Protein AF-0000000076988541 (afdb_homodimer)

Structure (mmCIF, N/CA/C/O backbone):
data_AF-0000000076988541-model_v1
#
loop_
_entity.id
_entity.type
_entity.pdbx_description
1 polymer 'Putative NADPH-dependent quinone reductase tdiC'
#
loop_
_atom_site.group_PDB
_atom_site.id
_atom_site.type_symbol
_atom_site.label_atom_id
_atom_site.label_alt_id
_atom_site.label_comp_id
_atom_site.label_asym_id
_atom_site.label_entity_id
_atom_site.label_seq_id
_atom_site.pdbx_PDB_ins_code
_atom_site.Cartn_x
_atom_site.Cartn_y
_atom_site.Cartn_z
_atom_site.occupancy
_atom_site.B_iso_or_equiv
_atom_site.auth_seq_id
_atom_site.auth_comp_id
_atom_site.auth_asym_id
_atom_site.auth_atom_id
_atom_site.pdbx_PDB_model_num
ATOM 1 N N . MET A 1 1 ? -12.414 -42.656 -13.32 1 96.25 1 MET A N 1
ATOM 2 C CA . MET A 1 1 ? -11.062 -42.219 -13.648 1 96.25 1 MET A CA 1
ATOM 3 C C . MET A 1 1 ? -10.195 -42.125 -12.398 1 96.25 1 MET A C 1
ATOM 5 O O . MET A 1 1 ? -10.648 -42.469 -11.305 1 96.25 1 MET A O 1
ATOM 9 N N . HIS A 1 2 ? -8.898 -41.812 -12.602 1 97.5 2 HIS A N 1
ATOM 10 C CA . HIS A 1 2 ? -8.031 -41.688 -11.438 1 97.5 2 HIS A CA 1
ATOM 11 C C . HIS A 1 2 ? -7.691 -40.219 -11.148 1 97.5 2 HIS A C 1
ATOM 13 O O . HIS A 1 2 ? -7.668 -39.406 -12.055 1 97.5 2 HIS A O 1
ATOM 19 N N . ALA A 1 3 ? -7.523 -39.938 -9.867 1 97.75 3 ALA A N 1
ATOM 20 C CA . ALA A 1 3 ? -7.074 -38.656 -9.398 1 97.75 3 ALA A CA 1
ATOM 21 C C . ALA A 1 3 ? -6.34 -38.75 -8.07 1 97.75 3 ALA A C 1
ATOM 23 O O . ALA A 1 3 ? -6.41 -39.781 -7.395 1 97.75 3 ALA A O 1
ATOM 24 N N . ALA A 1 4 ? -5.543 -37.812 -7.781 1 97.5 4 ALA A N 1
ATOM 25 C CA . ALA A 1 4 ? -4.969 -37.688 -6.445 1 97.5 4 ALA A CA 1
ATOM 26 C C . ALA A 1 4 ? -5.902 -36.938 -5.508 1 97.5 4 ALA A C 1
ATOM 28 O O . ALA A 1 4 ? -6.41 -35.875 -5.859 1 97.5 4 ALA A O 1
ATOM 29 N N . THR A 1 5 ? -6.145 -37.469 -4.309 1 96.62 5 THR A N 1
ATOM 30 C CA . THR A 1 5 ? -7.086 -36.844 -3.385 1 96.62 5 THR A CA 1
ATOM 31 C C . THR A 1 5 ? -6.484 -36.75 -1.985 1 96.62 5 THR A C 1
ATOM 33 O O . THR A 1 5 ? -5.789 -37.656 -1.535 1 96.62 5 THR A O 1
ATOM 36 N N . VAL A 1 6 ? -6.645 -35.562 -1.389 1 96 6 VAL A N 1
ATOM 37 C CA . VAL A 1 6 ? -6.367 -35.344 0.029 1 96 6 VAL A CA 1
ATOM 38 C C . VAL A 1 6 ? -7.656 -35.5 0.835 1 96 6 VAL A C 1
ATOM 40 O O . VAL A 1 6 ? -8.57 -34.688 0.714 1 96 6 VAL A O 1
ATOM 43 N N . ALA A 1 7 ? -7.703 -36.469 1.677 1 94.75 7 ALA A N 1
ATOM 44 C CA . ALA A 1 7 ? -8.914 -36.75 2.441 1 94.75 7 ALA A CA 1
ATOM 45 C C . ALA A 1 7 ? -8.891 -36.031 3.791 1 94.75 7 ALA A C 1
ATOM 47 O O . ALA A 1 7 ? -9.938 -35.75 4.375 1 94.75 7 ALA A O 1
ATOM 48 N N . THR A 1 8 ? -7.727 -35.844 4.289 1 93.38 8 THR A N 1
ATOM 49 C CA . THR A 1 8 ? -7.469 -35.125 5.527 1 93.38 8 THR A CA 1
ATOM 50 C C . THR A 1 8 ? -6.395 -34.062 5.312 1 93.38 8 THR A C 1
ATOM 52 O O . THR A 1 8 ? -5.34 -34.344 4.738 1 93.38 8 THR A O 1
ATOM 55 N N . TRP A 1 9 ? -6.789 -32.906 5.801 1 91.88 9 TRP A N 1
ATOM 56 C CA . TRP A 1 9 ? -5.82 -31.812 5.605 1 91.88 9 TRP A CA 1
ATOM 57 C C . TRP A 1 9 ? -4.453 -32.219 6.16 1 91.88 9 TRP A C 1
ATOM 59 O O . TRP A 1 9 ? -4.355 -32.75 7.266 1 91.88 9 TRP A O 1
ATOM 69 N N . GLY A 1 10 ? -3.475 -31.922 5.434 1 87.56 10 GLY A N 1
ATOM 70 C CA . GLY A 1 10 ? -2.107 -32.156 5.867 1 87.56 10 GLY A CA 1
ATOM 71 C C . GLY A 1 10 ? -1.594 -33.531 5.492 1 87.56 10 GLY A C 1
ATOM 72 O O . GLY A 1 10 ? -0.387 -33.781 5.527 1 87.56 10 GLY A O 1
ATOM 73 N N . SER A 1 11 ? -2.482 -34.469 5.098 1 91.12 11 SER A N 1
ATOM 74 C CA . SER A 1 11 ? -2.064 -35.781 4.637 1 91.12 11 SER A CA 1
ATOM 75 C C . SER A 1 11 ? -1.618 -35.75 3.178 1 91.12 11 SER A C 1
ATOM 77 O O . SER A 1 11 ? -2.096 -34.906 2.4 1 91.12 11 SER A O 1
ATOM 79 N N . PRO A 1 12 ? -0.68 -36.656 2.826 1 93.12 12 PRO A N 1
ATOM 80 C CA . PRO A 1 12 ? -0.311 -36.719 1.409 1 93.12 12 PRO A CA 1
ATOM 81 C C . PRO A 1 12 ? -1.479 -37.125 0.514 1 93.12 12 PRO A C 1
ATOM 83 O O . PRO A 1 12 ? -2.344 -37.875 0.934 1 93.12 12 PRO A O 1
ATOM 86 N N . PRO A 1 13 ? -1.49 -36.562 -0.685 1 96.5 13 PRO A N 1
ATOM 87 C CA . PRO A 1 13 ? -2.512 -37.031 -1.622 1 96.5 13 PRO A CA 1
ATOM 88 C C . PRO A 1 13 ? -2.354 -38.531 -1.969 1 96.5 13 PRO A C 1
ATOM 90 O O . PRO A 1 13 ? -1.229 -39.031 -2.045 1 96.5 13 PRO A O 1
ATOM 93 N N . LYS A 1 14 ? -3.482 -39.156 -2.18 1 97.06 14 LYS A N 1
ATOM 94 C CA . LYS A 1 14 ? -3.504 -40.562 -2.598 1 97.06 14 LYS A CA 1
ATOM 95 C C . LYS A 1 14 ? -4.121 -40.688 -3.986 1 97.06 14 LYS A C 1
ATOM 97 O O . LYS A 1 14 ? -5.121 -40.062 -4.297 1 97.06 14 LYS A O 1
ATOM 102 N N . TYR A 1 15 ? -3.428 -41.5 -4.777 1 97.31 15 TYR A N 1
ATOM 103 C CA . TYR A 1 15 ? -3.938 -41.812 -6.105 1 97.31 15 TYR A CA 1
ATOM 104 C C . TYR A 1 15 ? -5.086 -42.812 -6.031 1 97.31 15 TYR A C 1
ATOM 106 O O . TYR A 1 15 ? -4.875 -44 -5.715 1 97.31 15 TYR A O 1
ATOM 114 N N . VAL A 1 16 ? -6.328 -42.406 -6.359 1 97.75 16 VAL A N 1
ATOM 115 C CA . VAL A 1 16 ? -7.504 -43.25 -6.133 1 97.75 16 VAL A CA 1
ATOM 116 C C . VAL A 1 16 ? -8.414 -43.188 -7.359 1 97.75 16 VAL A C 1
ATOM 118 O O . VAL A 1 16 ? -8.234 -42.344 -8.242 1 97.75 16 VAL A O 1
ATOM 121 N N . THR A 1 17 ? -9.344 -44.156 -7.422 1 97.88 17 THR A N 1
ATOM 122 C CA . THR A 1 17 ? -10.398 -44.125 -8.43 1 97.88 17 THR A CA 1
ATOM 123 C C . THR A 1 17 ? -11.516 -43.188 -8.016 1 97.88 17 THR A C 1
ATOM 125 O O . THR A 1 17 ? -11.969 -43.219 -6.871 1 97.88 17 THR A O 1
ATOM 128 N N . VAL A 1 18 ? -11.828 -42.281 -8.875 1 96.69 18 VAL A N 1
ATOM 129 C CA . VAL A 1 18 ? -12.93 -41.375 -8.664 1 96.69 18 VAL A CA 1
ATOM 130 C C . VAL A 1 18 ? -13.938 -41.5 -9.805 1 96.69 18 VAL A C 1
ATOM 132 O O . VAL A 1 18 ? -13.641 -42.094 -10.836 1 96.69 18 VAL A O 1
ATOM 135 N N . PRO A 1 19 ? -15.156 -41 -9.547 1 95.94 19 PRO A N 1
ATOM 136 C CA . PRO A 1 19 ? -16.125 -41.031 -10.648 1 95.94 19 PRO A CA 1
ATOM 137 C C . PRO A 1 19 ? -15.617 -40.312 -11.898 1 95.94 19 PRO A C 1
ATOM 139 O O . PRO A 1 19 ? -14.875 -39.312 -11.789 1 95.94 19 PRO A O 1
ATOM 142 N N . ASP A 1 20 ? -16.047 -40.812 -13.062 1 96.75 20 ASP A N 1
ATOM 143 C CA . ASP A 1 20 ? -15.727 -40.125 -14.305 1 96.75 20 ASP A CA 1
ATOM 144 C C . ASP A 1 20 ? -16.312 -38.688 -14.32 1 96.75 20 ASP A C 1
ATOM 146 O O . ASP A 1 20 ? -17.328 -38.438 -13.664 1 96.75 20 ASP A O 1
ATOM 150 N N . LEU A 1 21 ? -15.656 -37.844 -15.117 1 96.5 21 LEU A N 1
ATOM 151 C CA . LEU A 1 21 ? -16.172 -36.5 -15.273 1 96.5 21 LEU A CA 1
ATOM 152 C C . LEU A 1 21 ? -17.453 -36.5 -16.094 1 96.5 21 LEU A C 1
ATOM 154 O O . LEU A 1 21 ? -17.609 -37.281 -17.016 1 96.5 21 LEU A O 1
ATOM 158 N N . PRO A 1 22 ? -18.328 -35.594 -15.734 1 96.25 22 PRO A N 1
ATOM 159 C CA . PRO A 1 22 ? -19.438 -35.406 -16.672 1 96.25 22 PRO A CA 1
ATOM 160 C C . PRO A 1 22 ? -18.984 -34.875 -18.031 1 96.25 22 PRO A C 1
ATOM 162 O O . PRO A 1 22 ? -17.844 -34.438 -18.172 1 96.25 22 PRO A O 1
ATOM 165 N N . GLU A 1 23 ? -19.844 -35.094 -18.984 1 96.88 23 GLU A N 1
ATOM 166 C CA . GLU A 1 23 ? -19.547 -34.469 -20.266 1 96.88 23 GLU A CA 1
ATOM 167 C C . GLU A 1 23 ? -19.266 -32.969 -20.109 1 96.88 23 GLU A C 1
ATOM 169 O O . GLU A 1 23 ? -19.938 -32.281 -19.328 1 96.88 23 GLU A O 1
ATOM 174 N N . PRO A 1 24 ? -18.266 -32.5 -20.781 1 97 24 PRO A N 1
ATOM 175 C CA . PRO A 1 24 ? -17.984 -31.078 -20.672 1 97 24 PRO A CA 1
ATOM 176 C C . PRO A 1 24 ? -19.156 -30.203 -21.1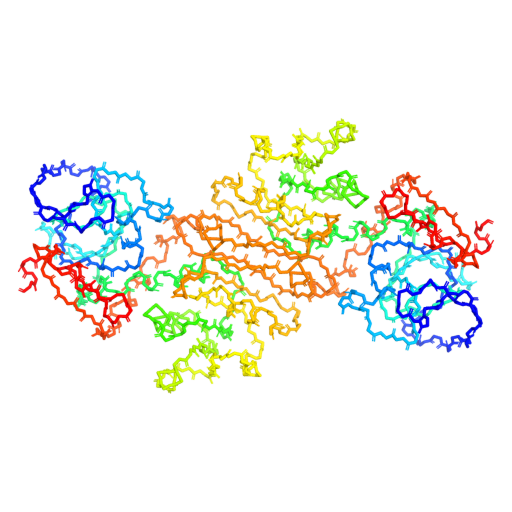56 1 97 24 PRO A C 1
ATOM 178 O O . PRO A 1 24 ? -19.828 -30.562 -22.125 1 97 24 PRO A O 1
ATOM 181 N N . ALA A 1 25 ? -19.375 -29.125 -20.438 1 96.94 25 ALA A N 1
ATOM 182 C CA . ALA A 1 25 ? -20.328 -28.125 -20.922 1 96.94 25 ALA A CA 1
ATOM 183 C C . ALA A 1 25 ? -19.875 -27.531 -22.25 1 96.94 25 ALA A C 1
ATOM 185 O O . ALA A 1 25 ? -18.703 -27.656 -22.625 1 96.94 25 ALA A O 1
ATOM 186 N N . PRO A 1 26 ? -20.812 -26.938 -22.953 1 96.69 26 PRO A N 1
ATOM 187 C CA . PRO A 1 26 ? -20.453 -26.328 -24.234 1 96.69 26 PRO A CA 1
ATOM 188 C C . PRO A 1 26 ? -19.297 -25.344 -24.125 1 96.69 26 PRO A C 1
ATOM 190 O O . PRO A 1 26 ? -18.531 -25.172 -25.062 1 96.69 26 PRO A O 1
ATOM 193 N N . SER A 1 27 ? -19.156 -24.688 -23 1 96.69 27 SER A N 1
ATOM 194 C CA . SER A 1 27 ? -18.109 -23.688 -22.797 1 96.69 27 SER A CA 1
ATOM 195 C C . SER A 1 27 ? -16.812 -24.328 -22.328 1 96.69 27 SER A C 1
ATOM 197 O O . SER A 1 27 ? -15.812 -23.625 -22.141 1 96.69 27 SER A O 1
ATOM 199 N N . GLN A 1 28 ? -16.812 -25.625 -22.219 1 97.19 28 GLN A N 1
ATOM 200 C CA . GLN A 1 28 ? -15.656 -26.312 -21.641 1 97.19 28 GLN A CA 1
ATOM 201 C C . GLN A 1 28 ? -14.977 -27.203 -22.672 1 97.19 28 GLN A C 1
ATOM 203 O O . GLN A 1 28 ? -15.578 -27.547 -23.703 1 97.19 28 GLN A O 1
ATOM 208 N N . VAL A 1 29 ? -13.758 -27.562 -22.453 1 97.5 29 VAL A N 1
ATOM 209 C CA . VAL A 1 29 ? -13 -28.562 -23.188 1 97.5 29 VAL A CA 1
ATOM 210 C C . VAL A 1 29 ? -12.5 -29.641 -22.234 1 97.5 29 VAL A C 1
ATOM 212 O O . VAL A 1 29 ? -12.047 -29.328 -21.125 1 97.5 29 VAL A O 1
ATOM 215 N N . ARG A 1 30 ? -12.641 -30.828 -22.594 1 98 30 ARG A N 1
ATOM 216 C CA . ARG A 1 30 ? -12.047 -31.938 -21.859 1 98 30 ARG A CA 1
ATOM 217 C C . ARG A 1 30 ? -10.594 -32.156 -22.266 1 98 30 ARG A C 1
ATOM 219 O O . ARG A 1 30 ? -10.297 -32.281 -23.453 1 98 30 ARG A O 1
ATOM 226 N N . LEU A 1 31 ? -9.75 -32.188 -21.312 1 98.38 31 LEU A N 1
ATOM 227 C CA . LEU A 1 31 ? -8.328 -32.406 -21.562 1 98.38 31 LEU A CA 1
ATOM 228 C C . LEU A 1 31 ? -7.824 -33.625 -20.797 1 98.38 31 LEU A C 1
ATOM 230 O O . LEU A 1 31 ? -8.195 -33.844 -19.641 1 98.38 31 LEU A O 1
ATOM 234 N N . ARG A 1 32 ? -7.055 -34.438 -21.484 1 98.12 32 ARG A N 1
ATOM 235 C CA . ARG A 1 32 ? -6.215 -35.375 -20.781 1 98.12 32 ARG A CA 1
ATOM 236 C C . ARG A 1 32 ? -5 -34.688 -20.156 1 98.12 32 ARG A C 1
ATOM 238 O O . ARG A 1 32 ? -4.16 -34.156 -20.875 1 98.12 32 ARG A O 1
ATOM 245 N N . VAL A 1 33 ? -4.863 -34.75 -18.844 1 98.5 33 VAL A N 1
ATOM 246 C CA . VAL A 1 33 ? -3.775 -34.031 -18.172 1 98.5 33 VAL A CA 1
ATOM 247 C C . VAL A 1 33 ? -2.451 -34.75 -18.453 1 98.5 33 VAL A C 1
ATOM 249 O O . VAL A 1 33 ? -2.328 -35.969 -18.219 1 98.5 33 VAL A O 1
ATOM 252 N N . ILE A 1 34 ? -1.525 -33.938 -18.938 1 97.62 34 ILE A N 1
ATOM 253 C CA . ILE A 1 34 ? -0.237 -34.5 -19.328 1 97.62 34 ILE A CA 1
ATOM 254 C C . ILE A 1 34 ? 0.819 -34.156 -18.281 1 97.62 34 ILE A C 1
ATOM 256 O O . ILE A 1 34 ? 1.692 -34.969 -17.984 1 97.62 34 ILE A O 1
ATOM 260 N N . ALA A 1 35 ? 0.795 -33 -17.781 1 98.25 35 ALA A N 1
ATOM 261 C CA . ALA A 1 35 ? 1.771 -32.5 -16.812 1 98.25 35 ALA A CA 1
ATOM 262 C C . ALA A 1 35 ? 1.142 -31.453 -15.883 1 98.25 35 ALA A C 1
ATOM 264 O O . ALA A 1 35 ? 0.351 -30.625 -16.312 1 98.25 35 ALA A O 1
ATOM 265 N N . THR A 1 36 ? 1.387 -31.562 -14.586 1 97.62 36 THR A N 1
ATOM 266 C CA . THR A 1 36 ? 0.92 -30.609 -13.594 1 97.62 36 THR A CA 1
ATOM 267 C C . THR A 1 36 ? 2.01 -30.312 -12.562 1 97.62 36 THR A C 1
ATOM 269 O O . THR A 1 36 ? 2.736 -31.234 -12.148 1 97.62 36 THR A O 1
ATOM 272 N N . GLY A 1 37 ? 2.195 -29.109 -12.25 1 95.06 37 GLY A N 1
ATOM 273 C CA . GLY A 1 37 ? 3.264 -28.703 -11.352 1 95.06 37 GLY A CA 1
ATOM 274 C C . GLY A 1 37 ? 2.846 -28.703 -9.891 1 95.06 37 GLY A C 1
ATOM 275 O O . GLY A 1 37 ? 1.667 -28.531 -9.578 1 95.06 37 GLY A O 1
ATOM 276 N N . VAL A 1 38 ? 3.873 -28.953 -9.016 1 94.06 38 VAL A N 1
ATOM 277 C CA . VAL A 1 38 ? 3.697 -28.828 -7.574 1 94.06 38 VAL A CA 1
ATOM 278 C C . VAL A 1 38 ? 4.43 -27.594 -7.066 1 94.06 38 VAL A C 1
ATOM 280 O O . VAL A 1 38 ? 5.641 -27.625 -6.832 1 94.06 38 VAL A O 1
ATOM 283 N N . HIS A 1 39 ? 3.75 -26.531 -6.922 1 90.75 39 HIS A N 1
ATOM 284 C CA . HIS A 1 39 ? 4.312 -25.312 -6.359 1 90.75 39 HIS A CA 1
ATOM 285 C C . HIS A 1 39 ? 3.688 -25 -5.004 1 90.75 39 HIS A C 1
ATOM 287 O O . HIS A 1 39 ? 2.85 -25.75 -4.508 1 90.75 39 HIS A O 1
ATOM 293 N N . GLN A 1 40 ? 4.172 -23.938 -4.414 1 86.56 40 GLN A N 1
ATOM 294 C CA . GLN A 1 40 ? 3.828 -23.656 -3.025 1 86.56 40 GLN A CA 1
ATOM 295 C C . GLN A 1 40 ? 2.32 -23.484 -2.857 1 86.56 40 GLN A C 1
ATOM 297 O O . GLN A 1 40 ? 1.755 -23.859 -1.833 1 86.56 40 GLN A O 1
ATOM 302 N N . LEU A 1 41 ? 1.711 -22.875 -3.789 1 89.56 41 LEU A N 1
ATOM 303 C CA . LEU A 1 41 ? 0.261 -22.719 -3.725 1 89.56 41 LEU A CA 1
ATOM 304 C C . LEU A 1 41 ? -0.422 -24.078 -3.621 1 89.56 41 LEU A C 1
ATOM 306 O O . LEU A 1 41 ? -1.332 -24.266 -2.809 1 89.56 41 LEU A O 1
ATOM 310 N N . VAL A 1 42 ? 0.026 -25.062 -4.375 1 92.69 42 VAL A N 1
ATOM 311 C CA . VAL A 1 42 ? -0.532 -26.406 -4.387 1 92.69 42 VAL A CA 1
ATOM 312 C C . VAL A 1 42 ? -0.328 -27.062 -3.02 1 92.69 42 VAL A C 1
ATOM 314 O O . VAL A 1 42 ? -1.268 -27.609 -2.445 1 92.69 42 VAL A O 1
ATOM 317 N N . ARG A 1 43 ? 0.853 -26.906 -2.543 1 89.88 43 ARG A N 1
ATOM 318 C CA . ARG A 1 43 ? 1.185 -27.516 -1.254 1 89.88 43 ARG A CA 1
ATOM 319 C C . ARG A 1 43 ? 0.387 -26.859 -0.127 1 89.88 43 ARG A C 1
ATOM 321 O O . ARG A 1 43 ? -0.14 -27.562 0.746 1 89.88 43 ARG A O 1
ATOM 328 N N . SER A 1 44 ? 0.346 -25.578 -0.157 1 89.12 44 SER A N 1
ATOM 329 C CA . SER A 1 44 ? -0.347 -24.828 0.896 1 89.12 44 SER A CA 1
ATOM 330 C C . SER A 1 44 ? -1.842 -25.141 0.89 1 89.12 44 SER A C 1
ATOM 332 O O . SER A 1 44 ? -2.455 -25.281 1.949 1 89.12 44 SER A O 1
ATOM 334 N N . ARG A 1 45 ? -2.477 -25.234 -0.234 1 91.31 45 ARG A N 1
ATOM 335 C CA . ARG A 1 45 ? -3.887 -25.609 -0.328 1 91.31 45 ARG A CA 1
ATOM 336 C C . ARG A 1 45 ? -4.121 -27.016 0.18 1 91.31 45 ARG A C 1
ATOM 338 O O . ARG A 1 45 ? -5.082 -27.281 0.908 1 91.31 45 ARG A O 1
ATOM 345 N N . ALA A 1 46 ? -3.244 -27.859 -0.144 1 91.81 46 ALA A N 1
ATOM 346 C CA . ALA A 1 46 ? -3.385 -29.25 0.249 1 91.81 46 ALA A CA 1
ATOM 347 C C . ALA A 1 46 ? -3.236 -29.422 1.759 1 91.81 46 ALA A C 1
ATOM 349 O O . ALA A 1 46 ? -3.754 -30.375 2.34 1 91.81 46 ALA A O 1
ATOM 350 N N . SER A 1 47 ? -2.5 -28.516 2.361 1 90.44 47 SER A N 1
ATOM 351 C CA . SER A 1 47 ? -2.307 -28.562 3.807 1 90.44 47 SER A CA 1
ATOM 352 C C . SER A 1 47 ? -3.508 -27.969 4.539 1 90.44 47 SER A C 1
ATOM 354 O O . SER A 1 47 ? -3.652 -28.156 5.75 1 90.44 47 SER A O 1
ATOM 356 N N . GLY A 1 48 ? -4.328 -27.219 3.84 1 89.62 48 GLY A N 1
ATOM 357 C CA . GLY A 1 48 ? -5.457 -26.531 4.445 1 89.62 48 GLY A CA 1
ATOM 358 C C . GLY A 1 48 ? -5.102 -25.172 5.004 1 89.62 48 GLY A C 1
ATOM 359 O O . GLY A 1 48 ? -5.945 -24.5 5.605 1 89.62 48 GLY A O 1
ATOM 360 N N . GLU A 1 49 ? -3.916 -24.688 4.762 1 83.69 49 GLU A N 1
ATOM 361 C CA . GLU A 1 49 ? -3.428 -23.469 5.387 1 83.69 49 GLU A CA 1
ATOM 362 C C . GLU A 1 49 ? -3.648 -22.266 4.477 1 83.69 49 GLU A C 1
ATOM 364 O O . GLU A 1 49 ? -3.617 -21.109 4.938 1 83.69 49 GLU A O 1
ATOM 369 N N . HIS A 1 50 ? -3.754 -22.562 3.242 1 84.44 50 HIS A N 1
ATOM 370 C CA . HIS A 1 50 ? -3.924 -21.453 2.32 1 84.44 50 HIS A CA 1
ATOM 371 C C . HIS A 1 50 ? -5.352 -20.922 2.357 1 84.44 50 HIS A C 1
ATOM 373 O O . HIS A 1 50 ? -6.309 -21.688 2.408 1 84.44 50 HIS A O 1
ATOM 379 N N . TYR A 1 51 ? -5.504 -19.656 2.246 1 78.12 51 TYR A N 1
ATOM 380 C CA . TYR A 1 51 ? -6.801 -19 2.369 1 78.12 51 TYR A CA 1
ATOM 381 C C . TYR A 1 51 ? -7.734 -19.422 1.243 1 78.12 51 TYR A C 1
ATOM 383 O O . TYR A 1 51 ? -8.961 -19.312 1.368 1 78.12 51 TYR A O 1
ATOM 391 N N . SER A 1 52 ? -7.277 -20 0.197 1 76.56 52 SER A N 1
ATOM 392 C CA . SER A 1 52 ? -8.102 -20.391 -0.943 1 76.56 52 SER A CA 1
ATOM 393 C C . SER A 1 52 ? -8.352 -21.891 -0.957 1 76.56 52 SER A C 1
ATOM 395 O O . SER A 1 52 ? -8.977 -22.406 -1.885 1 76.56 52 SER A O 1
ATOM 397 N N . GLY A 1 53 ? -7.766 -22.625 0.065 1 72.44 53 GLY A N 1
ATOM 398 C CA . GLY A 1 53 ? -8.039 -24.047 0.208 1 72.44 53 GLY A CA 1
ATOM 399 C C . GLY A 1 53 ? -9.172 -24.344 1.172 1 72.44 53 GLY A C 1
ATOM 400 O O . GLY A 1 53 ? -8.992 -24.25 2.389 1 72.44 53 GLY A O 1
ATOM 401 N N . THR A 1 54 ? -10.453 -24.75 0.651 1 73.44 54 THR A N 1
ATOM 402 C CA . THR A 1 54 ? -11.539 -24.672 1.629 1 73.44 54 THR A CA 1
ATOM 403 C C . THR A 1 54 ? -12.352 -25.953 1.642 1 73.44 54 THR A C 1
ATOM 405 O O . THR A 1 54 ? -13.266 -26.125 2.461 1 73.44 54 THR A O 1
ATOM 408 N N . THR A 1 55 ? -11.984 -26.984 0.809 1 85.5 55 THR A N 1
ATOM 409 C CA . THR A 1 55 ? -12.906 -28.109 0.76 1 85.5 55 THR A CA 1
ATOM 410 C C . THR A 1 55 ? -12.148 -29.438 0.802 1 85.5 55 THR A C 1
ATOM 412 O O . THR A 1 55 ? -11.047 -29.547 0.251 1 85.5 55 THR A O 1
ATOM 415 N N . LEU A 1 56 ? -12.742 -30.406 1.564 1 91.19 56 LEU A N 1
ATOM 416 C CA . LEU A 1 56 ? -12.312 -31.797 1.529 1 91.19 56 LEU A CA 1
ATOM 417 C C . LEU A 1 56 ? -13.398 -32.688 0.927 1 91.19 56 LEU A C 1
ATOM 419 O O . LEU A 1 56 ? -14.594 -32.438 1.109 1 91.19 56 LEU A O 1
ATOM 423 N N . PRO A 1 57 ? -13.148 -33.75 0.276 1 92.75 57 PRO A N 1
ATOM 424 C CA . PRO A 1 57 ? -11.789 -34.062 -0.174 1 92.75 57 PRO A CA 1
ATOM 425 C C . PRO A 1 57 ? -11.234 -33.031 -1.159 1 92.75 57 PRO A C 1
ATOM 427 O O . PRO A 1 57 ? -12 -32.406 -1.896 1 92.75 57 PRO A O 1
ATOM 430 N N . HIS A 1 58 ? -9.93 -32.875 -1.142 1 95 58 HIS A N 1
ATOM 431 C CA . HIS A 1 58 ? -9.242 -31.891 -1.969 1 95 58 HIS A CA 1
ATOM 432 C C . HIS A 1 58 ? -8.414 -32.562 -3.061 1 95 58 HIS A C 1
ATOM 434 O O . HIS A 1 58 ? -7.629 -33.469 -2.777 1 95 58 HIS A O 1
ATOM 440 N N . THR A 1 59 ? -8.719 -32.25 -4.316 1 95.94 59 THR A N 1
ATOM 441 C CA . THR A 1 59 ? -7.836 -32.625 -5.414 1 95.94 59 THR A CA 1
ATOM 442 C C . THR A 1 59 ? -6.77 -31.578 -5.641 1 95.94 59 THR A C 1
ATOM 444 O O . THR A 1 59 ? -7.07 -30.484 -6.125 1 95.94 59 THR A O 1
ATOM 447 N N . PRO A 1 60 ? -5.484 -31.859 -5.391 1 96.12 60 PRO A N 1
ATOM 448 C CA . PRO A 1 60 ? -4.438 -30.844 -5.516 1 96.12 60 PRO A CA 1
ATOM 449 C C . PRO A 1 60 ? -4.211 -30.406 -6.965 1 96.12 60 PRO A C 1
ATOM 451 O O . PRO A 1 60 ? -4.73 -31.031 -7.891 1 96.12 60 PRO A O 1
ATOM 454 N N . GLY A 1 61 ? -3.449 -29.359 -7.062 1 96.12 61 GLY A N 1
ATOM 455 C CA . GLY A 1 61 ? -3.113 -28.781 -8.352 1 96.12 61 GLY A CA 1
ATOM 456 C C . GLY A 1 61 ? -4.031 -27.641 -8.758 1 96.12 61 GLY A C 1
ATOM 457 O O . GLY A 1 61 ? -5.227 -27.656 -8.445 1 96.12 61 GLY A O 1
ATOM 458 N N . VAL A 1 62 ? -3.438 -26.703 -9.508 1 95.5 62 VAL A N 1
ATOM 459 C CA . VAL A 1 62 ? -4.254 -25.547 -9.898 1 95.5 62 VAL A CA 1
ATOM 460 C C . VAL A 1 62 ? -4.059 -25.25 -11.383 1 95.5 62 VAL A C 1
ATOM 462 O O . VAL A 1 62 ? -4.703 -24.359 -11.938 1 95.5 62 VAL A O 1
ATOM 465 N N . ASP A 1 63 ? -3.146 -25.953 -12.039 1 97.25 63 ASP A N 1
ATOM 466 C CA . ASP A 1 63 ? -2.859 -25.734 -13.453 1 97.25 63 ASP A CA 1
ATOM 467 C C . ASP A 1 63 ? -2.107 -26.922 -14.047 1 97.25 63 ASP A C 1
ATOM 469 O O . ASP A 1 63 ? -1.903 -27.938 -13.375 1 97.25 63 ASP A O 1
ATOM 473 N N . GLY A 1 64 ? -1.832 -26.828 -15.352 1 98.06 64 GLY A N 1
ATOM 474 C CA . GLY A 1 64 ? -1.059 -27.844 -16.031 1 98.06 64 GLY A CA 1
ATOM 475 C C . GLY A 1 64 ? -1.178 -27.766 -17.547 1 98.06 64 GLY A C 1
ATOM 476 O O . GLY A 1 64 ? -1.558 -26.734 -18.094 1 98.06 64 GLY A O 1
ATOM 477 N N . VAL A 1 65 ? -0.659 -28.812 -18.141 1 98.38 65 VAL A N 1
ATOM 478 C CA . VAL A 1 65 ? -0.78 -29 -19.578 1 98.38 65 VAL A CA 1
ATOM 479 C C . VAL A 1 65 ? -1.653 -30.219 -19.875 1 98.38 65 VAL A C 1
ATOM 481 O O . VAL A 1 65 ? -1.484 -31.266 -19.25 1 98.38 65 VAL A O 1
ATOM 484 N N . GLY A 1 66 ? -2.592 -30 -20.703 1 98.25 66 GLY A N 1
ATOM 485 C CA . GLY A 1 66 ? -3.465 -31.078 -21.141 1 98.25 66 GLY A CA 1
ATOM 486 C C . GLY A 1 66 ? -3.533 -31.203 -22.641 1 98.25 66 GLY A C 1
ATOM 487 O O . GLY A 1 66 ? -3.195 -30.281 -23.375 1 98.25 66 GLY A O 1
ATOM 488 N N . GLU A 1 67 ? -3.936 -32.344 -23.047 1 97.75 67 GLU A N 1
ATOM 489 C CA . GLU A 1 67 ? -4.105 -32.625 -24.469 1 97.75 67 GLU A CA 1
ATOM 490 C C . GLU A 1 67 ? -5.562 -32.938 -24.812 1 97.75 67 GLU A C 1
ATOM 492 O O . GLU A 1 67 ? -6.234 -33.688 -24.094 1 97.75 67 GLU A O 1
ATOM 497 N N . ASP A 1 68 ? -6.035 -32.219 -25.797 1 97.25 68 ASP A N 1
ATOM 498 C CA . ASP A 1 68 ? -7.328 -32.594 -26.344 1 97.25 68 ASP A CA 1
ATOM 499 C C . ASP A 1 68 ? -7.242 -33.938 -27.078 1 97.25 68 ASP A C 1
ATOM 501 O O . ASP A 1 68 ? -6.602 -34.062 -28.125 1 97.25 68 ASP A O 1
ATOM 505 N N . PRO A 1 69 ? -7.891 -34.906 -26.547 1 95.38 69 PRO A N 1
ATOM 506 C CA . PRO A 1 69 ? -7.734 -36.25 -27.141 1 95.38 69 PRO A CA 1
ATOM 507 C C . PRO A 1 69 ? -8.234 -36.312 -28.578 1 95.38 69 PRO A C 1
ATOM 509 O O . PRO A 1 69 ? -7.793 -37.156 -29.359 1 95.38 69 PRO A O 1
ATOM 512 N N . SER A 1 70 ? -9.188 -35.438 -28.969 1 95.06 70 SER A N 1
ATOM 513 C CA . SER A 1 70 ? -9.789 -35.469 -30.297 1 95.06 70 SER A CA 1
ATOM 514 C C . SER A 1 70 ? -8.852 -34.844 -31.328 1 95.06 70 SER A C 1
ATOM 516 O O . SER A 1 70 ? -8.82 -35.281 -32.469 1 95.06 70 SER A O 1
ATOM 518 N N . THR A 1 71 ? -8.047 -33.906 -30.953 1 95.88 71 THR A N 1
ATOM 519 C CA . THR A 1 71 ? -7.258 -33.156 -31.938 1 95.88 71 THR A CA 1
ATOM 520 C C . THR A 1 71 ? -5.766 -33.406 -31.719 1 95.88 71 THR A C 1
ATOM 522 O O . THR A 1 71 ? -4.953 -33.125 -32.594 1 95.88 71 THR A O 1
ATOM 525 N N . GLY A 1 72 ? -5.395 -33.781 -30.531 1 95.56 72 GLY A N 1
ATOM 526 C CA . GLY A 1 72 ? -3.986 -33.938 -30.203 1 95.56 72 GLY A CA 1
ATOM 527 C C . GLY A 1 72 ? -3.336 -32.625 -29.797 1 95.56 72 GLY A C 1
ATOM 528 O O . GLY A 1 72 ? -2.15 -32.594 -29.453 1 95.56 72 GLY A O 1
ATOM 529 N N . THR A 1 73 ? -4.102 -31.562 -29.781 1 96.88 73 THR A N 1
ATOM 530 C CA . THR A 1 73 ? -3.58 -30.234 -29.438 1 96.88 73 THR A CA 1
ATOM 531 C C . THR A 1 73 ? -3.334 -30.109 -27.938 1 96.88 73 THR A C 1
ATOM 533 O O . THR A 1 73 ? -4.156 -30.562 -27.141 1 96.88 73 THR A O 1
ATOM 536 N N . ARG A 1 74 ? -2.201 -29.531 -27.594 1 97.69 74 ARG A N 1
ATOM 537 C CA . ARG A 1 74 ? -1.863 -29.344 -26.188 1 97.69 74 ARG A CA 1
ATOM 538 C C . ARG A 1 74 ? -2.164 -27.906 -25.734 1 97.69 74 ARG A C 1
ATOM 540 O O . ARG A 1 74 ? -1.911 -26.953 -26.484 1 97.69 74 ARG A O 1
ATOM 547 N N . TYR A 1 75 ? -2.744 -27.812 -24.547 1 98.25 75 TYR A N 1
ATOM 548 C CA . TYR A 1 75 ? -3.111 -26.531 -23.938 1 98.25 75 TYR A CA 1
ATOM 549 C C . TYR A 1 75 ? -2.518 -26.406 -22.547 1 98.25 75 TYR A C 1
ATOM 551 O O . TYR A 1 75 ? -2.463 -27.391 -21.797 1 98.25 75 TYR A O 1
ATOM 559 N N . TYR A 1 76 ? -2.01 -25.297 -22.266 1 98.31 76 TYR A N 1
ATOM 560 C CA . TYR A 1 76 ? -1.929 -24.922 -20.859 1 98.31 76 TYR A CA 1
ATOM 561 C C . TYR A 1 76 ? -3.305 -24.578 -20.312 1 98.31 76 TYR A C 1
ATOM 563 O O . TYR A 1 76 ? -4.105 -23.922 -20.984 1 98.31 76 TYR A O 1
ATOM 571 N N . PHE A 1 77 ? -3.6 -25.016 -19.078 1 97.94 77 PHE A N 1
ATOM 572 C CA . PHE A 1 77 ? -4.871 -24.688 -18.453 1 97.94 77 PHE A CA 1
ATOM 573 C C . PHE A 1 77 ? -4.664 -24.25 -17 1 97.94 77 PHE A C 1
ATOM 575 O O . PHE A 1 77 ? -3.668 -24.625 -16.375 1 97.94 77 PHE A O 1
ATOM 582 N N . VAL A 1 78 ? -5.516 -23.438 -16.531 1 95.94 78 VAL A N 1
ATOM 583 C CA . VAL A 1 78 ? -5.617 -23.094 -15.109 1 95.94 78 VAL A CA 1
ATOM 584 C C . VAL A 1 78 ? -6.941 -23.609 -14.547 1 95.94 78 VAL A C 1
ATOM 586 O O . VAL A 1 78 ? -7.98 -23.516 -15.211 1 95.94 78 VAL A O 1
ATOM 589 N N . ASN A 1 79 ? -6.891 -24.172 -13.375 1 93.38 79 ASN A N 1
ATOM 590 C CA . ASN A 1 79 ? -8.07 -24.75 -12.727 1 93.38 79 ASN A CA 1
ATOM 591 C C . ASN A 1 79 ? -8.008 -24.578 -11.211 1 93.38 79 ASN A C 1
ATOM 593 O O . ASN A 1 79 ? -7.699 -25.531 -10.492 1 93.38 79 ASN A O 1
ATOM 597 N N . PHE A 1 80 ? -8.477 -23.484 -10.727 1 87.5 80 PHE A N 1
ATOM 598 C CA . PHE A 1 80 ? -8.391 -23.188 -9.305 1 87.5 80 PHE A CA 1
ATOM 599 C C . PHE A 1 80 ? -9.516 -23.891 -8.539 1 87.5 80 PHE A C 1
ATOM 601 O O . PHE A 1 80 ? -9.445 -24.016 -7.316 1 87.5 80 PHE A O 1
ATOM 608 N N . HIS A 1 81 ? -10.5 -24.453 -9.211 1 86.75 81 HIS A N 1
ATOM 609 C CA . HIS A 1 81 ? -11.719 -24.891 -8.539 1 86.75 81 HIS A CA 1
ATOM 610 C C . HIS A 1 81 ? -11.703 -26.391 -8.289 1 86.75 81 HIS A C 1
ATOM 612 O O . HIS A 1 81 ? -12 -26.844 -7.184 1 86.75 81 HIS A O 1
ATOM 618 N N . THR A 1 82 ? -11.2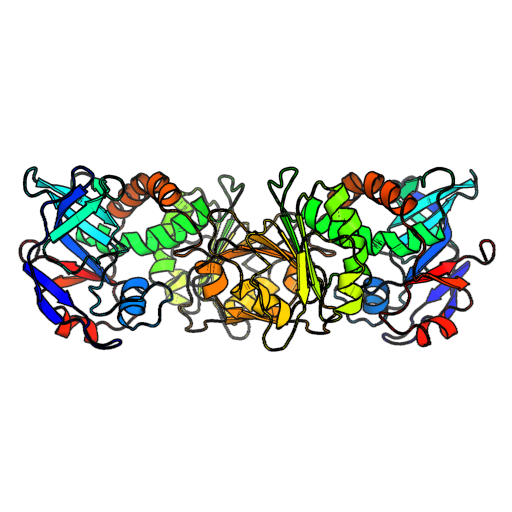81 -27.203 -9.305 1 91.19 82 THR A N 1
ATOM 619 C CA . THR A 1 82 ? -11.461 -28.641 -9.18 1 91.19 82 THR A CA 1
ATOM 620 C C . THR A 1 82 ? -10.117 -29.359 -9.125 1 91.19 82 THR A C 1
ATOM 622 O O . THR A 1 82 ? -10.062 -30.578 -8.969 1 91.19 82 THR A O 1
ATOM 625 N N . GLY A 1 83 ? -9.047 -28.625 -9.227 1 95.31 83 GLY A N 1
ATOM 626 C CA . GLY A 1 83 ? -7.727 -29.25 -9.172 1 95.31 83 GLY A CA 1
ATOM 627 C C . GLY A 1 83 ? -7.266 -29.781 -10.516 1 95.31 83 GLY A C 1
ATOM 628 O O . GLY A 1 83 ? -8.023 -29.781 -11.484 1 95.31 83 GLY A O 1
ATOM 629 N N . SER A 1 84 ? -5.977 -30.25 -10.547 1 97.56 84 SER A N 1
ATOM 630 C CA . SER A 1 84 ? -5.418 -30.719 -11.812 1 97.56 84 SER A CA 1
ATOM 631 C C . SER A 1 84 ? -4.754 -32.094 -11.656 1 97.56 84 SER A C 1
ATOM 633 O O . SER A 1 84 ? -4.301 -32.688 -12.633 1 97.56 84 SER A O 1
ATOM 635 N N . PHE A 1 85 ? -4.641 -32.594 -10.438 1 97.94 85 PHE A N 1
ATOM 636 C CA . PHE A 1 85 ? -4.035 -33.906 -10.219 1 97.94 85 PHE A CA 1
ATOM 637 C C . PHE A 1 85 ? -5.027 -35.031 -10.531 1 97.94 85 PHE A C 1
ATOM 639 O O . PHE A 1 85 ? -5.391 -35.812 -9.648 1 97.94 85 PHE A O 1
ATOM 646 N N . SER A 1 86 ? -5.402 -35.125 -11.773 1 97.69 86 SER A N 1
ATOM 647 C CA . SER A 1 86 ? -6.367 -36.094 -12.289 1 97.69 86 SER A CA 1
ATOM 648 C C . SER A 1 86 ? -6.055 -36.469 -13.727 1 97.69 86 SER A C 1
ATOM 650 O O . SER A 1 86 ? -5.266 -35.781 -14.398 1 97.69 86 SER A O 1
ATOM 652 N N . GLU A 1 87 ? -6.598 -37.531 -14.156 1 97.88 87 GLU A N 1
ATOM 653 C CA . GLU A 1 87 ? -6.367 -38 -15.523 1 97.88 87 GLU A CA 1
ATOM 654 C C . GLU A 1 87 ? -6.965 -37.031 -16.547 1 97.88 87 GLU A C 1
ATOM 656 O O . GLU A 1 87 ? -6.375 -36.781 -17.594 1 97.88 87 GLU A O 1
ATOM 661 N N . PHE A 1 88 ? -8.164 -36.531 -16.141 1 97.94 88 PHE A N 1
ATOM 662 C CA . PHE A 1 88 ? -8.875 -35.625 -17.047 1 97.94 88 PHE A CA 1
ATOM 663 C C . PHE A 1 88 ? -9.383 -34.406 -16.281 1 97.94 88 PHE A C 1
ATOM 665 O O . PHE A 1 88 ? -9.602 -34.469 -15.07 1 97.94 88 PHE A O 1
ATOM 672 N N . VAL A 1 89 ? -9.562 -33.312 -17 1 98.06 89 VAL A N 1
ATOM 673 C CA . VAL A 1 89 ? -10.188 -32.094 -16.469 1 98.06 89 VAL A CA 1
ATOM 674 C C . VAL A 1 89 ? -11.133 -31.516 -17.516 1 98.06 89 VAL A C 1
ATOM 676 O O . VAL A 1 89 ? -10.906 -31.656 -18.719 1 98.06 89 VAL A O 1
ATOM 679 N N . ASN A 1 90 ? -12.203 -30.969 -17.062 1 98.06 90 ASN A N 1
ATOM 680 C CA . ASN A 1 90 ? -13.047 -30.078 -17.844 1 98.06 90 ASN A CA 1
ATOM 681 C C . ASN A 1 90 ? -12.742 -28.609 -17.547 1 98.06 90 ASN A C 1
ATOM 683 O O . ASN A 1 90 ? -12.914 -28.156 -16.422 1 98.06 90 ASN A O 1
ATOM 687 N N . ILE A 1 91 ? -12.234 -27.875 -18.562 1 97.56 91 ILE A N 1
ATOM 688 C CA . ILE A 1 91 ? -11.758 -26.516 -18.344 1 97.56 91 ILE A CA 1
ATOM 689 C C . ILE A 1 91 ? -12.547 -25.547 -19.234 1 97.56 91 ILE A C 1
ATOM 691 O O . ILE A 1 91 ? -12.797 -25.828 -20.406 1 97.56 91 ILE A O 1
ATOM 695 N N . GLU A 1 92 ? -12.953 -24.422 -18.641 1 95.75 92 GLU A N 1
ATOM 696 C CA . GLU A 1 92 ? -13.547 -23.359 -19.469 1 95.75 92 GLU A CA 1
ATOM 697 C C . GLU A 1 92 ? -12.602 -22.938 -20.578 1 95.75 92 GLU A C 1
ATOM 699 O O . GLU A 1 92 ? -11.398 -22.75 -20.359 1 95.75 92 GLU A O 1
ATOM 704 N N . ARG A 1 93 ? -13.102 -22.719 -21.75 1 94.75 93 ARG A N 1
ATOM 705 C CA . ARG A 1 93 ? -12.289 -22.422 -22.922 1 94.75 93 ARG A CA 1
ATOM 706 C C . ARG A 1 93 ? -11.492 -21.125 -22.719 1 94.75 93 ARG A C 1
ATOM 708 O O . ARG A 1 93 ? -10.406 -20.969 -23.281 1 94.75 93 ARG A O 1
ATOM 715 N N . HIS A 1 94 ? -11.961 -20.266 -21.828 1 91.75 94 HIS A N 1
ATOM 716 C CA . HIS A 1 94 ? -11.258 -19.016 -21.609 1 91.75 94 HIS A CA 1
ATOM 717 C C . HIS A 1 94 ? -10.078 -19.203 -20.656 1 91.75 94 HIS A C 1
ATOM 719 O O . HIS A 1 94 ? -9.25 -18.312 -20.5 1 91.75 94 HIS A O 1
ATOM 725 N N . ALA A 1 95 ? -9.984 -20.375 -20.078 1 94.19 95 ALA A N 1
ATOM 726 C CA . ALA A 1 95 ? -8.938 -20.656 -19.109 1 94.19 95 ALA A CA 1
ATOM 727 C C . ALA A 1 95 ? -7.879 -21.578 -19.688 1 94.19 95 ALA A C 1
ATOM 729 O O . ALA A 1 95 ? -7.133 -22.234 -18.953 1 94.19 95 ALA A O 1
ATOM 730 N N . VAL A 1 96 ? -7.852 -21.703 -21.031 1 96.5 96 VAL A N 1
ATOM 731 C CA . VAL A 1 96 ? -6.824 -22.5 -21.688 1 96.5 96 VAL A CA 1
ATOM 732 C C . VAL A 1 96 ? -6.109 -21.656 -22.75 1 96.5 96 VAL A C 1
ATOM 734 O O . VAL A 1 96 ? -6.672 -20.688 -23.266 1 96.5 96 VAL A O 1
ATOM 737 N N . LYS A 1 97 ? -4.914 -21.969 -23 1 98 97 LYS A N 1
ATOM 738 C CA . LYS A 1 97 ? -4.105 -21.406 -24.078 1 98 97 LYS A CA 1
ATOM 739 C C . LYS A 1 97 ? -3.275 -22.484 -24.766 1 98 97 LYS A C 1
ATOM 741 O O . LYS A 1 97 ? -2.641 -23.312 -24.094 1 98 97 LYS A O 1
ATOM 746 N N . GLN A 1 98 ? -3.383 -22.484 -26.062 1 98 98 GLN A N 1
ATOM 747 C CA . GLN A 1 98 ? -2.613 -23.469 -26.812 1 98 98 GLN A CA 1
ATOM 748 C C . GLN A 1 98 ? -1.116 -23.297 -26.578 1 98 98 GLN A C 1
ATOM 750 O O . GLN A 1 98 ? -0.604 -22.172 -26.609 1 98 98 GLN A O 1
ATOM 755 N N . LEU A 1 99 ? -0.443 -24.375 -26.266 1 97.56 99 LEU A N 1
ATOM 756 C CA . LEU A 1 99 ? 1.011 -24.344 -26.156 1 97.56 99 LEU A CA 1
ATOM 757 C C . LEU A 1 99 ? 1.655 -24.141 -27.531 1 97.56 99 LEU A C 1
ATOM 759 O O . LEU A 1 99 ? 1.185 -24.672 -28.531 1 97.56 99 LEU A O 1
ATOM 763 N N . PRO A 1 100 ? 2.75 -23.375 -27.562 1 96.81 100 PRO A N 1
ATOM 764 C CA . PRO A 1 100 ? 3.492 -23.281 -28.828 1 96.81 100 PRO A CA 1
ATOM 765 C C . PRO A 1 100 ? 3.947 -24.656 -29.344 1 96.81 100 PRO A C 1
ATOM 767 O O . PRO A 1 100 ? 4.203 -25.562 -28.547 1 96.81 100 PRO A O 1
ATOM 770 N N . ASP A 1 101 ? 4.07 -24.719 -30.625 1 93.19 101 ASP A N 1
ATOM 771 C CA . ASP A 1 101 ? 4.535 -25.969 -31.234 1 93.19 101 ASP A CA 1
ATOM 772 C C . ASP A 1 101 ? 5.902 -26.359 -30.688 1 93.19 101 ASP A C 1
ATOM 774 O O . ASP A 1 101 ? 6.809 -25.531 -30.594 1 93.19 101 ASP A O 1
ATOM 778 N N . GLY A 1 102 ? 5.953 -27.562 -30.234 1 92.5 102 GLY A N 1
ATOM 779 C CA . GLY A 1 102 ? 7.23 -28.094 -29.797 1 92.5 102 GLY A CA 1
ATOM 780 C C . GLY A 1 102 ? 7.551 -27.766 -28.359 1 92.5 102 GLY A C 1
ATOM 781 O O . GLY A 1 102 ? 8.555 -28.219 -27.812 1 92.5 102 GLY A O 1
ATOM 782 N N . ALA A 1 103 ? 6.684 -26.984 -27.688 1 96 103 ALA A N 1
ATOM 783 C CA . ALA A 1 103 ? 6.93 -26.641 -26.297 1 96 103 ALA A CA 1
ATOM 784 C C . ALA A 1 103 ? 6.883 -27.875 -25.406 1 96 103 ALA A C 1
ATOM 786 O O . ALA A 1 103 ? 6.055 -28.766 -25.609 1 96 103 ALA A O 1
ATOM 787 N N . ASP A 1 104 ? 7.797 -27.953 -24.438 1 96.69 104 ASP A N 1
ATOM 788 C CA . ASP A 1 104 ? 7.848 -29.047 -23.484 1 96.69 104 ASP A CA 1
ATOM 789 C C . ASP A 1 104 ? 6.766 -28.891 -22.406 1 96.69 104 ASP A C 1
ATOM 791 O O . ASP A 1 104 ? 6.773 -27.922 -21.641 1 96.69 104 ASP A O 1
ATOM 795 N N . PRO A 1 105 ? 5.82 -29.797 -22.375 1 97.12 105 PRO A N 1
ATOM 796 C CA . PRO A 1 105 ? 4.746 -29.688 -21.375 1 97.12 105 PRO A CA 1
ATOM 797 C C . PRO A 1 105 ? 5.266 -29.641 -19.953 1 97.12 105 PRO A C 1
ATOM 799 O O . PRO A 1 105 ? 4.684 -28.969 -19.094 1 97.12 105 PRO A O 1
ATOM 802 N N . VAL A 1 106 ? 6.359 -30.328 -19.672 1 97.06 106 VAL A N 1
ATOM 803 C CA . VAL A 1 106 ? 6.93 -30.391 -18.328 1 97.06 106 VAL A CA 1
ATOM 804 C C . VAL A 1 106 ? 7.465 -29.016 -17.938 1 97.06 106 VAL A C 1
ATOM 806 O O . VAL A 1 106 ? 7.211 -28.531 -16.828 1 97.06 106 VAL A O 1
ATOM 809 N N . THR A 1 107 ? 8.094 -28.375 -18.859 1 96.62 107 THR A N 1
ATOM 810 C CA . THR A 1 107 ? 8.625 -27.047 -18.609 1 96.62 107 THR A CA 1
ATOM 811 C C . THR A 1 107 ? 7.492 -26.047 -18.359 1 96.62 107 THR A C 1
ATOM 813 O O . THR A 1 107 ? 7.535 -25.281 -17.391 1 96.62 107 THR A O 1
ATOM 816 N N . ALA A 1 108 ? 6.504 -26.109 -19.156 1 97 108 ALA A N 1
ATOM 817 C CA . ALA A 1 108 ? 5.359 -25.219 -18.984 1 97 108 ALA A CA 1
ATOM 818 C C . ALA A 1 108 ? 4.699 -25.422 -17.625 1 97 108 ALA A C 1
ATOM 820 O O . ALA A 1 108 ? 4.457 -24.453 -16.891 1 97 108 ALA A O 1
ATOM 821 N N . ALA A 1 109 ? 4.488 -26.656 -17.266 1 96.62 109 ALA A N 1
ATOM 822 C CA . ALA A 1 109 ? 3.838 -26.984 -15.992 1 96.62 109 ALA A CA 1
ATOM 823 C C . ALA A 1 109 ? 4.695 -26.531 -14.805 1 96.62 109 ALA A C 1
ATOM 825 O O . ALA A 1 109 ? 4.168 -26.078 -13.789 1 96.62 109 ALA A O 1
ATOM 826 N N . ALA A 1 110 ? 6.004 -26.641 -14.969 1 95.62 110 ALA A N 1
ATOM 827 C CA . ALA A 1 110 ? 6.938 -26.344 -13.891 1 95.62 110 ALA A CA 1
ATOM 828 C C . ALA A 1 110 ? 7.031 -24.844 -13.633 1 95.62 110 ALA A C 1
ATOM 830 O O . ALA A 1 110 ? 7.207 -24.406 -12.492 1 95.62 110 ALA A O 1
ATOM 831 N N . PHE A 1 111 ? 6.859 -24.031 -14.703 1 96.56 111 PHE A N 1
ATOM 832 C CA . PHE A 1 111 ? 7.336 -22.672 -14.562 1 96.56 111 PHE A CA 1
ATOM 833 C C . PHE A 1 111 ? 6.184 -21.672 -14.68 1 96.56 111 PHE A C 1
ATOM 835 O O . PHE A 1 111 ? 6.348 -20.484 -14.398 1 96.56 111 PHE A O 1
ATOM 842 N N . MET A 1 112 ? 4.988 -22.125 -15.008 1 96.88 112 MET A N 1
ATOM 843 C CA . MET A 1 112 ? 3.891 -21.188 -15.219 1 96.88 112 MET A CA 1
ATOM 844 C C . MET A 1 112 ? 3.527 -20.469 -13.93 1 96.88 112 MET A C 1
ATOM 846 O O . MET A 1 112 ? 3.291 -19.266 -13.93 1 96.88 112 MET A O 1
ATOM 850 N N . ASN A 1 113 ? 3.529 -21.172 -12.828 1 95.5 113 ASN A N 1
ATOM 851 C CA . ASN A 1 113 ? 3.156 -20.5 -11.586 1 95.5 113 ASN A CA 1
ATOM 852 C C . ASN A 1 113 ? 4.156 -19.406 -11.211 1 95.5 113 ASN A C 1
ATOM 854 O O . ASN A 1 113 ? 3.766 -18.281 -10.93 1 95.5 113 ASN A O 1
ATOM 858 N N . PRO A 1 114 ? 5.473 -19.719 -11.18 1 95.5 114 PRO A N 1
ATOM 859 C CA . PRO A 1 114 ? 6.418 -18.641 -10.891 1 95.5 114 PRO A CA 1
ATOM 860 C C . PRO A 1 114 ? 6.336 -17.5 -11.906 1 95.5 114 PRO A C 1
ATOM 862 O O . PRO A 1 114 ? 6.543 -16.344 -11.547 1 95.5 114 PRO A O 1
ATOM 865 N N . ILE A 1 115 ? 6.074 -17.781 -13.195 1 97.62 115 ILE A N 1
ATOM 866 C CA . ILE A 1 115 ? 5.891 -16.75 -14.195 1 97.62 115 ILE A CA 1
ATOM 867 C C . ILE A 1 115 ? 4.68 -15.883 -13.836 1 97.62 115 ILE A C 1
ATOM 869 O O . ILE A 1 115 ? 4.777 -14.656 -13.773 1 97.62 115 ILE A O 1
ATOM 873 N N . MET A 1 116 ? 3.604 -16.516 -13.547 1 96.69 116 MET A N 1
ATOM 874 C CA . MET A 1 116 ? 2.359 -15.836 -13.219 1 96.69 116 MET A CA 1
ATOM 875 C C . MET A 1 116 ? 2.543 -14.922 -12.008 1 96.69 116 MET A C 1
ATOM 877 O O . MET A 1 116 ? 2.02 -13.805 -11.984 1 96.69 116 MET A O 1
ATOM 881 N N . SER A 1 117 ? 3.273 -15.383 -11.008 1 96.12 117 SER A N 1
ATOM 882 C CA . SER A 1 117 ? 3.412 -14.641 -9.758 1 96.12 117 SER A CA 1
ATOM 883 C C . SER A 1 117 ? 4.031 -13.266 -9.984 1 96.12 117 SER A C 1
ATOM 885 O O . SER A 1 117 ? 3.479 -12.25 -9.562 1 96.12 117 SER A O 1
ATOM 887 N N . SER A 1 118 ? 5.129 -13.203 -10.719 1 98.25 118 SER A N 1
ATOM 888 C CA . SER A 1 118 ? 5.777 -11.93 -10.984 1 98.25 118 SER A CA 1
ATOM 889 C C . SER A 1 118 ? 5.07 -11.172 -12.109 1 98.25 118 SER A C 1
ATOM 891 O O . SER A 1 118 ? 4.961 -9.945 -12.07 1 98.25 118 SER A O 1
ATOM 893 N N . TRP A 1 119 ? 4.555 -11.945 -13.102 1 98.56 119 TRP A N 1
ATOM 894 C CA . TRP A 1 119 ? 3.912 -11.32 -14.258 1 98.56 119 TRP A CA 1
ATOM 895 C C . TRP A 1 119 ? 2.662 -10.562 -13.836 1 98.56 119 TRP A C 1
ATOM 897 O O . TRP A 1 119 ? 2.486 -9.398 -14.203 1 98.56 119 TRP A O 1
ATOM 907 N N . MET A 1 120 ? 1.828 -11.172 -13.031 1 98.19 120 MET A N 1
ATOM 908 C CA . MET A 1 120 ? 0.584 -10.523 -12.625 1 98.19 120 MET A CA 1
ATOM 909 C C . MET A 1 120 ? 0.853 -9.422 -11.609 1 98.19 120 MET A C 1
ATOM 911 O O . MET A 1 120 ? 0.118 -8.43 -11.547 1 98.19 120 MET A O 1
ATOM 915 N N . ALA A 1 121 ? 1.934 -9.562 -10.773 1 98.75 121 ALA A N 1
ATOM 916 C CA . ALA A 1 121 ? 2.352 -8.461 -9.906 1 98.75 121 ALA A CA 1
ATOM 917 C C . ALA A 1 121 ? 2.602 -7.191 -10.719 1 98.75 121 ALA A C 1
ATOM 919 O O . ALA A 1 121 ? 2.15 -6.109 -10.336 1 98.75 121 ALA A O 1
ATOM 920 N N . LEU A 1 122 ? 3.258 -7.336 -11.875 1 98.69 122 LEU A N 1
ATOM 921 C CA . LEU A 1 122 ? 3.607 -6.191 -12.711 1 98.69 122 LEU A CA 1
ATOM 922 C C . LEU A 1 122 ? 2.406 -5.73 -13.531 1 98.69 122 LEU A C 1
ATOM 924 O O . LEU A 1 122 ? 2.137 -4.531 -13.625 1 98.69 122 LEU A O 1
ATOM 928 N N . ALA A 1 123 ? 1.649 -6.668 -14.055 1 97.88 123 ALA A N 1
ATOM 929 C CA . ALA A 1 123 ? 0.611 -6.348 -15.031 1 97.88 123 ALA A CA 1
ATOM 930 C C . ALA A 1 123 ? -0.648 -5.832 -14.336 1 97.88 123 ALA A C 1
ATOM 932 O O . ALA A 1 123 ? -1.37 -5 -14.891 1 97.88 123 ALA A O 1
ATOM 933 N N . ALA A 1 124 ? -0.865 -6.332 -13.117 1 97.56 124 ALA A N 1
ATOM 934 C CA . ALA A 1 124 ? -2.162 -6.035 -12.516 1 97.56 124 ALA A CA 1
ATOM 935 C C . ALA A 1 124 ? -2 -5.25 -11.219 1 97.56 124 ALA A C 1
ATOM 937 O O . ALA A 1 124 ? -2.967 -4.68 -10.703 1 97.56 124 ALA A O 1
ATOM 938 N N . ARG A 1 125 ? -0.783 -5.195 -10.688 1 98.25 125 ARG A N 1
ATOM 939 C CA . ARG A 1 125 ? -0.658 -4.621 -9.352 1 98.25 125 ARG A CA 1
ATOM 940 C C . ARG A 1 125 ? 0.374 -3.5 -9.328 1 98.25 125 ARG A C 1
ATOM 942 O O . ARG A 1 125 ? 0.81 -3.07 -8.258 1 98.25 125 ARG A O 1
ATOM 949 N N . THR A 1 126 ? 0.861 -3.084 -10.469 1 97.81 126 THR A N 1
ATOM 950 C CA . THR A 1 126 ? 1.651 -1.866 -10.617 1 97.81 126 THR A CA 1
ATOM 951 C C . THR A 1 126 ? 1.009 -0.926 -11.633 1 97.81 126 THR A C 1
ATOM 953 O O . THR A 1 126 ? 0.099 -1.321 -12.367 1 97.81 126 THR A O 1
ATOM 956 N N . GLU A 1 127 ? 1.434 0.28 -11.555 1 94.81 127 GLU A N 1
ATOM 957 C CA . GLU A 1 127 ? 0.875 1.281 -12.461 1 94.81 127 GLU A CA 1
ATOM 958 C C . GLU A 1 127 ? 1.974 2.145 -13.07 1 94.81 127 GLU A C 1
ATOM 960 O O . GLU A 1 127 ? 3.041 2.314 -12.484 1 94.81 127 GLU A O 1
ATOM 965 N N . SER A 1 128 ? 1.81 2.557 -14.328 1 93.44 128 SER A N 1
ATOM 966 C CA . SER A 1 128 ? 2.592 3.588 -15 1 93.44 128 SER A CA 1
ATOM 967 C C . SER A 1 128 ? 4.066 3.197 -15.086 1 93.44 128 SER A C 1
ATOM 969 O O . SER A 1 128 ? 4.945 4.027 -14.844 1 93.44 128 SER A O 1
ATOM 971 N N . LEU A 1 129 ? 4.281 1.905 -15.266 1 94.81 129 LEU A N 1
ATOM 972 C CA . LEU A 1 129 ? 5.664 1.495 -15.492 1 94.81 129 LEU A CA 1
ATOM 973 C C . LEU A 1 129 ? 6.102 1.819 -16.922 1 94.81 129 LEU A C 1
ATOM 975 O O . LEU A 1 129 ? 5.363 1.565 -17.875 1 94.81 129 LEU A O 1
ATOM 979 N N . THR A 1 130 ? 7.184 2.471 -17.109 1 95.25 130 THR A N 1
ATOM 980 C CA . THR A 1 130 ? 7.758 2.754 -18.422 1 95.25 130 THR A CA 1
ATOM 981 C C . THR A 1 130 ? 8.961 1.859 -18.688 1 95.25 130 THR A C 1
ATOM 983 O O . THR A 1 130 ? 9.656 1.447 -17.75 1 95.25 130 THR A O 1
ATOM 986 N N . PRO A 1 131 ? 9.133 1.498 -20.031 1 97.12 131 PRO A N 1
ATOM 987 C CA . PRO A 1 131 ? 10.352 0.732 -20.328 1 97.12 131 PRO A CA 1
ATOM 988 C C . PRO A 1 131 ? 11.602 1.34 -19.688 1 97.12 131 PRO A C 1
ATOM 990 O O . PRO A 1 131 ? 11.75 2.564 -19.656 1 97.12 131 PRO A O 1
ATOM 993 N N . GLY A 1 132 ? 12.391 0.45 -19.172 1 98.38 132 GLY A N 1
ATOM 994 C CA . GLY A 1 132 ? 13.602 0.92 -18.516 1 98.38 132 GLY A CA 1
ATOM 995 C C . GLY A 1 132 ? 13.445 1.083 -17.016 1 98.38 132 GLY A C 1
ATOM 996 O O . GLY A 1 132 ? 14.367 1.539 -16.344 1 98.38 132 GLY A O 1
ATOM 997 N N . PHE A 1 133 ? 12.289 0.645 -16.469 1 98.12 133 PHE A N 1
ATOM 998 C CA . PHE A 1 133 ? 12.07 0.803 -15.039 1 98.12 133 PHE A CA 1
ATOM 999 C C . PHE A 1 133 ? 13.039 -0.061 -14.242 1 98.12 133 PHE A C 1
ATOM 1001 O O . PHE A 1 133 ? 13.586 -1.035 -14.766 1 98.12 133 PHE A O 1
ATOM 1008 N N . SER A 1 134 ? 13.328 0.321 -12.992 1 98.25 134 SER A N 1
ATOM 1009 C CA . SER A 1 134 ? 14.195 -0.416 -12.07 1 98.25 134 SER A CA 1
ATOM 1010 C C . SER A 1 134 ? 13.375 -1.264 -11.109 1 98.25 134 SER A C 1
ATOM 1012 O O . SER A 1 134 ? 12.312 -0.841 -10.648 1 98.25 134 SER A O 1
ATOM 1014 N N . VAL A 1 135 ? 13.898 -2.486 -10.914 1 98.81 135 VAL A N 1
ATOM 1015 C CA . VAL A 1 135 ? 13.156 -3.406 -10.055 1 98.81 135 VAL A CA 1
ATOM 1016 C C . VAL A 1 135 ? 14.117 -4.105 -9.094 1 98.81 135 VAL A C 1
ATOM 1018 O O . VAL A 1 135 ? 15.227 -4.484 -9.484 1 98.81 135 VAL A O 1
ATOM 1021 N N . ALA A 1 136 ? 13.773 -4.137 -7.809 1 98.94 136 ALA A N 1
ATOM 1022 C CA . ALA A 1 136 ? 14.438 -4.969 -6.805 1 98.94 136 ALA A CA 1
ATOM 1023 C C . ALA A 1 136 ? 13.648 -6.25 -6.547 1 98.94 136 ALA A C 1
ATOM 1025 O O . ALA A 1 136 ? 12.43 -6.211 -6.371 1 98.94 136 ALA A O 1
ATOM 1026 N N . ILE A 1 137 ? 14.328 -7.348 -6.605 1 98.94 137 ILE A N 1
ATOM 1027 C CA . ILE A 1 137 ? 13.719 -8.641 -6.316 1 98.94 137 ILE A CA 1
ATOM 1028 C C . ILE A 1 137 ? 14.25 -9.18 -4.992 1 98.94 137 ILE A C 1
ATOM 1030 O O . ILE A 1 137 ? 15.398 -9.625 -4.914 1 98.94 137 ILE A O 1
ATOM 1034 N N . LEU A 1 138 ? 13.469 -9.086 -3.941 1 98.88 138 LEU A N 1
ATOM 1035 C CA . LEU A 1 138 ? 13.781 -9.664 -2.641 1 98.88 138 LEU A CA 1
ATOM 1036 C C . LEU A 1 138 ? 13.469 -11.156 -2.617 1 98.88 138 LEU A C 1
ATOM 1038 O O . LEU A 1 138 ? 12.305 -11.547 -2.717 1 98.88 138 LEU A O 1
ATOM 1042 N N . GLY A 1 139 ? 14.438 -11.984 -2.48 1 97.69 139 GLY A N 1
ATOM 1043 C CA . GLY A 1 139 ? 14.312 -13.422 -2.658 1 97.69 139 GLY A CA 1
ATOM 1044 C C . GLY A 1 139 ? 14.664 -13.883 -4.059 1 97.69 139 GLY A C 1
ATOM 1045 O O . GLY A 1 139 ? 14.023 -14.797 -4.594 1 97.69 139 GLY A O 1
ATOM 1046 N N . ALA A 1 140 ? 15.672 -13.266 -4.66 1 97.81 140 ALA A N 1
ATOM 1047 C CA . ALA A 1 140 ? 16 -13.477 -6.066 1 97.81 140 ALA A CA 1
ATOM 1048 C C . ALA A 1 140 ? 16.469 -14.914 -6.312 1 97.81 140 ALA A C 1
ATOM 1050 O O . ALA A 1 140 ? 16.281 -15.453 -7.402 1 97.81 140 ALA A O 1
ATOM 1051 N N . THR A 1 141 ? 17.047 -15.57 -5.281 1 95.44 141 THR A N 1
ATOM 1052 C CA . THR A 1 141 ? 17.625 -16.891 -5.488 1 95.44 141 THR A CA 1
ATOM 1053 C C . THR A 1 141 ? 16.594 -17.984 -5.234 1 95.44 141 THR A C 1
ATOM 1055 O O . THR A 1 141 ? 16.906 -19.172 -5.375 1 95.44 141 THR A O 1
ATOM 1058 N N . SER A 1 142 ? 15.398 -17.594 -4.855 1 91.94 142 SER A N 1
ATOM 1059 C CA . SER A 1 142 ? 14.336 -18.594 -4.699 1 91.94 142 SER A CA 1
ATOM 1060 C C . SER A 1 142 ? 13.883 -19.125 -6.051 1 91.94 142 SER A C 1
ATOM 1062 O O . SER A 1 142 ? 14.25 -18.594 -7.098 1 91.94 142 SER A O 1
ATOM 1064 N N . ALA A 1 143 ? 13.094 -20.188 -6.016 1 88.38 143 ALA A N 1
ATOM 1065 C CA . ALA A 1 143 ? 12.586 -20.797 -7.246 1 88.38 143 ALA A CA 1
ATOM 1066 C C . ALA A 1 143 ? 11.797 -19.797 -8.078 1 88.38 143 ALA A C 1
ATOM 1068 O O . ALA A 1 143 ? 12.008 -19.688 -9.289 1 88.38 143 ALA A O 1
ATOM 1069 N N . SER A 1 144 ? 10.977 -19.047 -7.438 1 93.25 144 SER A N 1
ATOM 1070 C CA . SER A 1 144 ? 10.18 -18.031 -8.141 1 93.25 144 SER A CA 1
ATOM 1071 C C . SER A 1 144 ? 11 -16.781 -8.43 1 93.25 144 SER A C 1
ATOM 1073 O O . SER A 1 144 ? 10.812 -16.141 -9.469 1 93.25 144 SER A O 1
ATOM 1075 N N . GLY A 1 145 ? 11.906 -16.453 -7.52 1 95.31 145 GLY A N 1
ATOM 1076 C CA . GLY A 1 145 ? 12.742 -15.281 -7.707 1 95.31 145 GLY A CA 1
ATOM 1077 C C . GLY A 1 145 ? 13.617 -15.367 -8.945 1 95.31 145 GLY A C 1
ATOM 1078 O O . GLY A 1 145 ? 13.789 -14.367 -9.648 1 95.31 145 GLY A O 1
ATOM 1079 N N . ARG A 1 146 ? 14.133 -16.547 -9.219 1 94.81 146 ARG A N 1
ATOM 1080 C CA . ARG A 1 146 ? 14.961 -16.734 -10.406 1 94.81 146 ARG A CA 1
ATOM 1081 C C . ARG A 1 146 ? 14.148 -16.516 -11.68 1 94.81 146 ARG A C 1
ATOM 1083 O O . ARG A 1 146 ? 14.625 -15.875 -12.617 1 94.81 146 ARG A O 1
ATOM 1090 N N . VAL A 1 147 ? 12.922 -16.984 -11.68 1 96 147 VAL A N 1
ATOM 1091 C CA . VAL A 1 147 ? 12.047 -16.844 -12.844 1 96 147 VAL A CA 1
ATOM 1092 C C . VAL A 1 147 ? 11.633 -15.375 -13 1 96 147 VAL A C 1
ATOM 1094 O O . VAL A 1 147 ? 11.484 -14.891 -14.125 1 96 147 VAL A O 1
ATOM 1097 N N . ALA A 1 148 ? 11.531 -14.633 -11.898 1 98.12 148 ALA A N 1
ATOM 1098 C CA . ALA A 1 148 ? 11.141 -13.227 -11.922 1 98.12 148 ALA A CA 1
ATOM 1099 C C . ALA A 1 148 ? 12.117 -12.398 -12.75 1 98.12 148 ALA A C 1
ATOM 1101 O O . ALA A 1 148 ? 11.727 -11.422 -13.391 1 98.12 148 ALA A O 1
ATOM 1102 N N . VAL A 1 149 ? 13.383 -12.812 -12.758 1 98.12 149 VAL A N 1
ATOM 1103 C CA . VAL A 1 149 ? 14.383 -12.086 -13.531 1 98.12 149 VAL A CA 1
ATOM 1104 C C . VAL A 1 149 ? 14.016 -12.117 -15.016 1 98.12 149 VAL A C 1
ATOM 1106 O O . VAL A 1 149 ? 14.031 -11.078 -15.688 1 98.12 149 VAL A O 1
ATOM 1109 N N . ASP A 1 150 ? 13.625 -13.305 -15.508 1 97.12 150 ASP A N 1
ATOM 1110 C CA . ASP A 1 150 ? 13.195 -13.438 -16.891 1 97.12 150 ASP A CA 1
ATOM 1111 C C . ASP A 1 150 ? 11.938 -12.617 -17.156 1 97.12 150 ASP A C 1
ATOM 1113 O O . ASP A 1 150 ? 11.828 -11.945 -18.188 1 97.12 150 ASP A O 1
ATOM 1117 N N . VAL A 1 151 ? 11.031 -12.586 -16.234 1 98.56 151 VAL A N 1
ATOM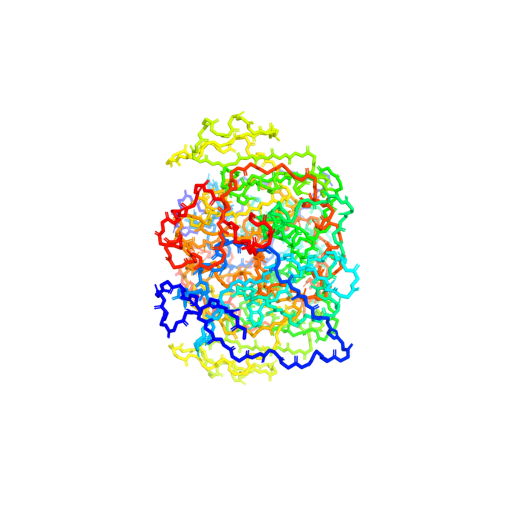 1118 C CA . VAL A 1 151 ? 9.742 -11.93 -16.406 1 98.56 151 VAL A CA 1
ATOM 1119 C C . VAL A 1 151 ? 9.945 -10.414 -16.453 1 98.56 151 VAL A C 1
ATOM 1121 O O . VAL A 1 151 ? 9.422 -9.742 -17.359 1 98.56 151 VAL A O 1
ATOM 1124 N N . VAL A 1 152 ? 10.75 -9.844 -15.484 1 98.69 1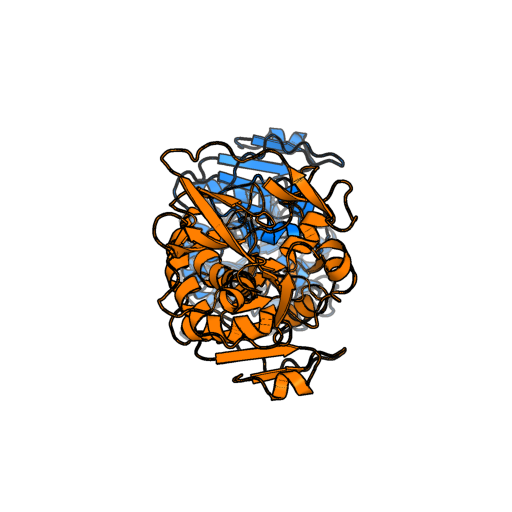52 VAL A N 1
ATOM 1125 C CA . VAL A 1 152 ? 10.883 -8.391 -15.414 1 98.69 152 VAL A CA 1
ATOM 1126 C C . VAL A 1 152 ? 11.641 -7.887 -16.641 1 98.69 152 VAL A C 1
ATOM 1128 O O . VAL A 1 152 ? 11.359 -6.793 -17.141 1 98.69 152 VAL A O 1
ATOM 1131 N N . ARG A 1 153 ? 12.57 -8.711 -17.172 1 97.88 153 ARG A N 1
ATOM 1132 C CA . ARG A 1 153 ? 13.258 -8.344 -18.406 1 97.88 153 ARG A CA 1
ATOM 1133 C C . ARG A 1 153 ? 12.289 -8.328 -19.594 1 97.88 153 ARG A C 1
ATOM 1135 O O . ARG A 1 153 ? 12.289 -7.383 -20.391 1 97.88 153 ARG A O 1
ATOM 1142 N N . GLN A 1 154 ? 11.469 -9.32 -19.656 1 96.38 154 GLN A N 1
ATOM 1143 C CA . GLN A 1 154 ? 10.469 -9.375 -20.703 1 96.38 154 GLN A CA 1
ATOM 1144 C C . GLN A 1 154 ? 9.508 -8.195 -20.609 1 96.38 154 GLN A C 1
ATOM 1146 O O . GLN A 1 154 ? 9.023 -7.695 -21.625 1 96.38 154 GLN A O 1
ATOM 1151 N N . LYS A 1 155 ? 9.25 -7.727 -19.438 1 97.56 155 LYS A N 1
ATOM 1152 C CA . LYS A 1 155 ? 8.305 -6.637 -19.203 1 97.56 155 LYS A CA 1
ATOM 1153 C C . LYS A 1 155 ? 8.984 -5.281 -19.375 1 97.56 155 LYS A C 1
ATOM 1155 O O . LYS A 1 155 ? 8.344 -4.234 -19.266 1 97.56 155 LYS A O 1
ATOM 1160 N N . GLY A 1 156 ? 10.312 -5.273 -19.594 1 97.81 156 GLY A N 1
ATOM 1161 C CA . GLY A 1 156 ? 10.969 -4.047 -20.016 1 97.81 156 GLY A CA 1
ATOM 1162 C C . GLY A 1 156 ? 11.836 -3.432 -18.938 1 97.81 156 GLY A C 1
ATOM 1163 O O . GLY A 1 156 ? 12.219 -2.264 -19.031 1 97.81 156 GLY A O 1
ATOM 1164 N N . ALA A 1 157 ? 12.195 -4.18 -17.906 1 98.44 157 ALA A N 1
ATOM 1165 C CA . ALA A 1 157 ? 13.062 -3.641 -16.859 1 98.44 157 ALA A CA 1
ATOM 1166 C C . ALA A 1 157 ? 14.438 -3.293 -17.422 1 98.44 157 ALA A C 1
ATOM 1168 O O . ALA A 1 157 ? 15.023 -4.066 -18.172 1 98.44 157 ALA A O 1
ATOM 1169 N N . GLY A 1 158 ? 14.922 -2.162 -17.031 1 98.5 158 GLY A N 1
ATOM 1170 C CA . GLY A 1 158 ? 16.25 -1.734 -17.422 1 98.5 158 GLY A CA 1
ATOM 1171 C C . GLY A 1 158 ? 17.312 -2.027 -16.391 1 98.5 158 GLY A C 1
ATOM 1172 O O . GLY A 1 158 ? 18.5 -2.168 -16.719 1 98.5 158 GLY A O 1
ATOM 1173 N N . ARG A 1 159 ? 16.938 -2.131 -15.141 1 98.69 159 ARG A N 1
ATOM 1174 C CA . ARG A 1 159 ? 17.812 -2.434 -14.016 1 98.69 159 ARG A CA 1
ATOM 1175 C C . ARG A 1 159 ? 17.156 -3.408 -13.047 1 98.69 159 ARG A C 1
ATOM 1177 O O . ARG A 1 159 ? 16.031 -3.184 -12.602 1 98.69 159 ARG A O 1
ATOM 1184 N N . VAL A 1 160 ? 17.891 -4.473 -12.812 1 98.88 160 VAL A N 1
ATOM 1185 C CA . VAL A 1 160 ? 17.391 -5.484 -11.883 1 98.88 160 VAL A CA 1
ATOM 1186 C C . VAL A 1 160 ? 18.375 -5.648 -10.727 1 98.88 160 VAL A C 1
ATOM 1188 O O . VAL A 1 160 ? 19.531 -6.016 -10.938 1 98.88 160 VAL A O 1
ATOM 1191 N N . VAL A 1 161 ? 17.938 -5.391 -9.469 1 98.88 161 VAL A N 1
ATOM 1192 C CA . VAL A 1 161 ? 18.688 -5.613 -8.242 1 98.88 161 VAL A CA 1
ATOM 1193 C C . VAL A 1 161 ? 18.219 -6.898 -7.57 1 98.88 161 VAL A C 1
ATOM 1195 O O . VAL A 1 161 ? 17.062 -7 -7.148 1 98.88 161 VAL A O 1
ATOM 1198 N N . GLY A 1 162 ? 19.109 -7.883 -7.484 1 98.88 162 GLY A N 1
ATOM 1199 C CA . GLY A 1 162 ? 18.797 -9.109 -6.762 1 98.88 162 GLY A CA 1
ATOM 1200 C C . GLY A 1 162 ? 19.203 -9.062 -5.305 1 98.88 162 GLY A C 1
ATOM 1201 O O . GLY A 1 162 ? 20.297 -8.594 -4.977 1 98.88 162 GLY A O 1
ATOM 1202 N N . ILE A 1 163 ? 18.344 -9.461 -4.465 1 98.88 163 ILE A N 1
ATOM 1203 C CA . ILE A 1 163 ? 18.578 -9.453 -3.027 1 98.88 163 ILE A CA 1
ATOM 1204 C C . ILE A 1 163 ? 18.344 -10.852 -2.455 1 98.88 163 ILE A C 1
ATOM 1206 O O . ILE A 1 163 ? 17.281 -11.438 -2.652 1 98.88 163 ILE A O 1
ATOM 1210 N N . ALA A 1 164 ? 19.266 -11.398 -1.821 1 98.12 164 ALA A N 1
ATOM 1211 C CA . ALA A 1 164 ? 19.156 -12.727 -1.213 1 98.12 164 ALA A CA 1
ATOM 1212 C C . ALA A 1 164 ? 20.266 -12.961 -0.195 1 98.12 164 ALA A C 1
ATOM 1214 O O . ALA A 1 164 ? 21.188 -12.156 -0.074 1 98.12 164 ALA A O 1
ATOM 1215 N N . ARG A 1 165 ? 20.172 -14.07 0.569 1 96.81 165 ARG A N 1
ATOM 1216 C CA . ARG A 1 165 ? 21.172 -14.43 1.57 1 96.81 165 ARG A CA 1
ATOM 1217 C C . ARG A 1 165 ? 22.328 -15.18 0.936 1 96.81 165 ARG A C 1
ATOM 1219 O O . ARG A 1 165 ? 23.484 -15.016 1.349 1 96.81 165 ARG A O 1
ATOM 1226 N N . ASN A 1 166 ? 22.047 -16.031 -0.119 1 96 166 ASN A N 1
ATOM 1227 C CA . ASN A 1 166 ? 23.062 -16.875 -0.749 1 96 166 ASN A CA 1
ATOM 1228 C C . ASN A 1 166 ? 23.891 -16.078 -1.753 1 96 166 ASN A C 1
ATOM 1230 O O . ASN A 1 166 ? 23.531 -15.984 -2.928 1 96 166 ASN A O 1
ATOM 1234 N N . ALA A 1 167 ? 25.016 -15.672 -1.279 1 97.19 167 ALA A N 1
ATOM 1235 C CA . ALA A 1 167 ? 25.875 -14.797 -2.076 1 97.19 167 ALA A CA 1
ATOM 1236 C C . ALA A 1 167 ? 26.375 -15.516 -3.33 1 97.19 167 ALA A C 1
ATOM 1238 O O . ALA A 1 167 ? 26.422 -14.922 -4.41 1 97.19 167 ALA A O 1
ATOM 1239 N N . ALA A 1 168 ? 26.703 -16.75 -3.176 1 97.56 168 ALA A N 1
ATOM 1240 C CA . ALA A 1 168 ? 27.234 -17.516 -4.297 1 97.56 168 ALA A CA 1
ATOM 1241 C C . ALA A 1 168 ? 26.203 -17.672 -5.402 1 97.56 168 ALA A C 1
ATOM 1243 O O . ALA A 1 168 ? 26.5 -17.453 -6.582 1 97.56 168 ALA A O 1
ATOM 1244 N N . ALA A 1 169 ? 25.031 -17.984 -5.043 1 95.19 169 ALA A N 1
ATOM 1245 C CA . ALA A 1 169 ? 23.953 -18.141 -6.016 1 95.19 169 ALA A CA 1
ATOM 1246 C C . ALA A 1 169 ? 23.625 -16.812 -6.688 1 95.19 169 ALA A C 1
ATOM 1248 O O . ALA A 1 169 ? 23.406 -16.75 -7.902 1 95.19 169 ALA A O 1
ATOM 1249 N N . LEU A 1 170 ? 23.625 -15.789 -5.895 1 97.38 170 LEU A N 1
ATOM 1250 C CA . LEU A 1 170 ? 23.312 -14.461 -6.402 1 97.38 170 LEU A CA 1
ATOM 1251 C C . LEU A 1 170 ? 24.344 -14.023 -7.441 1 97.38 170 LEU A C 1
ATOM 1253 O O . LEU A 1 170 ? 24 -13.414 -8.453 1 97.38 170 LEU A O 1
ATOM 1257 N N . ALA A 1 171 ? 25.578 -14.375 -7.223 1 97.62 171 ALA A N 1
ATOM 1258 C CA . ALA A 1 171 ? 26.688 -13.969 -8.086 1 97.62 171 ALA A CA 1
ATOM 1259 C C . ALA A 1 171 ? 26.547 -14.57 -9.484 1 97.62 171 ALA A C 1
ATOM 1261 O O . ALA A 1 171 ? 27 -13.984 -10.469 1 97.62 171 ALA A O 1
ATOM 1262 N N . GLU A 1 172 ? 25.875 -15.656 -9.625 1 96.56 172 GLU A N 1
ATOM 1263 C CA . GLU A 1 172 ? 25.781 -16.391 -10.883 1 96.56 172 GLU A CA 1
ATOM 1264 C C . GLU A 1 172 ? 24.562 -15.93 -11.688 1 96.56 172 GLU A C 1
ATOM 1266 O O . GLU A 1 172 ? 24.391 -16.328 -12.844 1 96.56 172 GLU A O 1
ATOM 1271 N N . MET A 1 173 ? 23.781 -15.07 -11.141 1 97.38 173 MET A N 1
ATOM 1272 C CA . MET A 1 173 ? 22.531 -14.664 -11.789 1 97.38 173 MET A CA 1
ATOM 1273 C C . MET A 1 173 ? 22.766 -13.461 -12.695 1 97.38 173 MET A C 1
ATOM 1275 O O . MET A 1 173 ? 23.656 -12.648 -12.445 1 97.38 173 MET A O 1
ATOM 1279 N N . PRO A 1 174 ? 22 -13.336 -13.789 1 97.5 174 PRO A N 1
ATOM 1280 C CA . PRO A 1 174 ? 22.109 -12.188 -14.695 1 97.5 174 PRO A CA 1
ATOM 1281 C C . PRO A 1 174 ? 21.422 -10.938 -14.156 1 97.5 174 PRO A C 1
ATOM 1283 O O . PRO A 1 174 ? 20.375 -10.539 -14.672 1 97.5 174 PRO A O 1
ATOM 1286 N N . LEU A 1 175 ? 22.047 -10.32 -13.188 1 98.62 175 LEU A N 1
ATOM 1287 C CA . LEU A 1 175 ? 21.516 -9.148 -12.5 1 98.62 175 LEU A CA 1
ATOM 1288 C C . LEU A 1 175 ? 22.406 -7.93 -12.742 1 98.62 175 LEU A C 1
ATOM 1290 O O . LEU A 1 175 ? 23.578 -8.07 -13.094 1 98.62 175 LEU A O 1
ATOM 1294 N N . ASP A 1 176 ? 21.859 -6.742 -12.586 1 98.75 176 ASP A N 1
ATOM 1295 C CA . ASP A 1 176 ? 22.641 -5.512 -12.711 1 98.75 176 ASP A CA 1
ATOM 1296 C C . ASP A 1 176 ? 23.297 -5.152 -11.391 1 98.75 176 ASP A C 1
ATOM 1298 O O . ASP A 1 176 ? 24.422 -4.625 -11.375 1 98.75 176 ASP A O 1
ATOM 1302 N N . ASP A 1 177 ? 22.656 -5.348 -10.227 1 98.75 177 ASP A N 1
ATOM 1303 C CA . ASP A 1 177 ? 23.172 -5.121 -8.875 1 98.75 177 ASP A CA 1
ATOM 1304 C C . ASP A 1 177 ? 22.734 -6.238 -7.93 1 98.75 177 ASP A C 1
ATOM 1306 O O . ASP A 1 177 ? 21.781 -6.957 -8.203 1 98.75 177 ASP A O 1
ATOM 1310 N N . ARG A 1 178 ? 23.547 -6.379 -6.871 1 98.75 178 ARG A N 1
ATOM 1311 C CA . ARG A 1 178 ? 23.328 -7.461 -5.918 1 98.75 178 ARG A CA 1
ATOM 1312 C C . ARG A 1 178 ? 23.438 -6.957 -4.484 1 98.75 178 ARG A C 1
ATOM 1314 O O . ARG A 1 178 ? 24.312 -6.145 -4.172 1 98.75 178 ARG A O 1
ATOM 1321 N N . ILE A 1 179 ? 22.562 -7.387 -3.686 1 98.88 179 ILE A N 1
ATOM 1322 C CA . ILE A 1 179 ? 22.609 -7.121 -2.252 1 98.88 179 ILE A CA 1
ATOM 1323 C C . ILE A 1 179 ? 22.5 -8.438 -1.479 1 98.88 179 ILE A C 1
ATOM 1325 O O . ILE A 1 179 ? 21.531 -9.18 -1.632 1 98.88 179 ILE A O 1
ATOM 1329 N N . VAL A 1 180 ? 23.516 -8.719 -0.648 1 98.69 180 VAL A N 1
ATOM 1330 C CA . VAL A 1 180 ? 23.5 -9.914 0.185 1 98.69 180 VAL A CA 1
ATOM 1331 C C . VAL A 1 180 ? 22.875 -9.602 1.539 1 98.69 180 VAL A C 1
ATOM 1333 O O . VAL A 1 180 ? 23.375 -8.75 2.283 1 98.69 180 VAL A O 1
ATOM 1336 N N . LEU A 1 181 ? 21.75 -10.266 1.812 1 97.69 181 LEU A N 1
ATOM 1337 C CA . LEU A 1 181 ? 21.062 -10.07 3.086 1 97.69 181 LEU A CA 1
ATOM 1338 C C . LEU A 1 181 ? 21.891 -10.609 4.242 1 97.69 181 LEU A C 1
ATOM 1340 O O . LEU A 1 181 ? 22.5 -11.672 4.129 1 97.69 181 LEU A O 1
ATOM 1344 N N . SER A 1 182 ? 21.906 -9.859 5.238 1 95.62 182 SER A N 1
ATOM 1345 C CA . SER A 1 182 ? 22.562 -10.211 6.492 1 95.62 182 SER A CA 1
ATOM 1346 C C . SER A 1 182 ? 21.906 -9.523 7.68 1 95.62 182 SER A C 1
ATOM 1348 O O . SER A 1 182 ? 20.891 -8.852 7.527 1 95.62 182 SER A O 1
ATOM 1350 N N . ASP A 1 183 ? 22.422 -9.75 8.859 1 91.06 183 ASP A N 1
ATOM 1351 C CA . ASP A 1 183 ? 21.922 -9.047 10.039 1 91.06 183 ASP A CA 1
ATOM 1352 C C . ASP A 1 183 ? 22.094 -7.539 9.898 1 91.06 183 ASP A C 1
ATOM 1354 O O . ASP A 1 183 ? 21.266 -6.762 10.383 1 91.06 183 ASP A O 1
ATOM 1358 N N . LYS A 1 184 ? 23.219 -7.125 9.242 1 92.38 184 LYS A N 1
ATOM 1359 C CA . LYS A 1 184 ? 23.5 -5.73 8.914 1 92.38 184 LYS A CA 1
ATOM 1360 C C . LYS A 1 184 ? 23.672 -5.543 7.41 1 92.38 184 LYS A C 1
ATOM 1362 O O . LYS A 1 184 ? 24.781 -5.27 6.938 1 92.38 184 LYS A O 1
ATOM 1367 N N . THR A 1 185 ? 22.562 -5.664 6.746 1 97.81 185 THR A N 1
ATOM 1368 C CA . THR A 1 185 ? 22.578 -5.602 5.289 1 97.81 185 THR A CA 1
ATOM 1369 C C . THR A 1 185 ? 23.047 -4.227 4.812 1 97.81 185 THR A C 1
ATOM 1371 O O . THR A 1 185 ? 22.609 -3.201 5.344 1 97.81 185 THR A O 1
ATOM 1374 N N . ASP A 1 186 ? 24.016 -4.191 3.971 1 98 186 ASP A N 1
ATOM 1375 C CA . ASP A 1 186 ? 24.406 -2.973 3.277 1 98 186 ASP A CA 1
ATOM 1376 C C . ASP A 1 186 ? 23.484 -2.678 2.102 1 98 186 ASP A C 1
ATOM 1378 O O . ASP A 1 186 ? 23.547 -3.354 1.071 1 98 186 ASP A O 1
ATOM 1382 N N . TRP A 1 187 ? 22.656 -1.657 2.189 1 98.12 187 TRP A N 1
ATOM 1383 C CA . TRP A 1 187 ? 21.641 -1.356 1.199 1 98.12 187 TRP A CA 1
ATOM 1384 C C . TRP A 1 187 ? 22.141 -0.346 0.176 1 98.12 187 TRP A C 1
ATOM 1386 O O . TRP A 1 187 ? 21.375 0.171 -0.633 1 98.12 187 TRP A O 1
ATOM 1396 N N . SER A 1 188 ? 23.391 -0.026 0.145 1 96.88 188 SER A N 1
ATOM 1397 C CA . SER A 1 188 ? 23.938 1.044 -0.679 1 96.88 188 SER A CA 1
ATOM 1398 C C . SER A 1 188 ? 23.703 0.779 -2.162 1 96.88 188 SER A C 1
ATOM 1400 O O . SER A 1 188 ? 23.562 1.716 -2.951 1 96.88 188 SER A O 1
ATOM 1402 N N . ALA A 1 189 ? 23.609 -0.505 -2.559 1 97.38 189 ALA A N 1
ATOM 1403 C CA . ALA A 1 189 ? 23.453 -0.858 -3.969 1 97.38 189 ALA A CA 1
ATOM 1404 C C . ALA A 1 189 ? 21.984 -0.798 -4.395 1 97.38 189 ALA A C 1
ATOM 1406 O O . ALA A 1 189 ? 21.672 -0.953 -5.574 1 97.38 189 ALA A O 1
ATOM 1407 N N . LEU A 1 190 ? 21.078 -0.607 -3.461 1 97.94 190 LEU A N 1
ATOM 1408 C CA . LEU A 1 190 ? 19.656 -0.591 -3.795 1 97.94 190 LEU A CA 1
ATOM 1409 C C . LEU A 1 190 ? 19.328 0.573 -4.723 1 97.94 190 LEU A C 1
ATOM 1411 O O . LEU A 1 190 ? 18.641 0.394 -5.73 1 97.94 190 LEU A O 1
ATOM 1415 N N . GLY A 1 191 ? 19.906 1.85 -4.352 1 95.31 191 GLY A N 1
ATOM 1416 C CA . GLY A 1 191 ? 19.578 3.029 -5.133 1 95.31 191 GLY A CA 1
ATOM 1417 C C . GLY A 1 191 ? 18.078 3.283 -5.219 1 95.31 191 GLY A C 1
ATOM 1418 O O . GLY A 1 191 ? 17.328 2.885 -4.328 1 95.31 191 GLY A O 1
ATOM 1419 N N . GLU A 1 192 ? 17.719 4.023 -6.238 1 94.5 192 GLU A N 1
ATOM 1420 C CA . GLU A 1 192 ? 16.297 4.262 -6.488 1 94.5 192 GLU A CA 1
ATOM 1421 C C . GLU A 1 192 ? 15.68 3.115 -7.281 1 94.5 192 GLU A C 1
ATOM 1423 O O . GLU A 1 192 ? 16.266 2.637 -8.258 1 94.5 192 GLU A O 1
ATOM 1428 N N . VAL A 1 193 ? 14.609 2.635 -6.828 1 97.19 193 VAL A N 1
ATOM 1429 C CA . VAL A 1 193 ? 13.914 1.584 -7.559 1 97.19 193 VAL A CA 1
ATOM 1430 C C . VAL A 1 193 ? 12.453 1.991 -7.777 1 97.19 193 VAL A C 1
ATOM 1432 O O . VAL A 1 193 ? 11.852 2.654 -6.93 1 97.19 193 VAL A O 1
ATOM 1435 N N . ASP A 1 194 ? 11.891 1.541 -8.914 1 98.06 194 ASP A N 1
ATOM 1436 C CA . ASP A 1 194 ? 10.492 1.804 -9.242 1 98.06 194 ASP A CA 1
ATOM 1437 C C . ASP A 1 194 ? 9.578 0.747 -8.625 1 98.06 194 ASP A C 1
ATOM 1439 O O . ASP A 1 194 ? 8.461 1.056 -8.195 1 98.06 194 ASP A O 1
ATOM 1443 N N . VAL A 1 195 ? 10.086 -0.479 -8.586 1 98.75 195 VAL A N 1
ATOM 1444 C CA . VAL A 1 195 ? 9.273 -1.611 -8.148 1 98.75 195 VAL A CA 1
ATOM 1445 C C . VAL A 1 195 ? 10.086 -2.51 -7.223 1 98.75 195 VAL A C 1
ATOM 1447 O O . VAL A 1 195 ? 11.289 -2.701 -7.438 1 98.75 195 VAL A O 1
ATOM 1450 N N . VAL A 1 196 ? 9.484 -3.016 -6.176 1 98.88 196 VAL A N 1
ATOM 1451 C CA . VAL A 1 196 ? 10.016 -4.098 -5.359 1 98.88 196 VAL A CA 1
ATOM 1452 C C . VAL A 1 196 ? 9.102 -5.32 -5.461 1 98.88 196 VAL A C 1
ATOM 1454 O O . VAL A 1 196 ? 7.902 -5.227 -5.195 1 98.88 196 VAL A O 1
ATOM 1457 N N . LEU A 1 197 ? 9.602 -6.406 -5.953 1 98.94 197 LEU A N 1
ATOM 1458 C CA . LEU A 1 197 ? 8.93 -7.699 -5.879 1 98.94 197 LEU A CA 1
ATOM 1459 C C . LEU A 1 197 ? 9.438 -8.5 -4.684 1 98.94 197 LEU A C 1
ATOM 1461 O O . LEU A 1 197 ? 10.625 -8.828 -4.605 1 98.94 197 LEU A O 1
ATOM 1465 N N . ASP A 1 198 ? 8.57 -8.844 -3.801 1 98.81 198 ASP A N 1
ATOM 1466 C CA . ASP A 1 198 ? 8.977 -9.438 -2.531 1 98.81 198 ASP A CA 1
ATOM 1467 C C . ASP A 1 198 ? 8.508 -10.891 -2.424 1 98.81 198 ASP A C 1
ATOM 1469 O O . ASP A 1 198 ? 7.312 -11.148 -2.295 1 98.81 198 ASP A O 1
ATOM 1473 N N . TYR A 1 199 ? 9.438 -11.766 -2.393 1 97.19 199 TYR A N 1
ATOM 1474 C CA . TYR A 1 199 ? 9.156 -13.188 -2.234 1 97.19 199 TYR A CA 1
ATOM 1475 C C . TYR A 1 199 ? 9.477 -13.656 -0.818 1 97.19 199 TYR A C 1
ATOM 1477 O O . TYR A 1 199 ? 9.32 -14.836 -0.498 1 97.19 199 TYR A O 1
ATOM 1485 N N . VAL A 1 200 ? 9.867 -12.797 0.091 1 96.81 200 VAL A N 1
ATOM 1486 C CA . VAL A 1 200 ? 10.422 -13.172 1.388 1 96.81 200 VAL A CA 1
ATOM 1487 C C . VAL A 1 200 ? 9.5 -12.688 2.502 1 96.81 200 VAL A C 1
ATOM 1489 O O . VAL A 1 200 ? 9.016 -13.477 3.312 1 96.81 200 VAL A O 1
ATOM 1492 N N . TYR A 1 201 ? 9.234 -11.398 2.543 1 97 201 TYR A N 1
ATOM 1493 C CA . TYR A 1 201 ? 8.438 -10.695 3.545 1 97 201 TYR A CA 1
ATOM 1494 C C . TYR A 1 201 ? 9.164 -10.648 4.883 1 97 201 TYR A C 1
ATOM 1496 O O . TYR A 1 201 ? 10.398 -10.656 4.926 1 97 201 TYR A O 1
ATOM 1504 N N . GLY A 1 202 ? 8.492 -10.336 6.027 1 96 202 GLY A N 1
ATOM 1505 C CA . GLY A 1 202 ? 9.086 -10.344 7.355 1 96 202 GLY A CA 1
ATOM 1506 C C . GLY A 1 202 ? 10.133 -9.266 7.547 1 96 202 GLY A C 1
ATOM 1507 O O . GLY A 1 202 ? 10.047 -8.188 6.961 1 96 202 GLY A O 1
ATOM 1508 N N . PRO A 1 203 ? 11.148 -9.609 8.367 1 95.19 203 PRO A N 1
ATOM 1509 C CA . PRO A 1 203 ? 12.156 -8.609 8.742 1 95.19 203 PRO A CA 1
ATOM 1510 C C . PRO A 1 203 ? 12.945 -8.094 7.543 1 95.19 203 PRO A C 1
ATOM 1512 O O . PRO A 1 203 ? 13.32 -6.914 7.508 1 95.19 203 PRO A O 1
ATOM 1515 N N . ALA A 1 204 ? 13.227 -8.945 6.57 1 96.69 204 ALA A N 1
ATOM 1516 C CA . ALA A 1 204 ? 13.977 -8.531 5.387 1 96.69 204 ALA A CA 1
ATOM 1517 C C . ALA A 1 204 ? 13.203 -7.473 4.598 1 96.69 204 ALA A C 1
ATOM 1519 O O . ALA A 1 204 ? 13.781 -6.48 4.148 1 96.69 204 ALA A O 1
ATOM 1520 N N . ALA A 1 205 ? 11.945 -7.688 4.426 1 97.62 205 ALA A N 1
ATOM 1521 C CA . ALA A 1 205 ? 11.102 -6.719 3.732 1 97.62 205 ALA A CA 1
ATOM 1522 C C . ALA A 1 205 ? 11.055 -5.391 4.48 1 97.62 205 ALA A C 1
ATOM 1524 O O . ALA A 1 205 ? 11.156 -4.324 3.867 1 97.62 205 ALA A O 1
ATOM 1525 N N . LEU A 1 206 ? 10.891 -5.492 5.805 1 96.81 206 LEU A N 1
ATOM 1526 C CA . LEU A 1 206 ? 10.867 -4.285 6.625 1 96.81 206 LEU A CA 1
ATOM 1527 C C . LEU A 1 206 ? 12.18 -3.514 6.488 1 96.81 206 LEU A C 1
ATOM 1529 O O . LEU A 1 206 ? 12.172 -2.291 6.336 1 96.81 206 LEU A O 1
ATOM 1533 N N . SER A 1 207 ? 13.281 -4.25 6.586 1 97.44 207 SER A N 1
ATOM 1534 C CA . SER A 1 207 ? 14.602 -3.637 6.438 1 97.44 207 SER A CA 1
ATOM 1535 C C . SER A 1 207 ? 14.742 -2.953 5.078 1 97.44 207 SER A C 1
ATOM 1537 O O . SER A 1 207 ? 15.289 -1.852 4.988 1 97.44 207 SER A O 1
ATOM 1539 N N . LEU A 1 208 ? 14.266 -3.551 4.012 1 98.19 208 LEU A N 1
ATOM 1540 C CA . LEU A 1 208 ? 14.289 -2.977 2.672 1 98.19 208 LEU A CA 1
ATOM 1541 C C . LEU A 1 208 ? 13.461 -1.693 2.619 1 98.19 208 LEU A C 1
ATOM 1543 O O . LEU A 1 208 ? 13.922 -0.68 2.086 1 98.19 208 LEU A O 1
ATOM 1547 N N . LEU A 1 209 ? 12.273 -1.726 3.178 1 97.75 209 LEU A N 1
ATOM 1548 C CA . LEU A 1 209 ? 11.398 -0.559 3.176 1 97.75 209 LEU A CA 1
ATOM 1549 C C . LEU A 1 209 ? 12.055 0.615 3.896 1 97.75 209 LEU A C 1
ATOM 1551 O O . LEU A 1 209 ? 11.953 1.759 3.447 1 97.75 209 LEU A O 1
ATOM 1555 N N . ARG A 1 210 ? 12.695 0.298 5.004 1 96.38 210 ARG A N 1
ATOM 1556 C CA . ARG A 1 210 ? 13.406 1.329 5.754 1 96.38 210 ARG A CA 1
ATOM 1557 C C . ARG A 1 210 ? 14.555 1.91 4.938 1 96.38 210 ARG A C 1
ATOM 1559 O O . ARG A 1 210 ? 14.867 3.098 5.055 1 96.38 210 ARG A O 1
ATOM 1566 N N . ALA A 1 211 ? 15.141 1.108 4.066 1 97.06 211 ALA A N 1
ATOM 1567 C CA . ALA A 1 211 ? 16.344 1.479 3.326 1 97.06 211 ALA A CA 1
ATOM 1568 C C . ALA A 1 211 ? 15.984 2.309 2.094 1 97.06 211 ALA A C 1
ATOM 1570 O O . ALA A 1 211 ? 16.859 2.914 1.474 1 97.06 211 ALA A O 1
ATOM 1571 N N . LEU A 1 212 ? 14.688 2.322 1.659 1 96.44 212 LEU A N 1
ATOM 1572 C CA . LEU A 1 212 ? 14.297 3.098 0.487 1 96.44 212 LEU A CA 1
ATOM 1573 C C . LEU A 1 212 ? 14.656 4.57 0.665 1 96.44 212 LEU A C 1
ATOM 1575 O O . LEU A 1 212 ? 14.438 5.141 1.734 1 96.44 212 LEU A O 1
ATOM 1579 N N . SER A 1 213 ? 15.195 5.141 -0.32 1 90.25 213 SER A N 1
ATOM 1580 C CA . SER A 1 213 ? 15.523 6.559 -0.288 1 90.25 213 SER A CA 1
ATOM 1581 C C . SER A 1 213 ? 14.289 7.422 -0.529 1 90.25 213 SER A C 1
ATOM 1583 O O . SER A 1 213 ? 13.336 6.984 -1.179 1 90.25 213 SER A O 1
ATOM 1585 N N . PRO A 1 214 ? 14.336 8.602 0.064 1 88.56 214 PRO A N 1
ATOM 1586 C CA . PRO A 1 214 ? 13.281 9.531 -0.337 1 88.56 214 PRO A CA 1
ATOM 1587 C C . PRO A 1 214 ? 13.211 9.734 -1.85 1 88.56 214 PRO A C 1
ATOM 1589 O O . PRO A 1 214 ? 14.25 9.766 -2.52 1 88.56 214 PRO A O 1
ATOM 1592 N N . SER A 1 215 ? 12.039 9.695 -2.354 1 89.69 215 SER A N 1
ATOM 1593 C CA . SER A 1 215 ? 11.852 9.828 -3.793 1 89.69 215 SER A CA 1
ATOM 1594 C C . SER A 1 215 ? 10.562 10.578 -4.113 1 89.69 215 SER A C 1
ATOM 1596 O O . SER A 1 215 ? 9.57 10.461 -3.387 1 89.69 215 SER A O 1
ATOM 1598 N N . ASP A 1 216 ? 10.625 11.375 -5.188 1 90.31 216 ASP A N 1
ATOM 1599 C CA . ASP A 1 216 ? 9.414 12.008 -5.688 1 90.31 216 ASP A CA 1
ATOM 1600 C C . ASP A 1 216 ? 8.555 11.016 -6.469 1 90.31 216 ASP A C 1
ATOM 1602 O O . ASP A 1 216 ? 7.363 11.258 -6.688 1 90.31 216 ASP A O 1
ATOM 1606 N N . LYS A 1 217 ? 9.281 9.945 -6.855 1 91.88 217 LYS A N 1
ATOM 1607 C CA . LYS A 1 217 ? 8.555 8.883 -7.555 1 91.88 217 LYS A CA 1
ATOM 1608 C C . LYS A 1 217 ? 8.047 7.824 -6.582 1 91.88 217 LYS A C 1
ATOM 1610 O O . LYS A 1 217 ? 8.727 7.508 -5.598 1 91.88 217 LYS A O 1
ATOM 1615 N N . ASP A 1 218 ? 6.941 7.312 -6.918 1 95.69 218 ASP A N 1
ATOM 1616 C CA . ASP A 1 218 ? 6.348 6.273 -6.086 1 95.69 218 ASP A CA 1
ATOM 1617 C C . ASP A 1 218 ? 7.105 4.953 -6.23 1 95.69 218 ASP A C 1
ATOM 1619 O O . ASP A 1 218 ? 7.348 4.492 -7.348 1 95.69 218 ASP A O 1
ATOM 1623 N N . VAL A 1 219 ? 7.586 4.414 -5.16 1 98.06 219 VAL A N 1
ATOM 1624 C CA . VAL A 1 219 ? 8.109 3.051 -5.168 1 98.06 219 VAL A CA 1
ATOM 1625 C C . VAL A 1 219 ? 6.969 2.059 -4.949 1 98.06 219 VAL A C 1
ATOM 1627 O O . VAL A 1 219 ? 6.285 2.105 -3.926 1 98.06 219 VAL A O 1
ATOM 1630 N N . GLN A 1 220 ? 6.754 1.209 -5.926 1 98.56 220 GLN A N 1
ATOM 1631 C CA . GLN A 1 220 ? 5.652 0.253 -5.875 1 98.56 220 GLN A CA 1
ATOM 1632 C C . GLN A 1 220 ? 6.121 -1.103 -5.355 1 98.56 220 GLN A C 1
ATOM 1634 O O . GLN A 1 220 ? 6.789 -1.851 -6.07 1 98.56 220 GLN A O 1
ATOM 1639 N N . TYR A 1 221 ? 5.824 -1.355 -4.094 1 98.75 221 TYR A N 1
ATOM 1640 C CA . TYR A 1 221 ? 6.137 -2.615 -3.43 1 98.75 221 TYR A CA 1
ATOM 1641 C C . TYR A 1 221 ? 5.012 -3.627 -3.625 1 98.75 221 TYR A C 1
ATOM 1643 O O . TYR A 1 221 ? 3.857 -3.354 -3.293 1 98.75 221 TYR A O 1
ATOM 1651 N N . VAL A 1 222 ? 5.348 -4.836 -4.164 1 98.88 222 VAL A N 1
ATOM 1652 C CA . VAL A 1 222 ? 4.348 -5.883 -4.367 1 98.88 222 VAL A CA 1
ATOM 1653 C C . VAL A 1 222 ? 4.758 -7.145 -3.611 1 98.88 222 VAL A C 1
ATOM 1655 O O . VAL A 1 222 ? 5.773 -7.766 -3.932 1 98.88 222 VAL A O 1
ATOM 1658 N N . GLN A 1 223 ? 3.996 -7.504 -2.625 1 98.5 223 GLN A N 1
ATOM 1659 C CA . GLN A 1 223 ? 4.18 -8.727 -1.854 1 98.5 223 GLN A CA 1
ATOM 1660 C C . GLN A 1 223 ? 3.684 -9.945 -2.633 1 98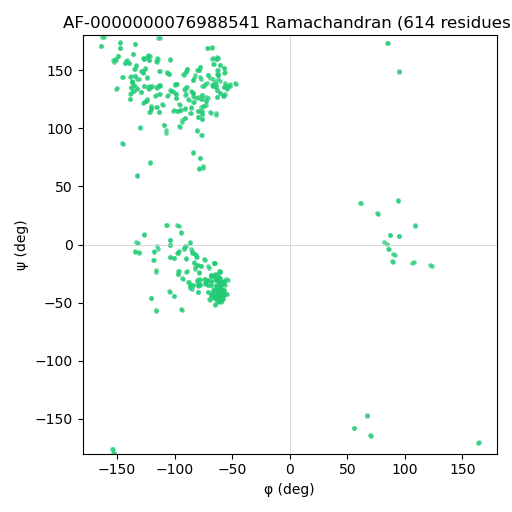.5 223 GLN A C 1
ATOM 1662 O O . GLN A 1 223 ? 2.535 -9.977 -3.082 1 98.5 223 GLN A O 1
ATOM 1667 N N . ILE A 1 224 ? 4.52 -10.922 -2.799 1 97.19 224 ILE A N 1
ATOM 1668 C CA . ILE A 1 224 ? 4.184 -12.07 -3.635 1 97.19 224 ILE A CA 1
ATOM 1669 C C . ILE A 1 224 ? 4.246 -13.352 -2.805 1 97.19 224 ILE A C 1
ATOM 1671 O O . ILE A 1 224 ? 3.381 -14.219 -2.924 1 97.19 224 ILE A O 1
ATOM 1675 N N . GLY A 1 225 ? 5.289 -13.477 -2.045 1 93.81 225 GLY A N 1
ATOM 1676 C CA . GLY A 1 225 ? 5.445 -14.695 -1.267 1 93.81 225 GLY A CA 1
ATOM 1677 C C . GLY A 1 225 ? 6.137 -14.469 0.064 1 93.81 225 GLY A C 1
ATOM 1678 O O . GLY A 1 225 ? 6.605 -13.367 0.345 1 93.81 225 GLY A O 1
ATOM 1679 N N . SER A 1 226 ? 6.211 -15.508 0.891 1 92 226 SER A N 1
ATOM 1680 C CA . SER A 1 226 ? 6.836 -15.492 2.209 1 92 226 SER A CA 1
ATOM 1681 C C . SER A 1 226 ? 7.758 -16.688 2.402 1 92 226 SER A C 1
ATOM 1683 O O . SER A 1 226 ? 7.637 -17.422 3.393 1 92 226 SER A O 1
ATOM 1685 N N . VAL A 1 227 ? 8.711 -16.797 1.579 1 86.25 227 VAL A N 1
ATOM 1686 C CA . VAL A 1 227 ? 9.578 -17.969 1.573 1 86.25 227 VAL A CA 1
ATOM 1687 C C . VAL A 1 227 ? 10.383 -18.016 2.873 1 86.25 227 VAL A C 1
ATOM 1689 O O . VAL A 1 227 ? 10.938 -19.062 3.221 1 86.25 227 VAL A O 1
ATOM 1692 N N . SER A 1 228 ? 10.422 -16.891 3.602 1 82.94 228 SER A N 1
ATOM 1693 C CA . SER A 1 228 ? 11.102 -16.844 4.891 1 82.94 228 SER A CA 1
ATOM 1694 C C . SER A 1 228 ? 10.336 -17.656 5.945 1 82.94 228 SER A C 1
ATOM 1696 O O . SER A 1 228 ? 10.898 -18 6.984 1 82.94 228 SER A O 1
ATOM 1698 N N . GLY A 1 229 ? 9.109 -17.844 5.637 1 86.81 229 GLY A N 1
ATOM 1699 C CA . GLY A 1 229 ? 8.227 -18.422 6.641 1 86.81 229 GLY A CA 1
ATOM 1700 C C . GLY A 1 229 ? 7.527 -17.391 7.492 1 86.81 229 GLY A C 1
ATOM 1701 O O . GLY A 1 229 ? 6.609 -17.703 8.242 1 86.81 229 GLY A O 1
ATOM 1702 N N . ASP A 1 230 ? 7.934 -16.156 7.355 1 84.88 230 ASP A N 1
ATOM 1703 C CA . ASP A 1 230 ? 7.297 -15.055 8.086 1 84.88 230 ASP A CA 1
ATOM 1704 C C . ASP A 1 230 ? 6.035 -14.578 7.367 1 84.88 230 ASP A C 1
ATOM 1706 O O . ASP A 1 230 ? 6.105 -14.094 6.234 1 84.88 230 ASP A O 1
ATOM 1710 N N . ALA A 1 231 ? 4.969 -14.641 8.094 1 88.81 231 ALA A N 1
ATOM 1711 C CA . ALA A 1 231 ? 3.68 -14.336 7.473 1 88.81 231 ALA A CA 1
ATOM 1712 C C . ALA A 1 231 ? 3.27 -12.891 7.742 1 88.81 231 ALA A C 1
ATOM 1714 O O . ALA A 1 231 ? 2.27 -12.414 7.199 1 88.81 231 ALA A O 1
ATOM 1715 N N . GLU A 1 232 ? 4.059 -12.266 8.586 1 92.06 232 GLU A N 1
ATOM 1716 C CA . GLU A 1 232 ? 3.713 -10.898 8.961 1 92.06 232 GLU A CA 1
ATOM 1717 C C . GLU A 1 232 ? 4.957 -10.094 9.312 1 92.06 232 GLU A C 1
ATOM 1719 O O . GLU A 1 232 ? 6.039 -10.656 9.5 1 92.06 232 GLU A O 1
ATOM 1724 N N . PHE A 1 233 ? 4.871 -8.859 9.258 1 90.06 233 PHE A N 1
ATOM 1725 C CA . PHE A 1 233 ? 5.859 -7.996 9.891 1 90.06 233 PHE A CA 1
ATOM 1726 C C . PHE A 1 233 ? 5.195 -6.758 10.477 1 90.06 233 PHE A C 1
ATOM 1728 O O . PHE A 1 233 ? 4.082 -6.398 10.094 1 90.06 233 PHE A O 1
ATOM 1735 N N . ASN A 1 234 ? 5.84 -6.156 11.477 1 94.38 234 ASN A N 1
ATOM 1736 C CA . ASN A 1 234 ? 5.367 -4.922 12.102 1 94.38 234 ASN A CA 1
ATOM 1737 C C . ASN A 1 234 ? 5.641 -3.709 11.211 1 94.38 234 ASN A C 1
ATOM 1739 O O . ASN A 1 234 ? 6.789 -3.283 11.07 1 94.38 234 ASN A O 1
ATOM 1743 N N . LEU A 1 235 ? 4.621 -3.143 10.617 1 96.06 235 LEU A N 1
ATOM 1744 C CA . LEU A 1 235 ? 4.762 -2.018 9.703 1 96.06 235 LEU A CA 1
ATOM 1745 C C . LEU A 1 235 ? 4.648 -0.691 10.445 1 96.06 235 LEU A C 1
ATOM 1747 O O . LEU A 1 235 ? 3.564 -0.326 10.906 1 96.06 235 LEU A O 1
ATOM 1751 N N . PRO A 1 236 ? 5.742 0.032 10.594 1 95.5 236 PRO A N 1
ATOM 1752 C CA . PRO A 1 236 ? 5.629 1.373 11.172 1 95.5 236 PRO A CA 1
ATOM 1753 C C . PRO A 1 236 ? 4.863 2.342 10.273 1 95.5 236 PRO A C 1
ATOM 1755 O O . PRO A 1 236 ? 5.109 2.396 9.07 1 95.5 236 PRO A O 1
ATOM 1758 N N . SER A 1 237 ? 3.982 3.125 10.867 1 94.69 237 SER A N 1
ATOM 1759 C CA . SER A 1 237 ? 3.219 4.105 10.102 1 94.69 237 SER A CA 1
ATOM 1760 C C . SER A 1 237 ? 4.129 5.16 9.484 1 94.69 237 SER A C 1
ATOM 1762 O O . SER A 1 237 ? 3.826 5.707 8.422 1 94.69 237 SER A O 1
ATOM 1764 N N . SER A 1 238 ? 5.277 5.422 10.117 1 93.25 238 SER A N 1
ATOM 1765 C CA . SER A 1 238 ? 6.215 6.441 9.656 1 93.25 238 SER A CA 1
ATOM 1766 C C . SER A 1 238 ? 6.785 6.09 8.289 1 93.25 238 SER A C 1
ATOM 1768 O O . SER A 1 238 ? 7.094 6.98 7.492 1 93.25 238 SER A O 1
ATOM 1770 N N . ILE A 1 239 ? 6.91 4.77 7.941 1 95.19 239 ILE A N 1
ATOM 1771 C CA . ILE A 1 239 ? 7.414 4.359 6.633 1 95.19 239 ILE A CA 1
ATOM 1772 C C . ILE A 1 239 ? 6.441 4.805 5.543 1 95.19 239 ILE A C 1
ATOM 1774 O O . ILE A 1 239 ? 6.859 5.348 4.516 1 95.19 239 ILE A O 1
ATOM 1778 N N . LEU A 1 240 ? 5.16 4.672 5.801 1 96.25 240 LEU A N 1
ATOM 1779 C CA . LEU A 1 240 ? 4.133 5.023 4.828 1 96.25 240 LEU A CA 1
ATOM 1780 C C . LEU A 1 240 ? 4.043 6.535 4.652 1 96.25 240 LEU A C 1
ATOM 1782 O O . LEU A 1 240 ? 3.816 7.023 3.543 1 96.25 240 LEU A O 1
ATOM 1786 N N . ARG A 1 241 ? 4.25 7.258 5.715 1 94.38 241 ARG A N 1
ATOM 1787 C CA . ARG A 1 241 ? 4.02 8.703 5.68 1 94.38 241 ARG A CA 1
ATOM 1788 C C . ARG A 1 241 ? 5.262 9.445 5.203 1 94.38 241 ARG A C 1
ATOM 1790 O O . ARG A 1 241 ? 5.156 10.492 4.559 1 94.38 241 ARG A O 1
ATOM 1797 N N . SER A 1 242 ? 6.488 8.922 5.508 1 93.69 242 SER A N 1
ATOM 1798 C CA . SER A 1 242 ? 7.73 9.648 5.254 1 93.69 242 SER A CA 1
ATOM 1799 C C . SER A 1 242 ? 8.273 9.344 3.863 1 93.69 242 SER A C 1
ATOM 1801 O O . SER A 1 242 ? 9.211 10.008 3.4 1 93.69 242 SER A O 1
ATOM 1803 N N . LYS A 1 243 ? 7.715 8.344 3.225 1 94.94 243 LYS A N 1
ATOM 1804 C CA . LYS A 1 243 ? 8.172 7.938 1.898 1 94.94 243 LYS A CA 1
ATOM 1805 C C . LYS A 1 243 ? 7.004 7.84 0.921 1 94.94 243 LYS A C 1
ATOM 1807 O O . LYS A 1 243 ? 5.867 7.586 1.327 1 94.94 243 LYS A O 1
ATOM 1812 N N . ARG A 1 244 ? 7.309 8.117 -0.331 1 96.81 244 ARG A N 1
ATOM 1813 C CA . ARG A 1 244 ? 6.309 7.867 -1.366 1 96.81 244 ARG A CA 1
ATOM 1814 C C . ARG A 1 244 ? 6.34 6.41 -1.817 1 96.81 244 ARG A C 1
ATOM 1816 O O . ARG A 1 244 ? 6.922 6.086 -2.855 1 96.81 244 ARG A O 1
ATOM 1823 N N . VAL A 1 245 ? 5.711 5.508 -1.009 1 97.81 245 VAL A N 1
ATOM 1824 C CA . VAL A 1 245 ? 5.688 4.07 -1.264 1 97.81 245 VAL A CA 1
ATOM 1825 C C . VAL A 1 245 ? 4.246 3.576 -1.323 1 97.81 245 VAL A C 1
ATOM 1827 O O . VAL A 1 245 ? 3.371 4.113 -0.642 1 97.81 245 VAL A O 1
ATOM 1830 N N . THR A 1 246 ? 3.986 2.662 -2.154 1 98.31 246 THR A N 1
ATOM 1831 C CA . THR A 1 246 ? 2.711 1.971 -2.303 1 98.31 246 THR A CA 1
ATOM 1832 C C . THR A 1 246 ? 2.879 0.471 -2.074 1 98.31 246 THR A C 1
ATOM 1834 O O . THR A 1 246 ? 3.645 -0.188 -2.781 1 98.31 246 THR A O 1
ATOM 1837 N N . LEU A 1 247 ? 2.215 -0.039 -1.036 1 98.69 247 LEU A N 1
ATOM 1838 C CA . LEU A 1 247 ? 2.283 -1.466 -0.739 1 98.69 247 LEU A CA 1
ATOM 1839 C C . LEU A 1 247 ? 1.056 -2.193 -1.28 1 98.69 247 LEU A C 1
ATOM 1841 O O . LEU A 1 247 ? -0.078 -1.802 -0.995 1 98.69 247 LEU A O 1
ATOM 1845 N N . ARG A 1 248 ? 1.283 -3.209 -2.059 1 98.44 248 ARG A N 1
ATOM 1846 C CA . ARG A 1 248 ? 0.265 -4.105 -2.6 1 98.44 248 ARG A CA 1
ATOM 1847 C C . ARG A 1 248 ? 0.686 -5.562 -2.455 1 98.44 248 ARG A C 1
ATOM 1849 O O . ARG A 1 248 ? 1.753 -5.855 -1.912 1 98.44 248 ARG A O 1
ATOM 1856 N N . GLY A 1 249 ? -0.198 -6.426 -2.762 1 97.94 249 GLY A N 1
ATOM 1857 C CA . GLY A 1 249 ? 0.097 -7.84 -2.922 1 97.94 249 GLY A CA 1
ATOM 1858 C C . GLY A 1 249 ? -0.392 -8.406 -4.242 1 97.94 249 GLY A C 1
ATOM 1859 O O . GLY A 1 249 ? -1.217 -7.789 -4.922 1 97.94 249 GLY A O 1
ATOM 1860 N N . ALA A 1 250 ? 0.162 -9.469 -4.566 1 97.25 250 ALA A N 1
ATOM 1861 C CA . ALA A 1 250 ? -0.256 -10.18 -5.773 1 97.25 250 ALA A CA 1
ATOM 1862 C C . ALA A 1 250 ? -0.523 -11.656 -5.484 1 97.25 250 ALA A C 1
ATOM 1864 O O . ALA A 1 250 ? 0.413 -12.445 -5.336 1 97.25 250 ALA A O 1
ATOM 1865 N N . GLY A 1 251 ? -1.655 -12.023 -5.348 1 93.5 251 GLY A N 1
ATOM 1866 C CA . GLY A 1 251 ? -2.158 -13.375 -5.172 1 93.5 251 GLY A CA 1
ATOM 1867 C C . GLY A 1 251 ? -3.588 -13.547 -5.652 1 93.5 251 GLY A C 1
ATOM 1868 O O . GLY A 1 251 ? -4.164 -12.633 -6.238 1 93.5 251 GLY A O 1
ATOM 1869 N N . LEU A 1 252 ? -4.031 -14.75 -5.398 1 87.31 252 LEU A N 1
ATOM 1870 C CA . LEU A 1 252 ? -5.414 -15.016 -5.773 1 87.31 252 LEU A CA 1
ATOM 1871 C C . LEU A 1 252 ? -6.371 -14.141 -4.973 1 87.31 252 LEU A C 1
ATOM 1873 O O . LEU A 1 252 ? -6.387 -14.195 -3.74 1 87.31 252 LEU A O 1
ATOM 1877 N N . GLY A 1 253 ? -7.016 -13.281 -5.523 1 88.38 253 GLY A N 1
ATOM 1878 C CA . GLY A 1 253 ? -7.93 -12.344 -4.887 1 88.38 253 GLY A CA 1
ATOM 1879 C C . GLY A 1 253 ? -7.566 -10.891 -5.129 1 88.38 253 GLY A C 1
ATOM 1880 O O . GLY A 1 253 ? -8.391 -10 -4.93 1 88.38 253 GLY A O 1
ATOM 1881 N N . SER A 1 254 ? -6.277 -10.688 -5.555 1 94.38 254 SER A N 1
ATOM 1882 C CA . SER A 1 254 ? -5.809 -9.312 -5.734 1 94.38 254 SER A CA 1
ATOM 1883 C C . SER A 1 254 ? -5.922 -8.883 -7.191 1 94.38 254 SER A C 1
ATOM 1885 O O . SER A 1 254 ? -5.633 -7.727 -7.52 1 94.38 254 SER A O 1
ATOM 1887 N N . TRP A 1 255 ? -6.273 -9.758 -8.086 1 93.94 255 TRP A N 1
ATOM 1888 C CA . TRP A 1 255 ? -6.535 -9.492 -9.5 1 93.94 255 TRP A CA 1
ATOM 1889 C C . TRP A 1 255 ? -7.605 -10.43 -10.039 1 93.94 255 TRP A C 1
ATOM 1891 O O . TRP A 1 255 ? -7.973 -11.406 -9.391 1 93.94 255 TRP A O 1
ATOM 1901 N N . THR A 1 256 ? -8.133 -10.219 -11.219 1 93.19 256 THR A N 1
ATOM 1902 C CA . THR A 1 256 ? -9.273 -10.961 -11.75 1 93.19 256 THR A CA 1
ATOM 1903 C C . THR A 1 256 ? -8.82 -11.977 -12.797 1 93.19 256 THR A C 1
ATOM 1905 O O . THR A 1 256 ? -7.758 -11.828 -13.391 1 93.19 256 THR A O 1
ATOM 1908 N N . MET A 1 257 ? -9.688 -12.961 -13 1 90.5 257 MET A N 1
ATOM 1909 C CA . MET A 1 257 ? -9.422 -13.945 -14.039 1 90.5 257 MET A CA 1
ATOM 1910 C C . MET A 1 257 ? -9.438 -13.305 -15.422 1 90.5 257 MET A C 1
ATOM 1912 O O . MET A 1 257 ? -8.75 -13.766 -16.328 1 90.5 257 MET A O 1
ATOM 1916 N N . GLN A 1 258 ? -10.211 -12.227 -15.523 1 93.31 258 GLN A N 1
ATOM 1917 C CA . GLN A 1 258 ? -10.203 -11.477 -16.781 1 93.31 258 GLN A CA 1
ATOM 1918 C C . GLN A 1 258 ? -8.844 -10.852 -17.047 1 93.31 258 GLN A C 1
ATOM 1920 O O . GLN A 1 258 ? -8.32 -10.93 -18.156 1 93.31 258 GLN A O 1
ATOM 1925 N N . GLU A 1 259 ? -8.273 -10.273 -16.031 1 95.19 259 GLU A N 1
ATOM 1926 C CA . GLU A 1 259 ? -6.926 -9.719 -16.141 1 95.19 259 GLU A CA 1
ATOM 1927 C C . GLU A 1 259 ? -5.902 -10.805 -16.453 1 95.19 259 GLU A C 1
ATOM 1929 O O . GLU A 1 259 ? -5.031 -10.625 -17.312 1 95.19 259 GLU A O 1
ATOM 1934 N N . TYR A 1 260 ? -6.016 -11.867 -15.781 1 94.88 260 TYR A N 1
ATOM 1935 C CA . TYR A 1 260 ? -5.145 -13.016 -16.016 1 94.88 260 TYR A CA 1
ATOM 1936 C C . TYR A 1 260 ? -5.246 -13.492 -17.453 1 94.88 260 TYR A C 1
ATOM 1938 O O . TYR A 1 260 ? -4.23 -13.734 -18.109 1 94.88 260 TYR A O 1
ATOM 1946 N N . GLY A 1 261 ? -6.457 -13.602 -17.969 1 93.81 261 GLY A N 1
ATOM 1947 C CA . GLY A 1 261 ? -6.707 -14.078 -19.312 1 93.81 261 GLY A CA 1
ATOM 1948 C C . GLY A 1 261 ? -6.055 -13.211 -20.375 1 93.81 261 GLY A C 1
ATOM 1949 O O . GLY A 1 261 ? -5.578 -13.727 -21.391 1 93.81 261 GLY A O 1
ATOM 1950 N N . ARG A 1 262 ? -5.98 -11.938 -20.109 1 95.31 262 ARG A N 1
ATOM 1951 C CA . ARG A 1 262 ? -5.379 -11.008 -21.062 1 95.31 262 ARG A CA 1
ATOM 1952 C C . ARG A 1 262 ? -3.881 -11.25 -21.188 1 95.31 262 ARG A C 1
ATOM 1954 O O . ARG A 1 262 ? -3.295 -10.977 -22.234 1 95.31 262 ARG A O 1
ATOM 1961 N N . GLU A 1 263 ? -3.301 -11.805 -20.078 1 96.94 263 GLU A N 1
ATOM 1962 C CA . GLU A 1 263 ? -1.849 -11.953 -20.031 1 96.94 263 GLU A CA 1
ATOM 1963 C C . GLU A 1 263 ? -1.427 -13.383 -20.359 1 96.94 263 GLU A C 1
ATOM 1965 O O . GLU A 1 263 ? -0.247 -13.648 -20.594 1 96.94 263 GLU A O 1
ATOM 1970 N N . LEU A 1 264 ? -2.352 -14.32 -20.406 1 96.88 264 LEU A N 1
ATOM 1971 C CA . LEU A 1 264 ? -2.076 -15.758 -20.438 1 96.88 264 LEU A CA 1
ATOM 1972 C C . LEU A 1 264 ? -1.247 -16.125 -21.656 1 96.88 264 LEU A C 1
ATOM 1974 O O . LEU A 1 264 ? -0.302 -16.906 -21.562 1 96.88 264 LEU A O 1
ATOM 1978 N N . GLY A 1 265 ? -1.556 -15.562 -22.828 1 96.5 265 GLY A N 1
ATOM 1979 C CA . GLY A 1 265 ? -0.824 -15.875 -24.047 1 96.5 265 GLY A CA 1
ATOM 1980 C C . GLY A 1 265 ? 0.661 -15.578 -23.938 1 96.5 265 GLY A C 1
ATOM 1981 O O . GLY A 1 265 ? 1.491 -16.422 -24.281 1 96.5 265 GLY A O 1
ATOM 1982 N N . ASP A 1 266 ? 0.996 -14.422 -23.438 1 97.44 266 ASP A N 1
ATOM 1983 C CA . ASP A 1 266 ? 2.393 -14.023 -23.297 1 97.44 266 ASP A CA 1
ATOM 1984 C C . ASP A 1 266 ? 3.107 -14.859 -22.234 1 97.44 266 ASP A C 1
ATOM 1986 O O . ASP A 1 266 ? 4.285 -15.188 -22.391 1 97.44 266 ASP A O 1
ATOM 1990 N N . MET A 1 267 ? 2.4 -15.211 -21.203 1 97.94 267 MET A N 1
ATOM 1991 C CA . MET A 1 267 ? 2.992 -16.047 -20.172 1 97.94 267 MET A CA 1
ATOM 1992 C C . MET A 1 267 ? 3.307 -17.438 -20.719 1 97.94 267 MET A C 1
ATOM 1994 O O . MET A 1 267 ? 4.379 -17.984 -20.453 1 97.94 267 MET A O 1
ATOM 1998 N N . VAL A 1 268 ? 2.406 -17.953 -21.5 1 97.88 268 VAL A N 1
ATOM 1999 C CA . VAL A 1 268 ? 2.602 -19.266 -22.094 1 97.88 268 VAL A CA 1
ATOM 2000 C C . VAL A 1 268 ? 3.787 -19.234 -23.062 1 97.88 268 VAL A C 1
ATOM 2002 O O . VAL A 1 268 ? 4.613 -20.141 -23.062 1 97.88 268 VAL A O 1
ATOM 2005 N N . ARG A 1 269 ? 3.902 -18.203 -23.812 1 97.12 269 ARG A N 1
ATOM 2006 C CA . ARG A 1 269 ? 5.023 -18.047 -24.734 1 97.12 269 ARG A CA 1
ATOM 2007 C C . ARG A 1 269 ? 6.348 -18 -23.984 1 97.12 269 ARG A C 1
ATOM 2009 O O . ARG A 1 269 ? 7.328 -18.625 -24.391 1 97.12 269 ARG A O 1
ATOM 2016 N N . LEU A 1 270 ? 6.348 -17.328 -22.844 1 97.25 270 LEU A N 1
ATOM 2017 C CA . LEU A 1 270 ? 7.566 -17.266 -22.062 1 97.25 270 LEU A CA 1
ATOM 2018 C C . LEU A 1 270 ? 7.91 -18.625 -21.469 1 97.25 270 LEU A C 1
ATOM 2020 O O . LEU A 1 270 ? 9.078 -19.016 -21.438 1 97.25 270 LEU A O 1
ATOM 2024 N N . SER A 1 271 ? 6.914 -19.266 -20.969 1 96.5 271 SER A N 1
ATOM 2025 C CA . SER A 1 271 ? 7.152 -20.562 -20.344 1 96.5 271 SER A CA 1
ATOM 2026 C C . SER A 1 271 ? 7.805 -21.531 -21.312 1 96.5 271 SER A C 1
ATOM 2028 O O . SER A 1 271 ? 8.617 -22.375 -20.922 1 96.5 271 SER A O 1
ATOM 2030 N N . ALA A 1 272 ? 7.512 -21.406 -22.594 1 94.06 272 ALA A N 1
ATOM 2031 C CA . ALA A 1 272 ? 8.031 -22.281 -23.641 1 94.06 272 ALA A CA 1
ATOM 2032 C C . ALA A 1 272 ? 9.5 -21.984 -23.922 1 94.06 272 ALA A C 1
ATOM 2034 O O . ALA A 1 272 ? 10.188 -22.781 -24.562 1 94.06 272 ALA A O 1
ATOM 2035 N N . LYS A 1 273 ? 9.969 -20.891 -23.438 1 93.06 273 LYS A N 1
ATOM 2036 C CA . LYS A 1 273 ? 11.32 -20.453 -23.75 1 93.06 273 LYS A CA 1
ATOM 2037 C C . LYS A 1 273 ? 12.273 -20.703 -22.578 1 93.06 273 LYS A C 1
ATOM 2039 O O . LYS A 1 273 ? 13.492 -20.578 -22.734 1 93.06 273 LYS A O 1
ATOM 2044 N N . LEU A 1 274 ? 11.688 -21.047 -21.422 1 93.81 274 LEU A N 1
ATOM 2045 C CA . LEU A 1 274 ? 12.539 -21.234 -20.266 1 93.81 274 LEU A CA 1
ATOM 2046 C C . LEU A 1 274 ? 13.234 -22.578 -20.312 1 93.81 274 LEU A C 1
ATOM 2048 O O . LEU A 1 274 ? 12.742 -23.516 -20.953 1 93.81 274 LEU A O 1
ATOM 2052 N N . GLU A 1 275 ? 14.391 -22.625 -19.672 1 90.12 275 GLU A N 1
ATOM 2053 C CA . GLU A 1 275 ? 15.133 -23.891 -19.578 1 90.12 275 GLU A CA 1
ATOM 2054 C C . GLU A 1 275 ? 14.617 -24.734 -18.422 1 90.12 275 GLU A C 1
ATOM 2056 O O . GLU A 1 275 ? 14.289 -24.219 -17.344 1 90.12 275 GLU A O 1
ATOM 2061 N N . LYS A 1 276 ? 14.586 -25.969 -18.703 1 90.38 276 LYS A N 1
ATOM 2062 C CA . LYS A 1 276 ? 14.133 -26.938 -17.703 1 90.38 276 LYS A CA 1
ATOM 2063 C C . LYS A 1 276 ? 15.195 -27.172 -16.641 1 90.38 276 LYS A C 1
ATOM 2065 O O . LYS A 1 276 ? 15.789 -28.25 -16.562 1 90.38 276 LYS A O 1
ATOM 2070 N N . LYS A 1 277 ? 15.523 -26.234 -15.859 1 86.06 277 LYS A N 1
ATOM 2071 C CA . LYS A 1 277 ? 16.5 -26.359 -14.789 1 86.06 277 LYS A CA 1
ATOM 2072 C C . LYS A 1 277 ? 15.812 -26.547 -13.438 1 86.06 277 LYS A C 1
ATOM 2074 O O . LYS A 1 277 ? 14.828 -25.859 -13.141 1 86.06 277 LYS A O 1
ATOM 2079 N N . GLY A 1 278 ? 16.312 -27.562 -12.711 1 88.12 278 GLY A N 1
ATOM 2080 C CA . GLY A 1 278 ? 15.82 -27.75 -11.352 1 88.12 278 GLY A CA 1
ATOM 2081 C C . GLY A 1 278 ? 14.438 -28.375 -11.305 1 88.12 278 GLY A C 1
ATOM 2082 O O . GLY A 1 278 ? 13.648 -28.094 -10.398 1 88.12 278 GLY A O 1
ATOM 2083 N N . VAL A 1 279 ? 14.07 -29.156 -12.336 1 92.94 279 VAL A N 1
ATOM 2084 C CA . VAL A 1 279 ? 12.75 -29.781 -12.398 1 92.94 279 VAL A CA 1
ATOM 2085 C C . VAL A 1 279 ? 12.875 -31.266 -12.117 1 92.94 279 VAL A C 1
ATOM 2087 O O . VAL A 1 279 ? 13.773 -31.938 -12.633 1 92.94 279 VAL A O 1
ATOM 2090 N N . GLN A 1 280 ? 12.125 -31.75 -11.227 1 92.19 280 GLN A N 1
ATOM 2091 C CA . GLN A 1 280 ? 11.953 -33.156 -10.961 1 92.19 280 GLN A CA 1
ATOM 2092 C C . GLN A 1 280 ? 10.633 -33.688 -11.531 1 92.19 280 GLN A C 1
ATOM 2094 O O . GLN A 1 280 ? 9.586 -33.062 -11.336 1 92.19 280 GLN A O 1
ATOM 2099 N N . VAL A 1 281 ? 10.68 -34.812 -12.234 1 94.75 281 VAL A N 1
ATOM 2100 C CA . VAL A 1 281 ? 9.492 -35.375 -12.867 1 94.75 281 VAL A CA 1
ATOM 2101 C C . VAL A 1 281 ? 9.117 -36.688 -12.203 1 94.75 281 VAL A C 1
ATOM 2103 O O . VAL A 1 281 ? 9.992 -37.5 -11.883 1 94.75 281 VAL A O 1
ATOM 2106 N N . ALA A 1 282 ? 7.891 -36.906 -11.953 1 95.62 282 ALA A N 1
ATOM 2107 C CA . ALA A 1 282 ? 7.344 -38.156 -11.453 1 95.62 282 ALA A CA 1
ATOM 2108 C C . ALA A 1 282 ? 5.984 -38.469 -12.078 1 95.62 282 ALA A C 1
ATOM 2110 O O . ALA A 1 282 ? 5.332 -37.562 -12.617 1 95.62 282 ALA A O 1
ATOM 2111 N N . VAL A 1 283 ? 5.594 -39.719 -12.07 1 97.25 283 VAL A N 1
ATOM 2112 C CA . VAL A 1 283 ? 4.277 -40.062 -12.586 1 97.25 283 VAL A CA 1
ATOM 2113 C C . VAL A 1 283 ? 3.215 -39.812 -11.523 1 97.25 283 VAL A C 1
ATOM 2115 O O . VAL A 1 283 ? 3.451 -40.062 -10.336 1 97.25 283 VAL A O 1
ATOM 2118 N N . LEU A 1 284 ? 2.066 -39.406 -11.922 1 97.19 284 LEU A N 1
ATOM 2119 C CA . LEU A 1 284 ? 1.011 -39 -10.992 1 97.19 284 LEU A CA 1
ATOM 2120 C C . LEU A 1 284 ? 0.631 -40.188 -10.086 1 97.19 284 LEU A C 1
ATOM 2122 O O . LEU A 1 284 ? 0.31 -39.969 -8.914 1 97.19 284 LEU A O 1
ATOM 2126 N N . LYS A 1 285 ? 0.707 -41.375 -10.586 1 96.31 285 LYS A N 1
ATOM 2127 C CA . LYS A 1 285 ? 0.33 -42.562 -9.812 1 96.31 285 LYS A CA 1
ATOM 2128 C C . LYS A 1 285 ? 1.194 -42.688 -8.562 1 96.31 285 LYS A C 1
ATOM 2130 O O . LYS A 1 285 ? 0.776 -43.312 -7.582 1 96.31 285 LYS A O 1
ATOM 2135 N N . ASP A 1 286 ? 2.365 -42.094 -8.594 1 95.44 286 ASP A N 1
ATOM 2136 C CA . ASP A 1 286 ? 3.309 -42.188 -7.488 1 95.44 286 ASP A CA 1
ATOM 2137 C C . ASP A 1 286 ? 3.207 -41 -6.566 1 95.44 286 ASP A C 1
ATOM 2139 O O . ASP A 1 286 ? 4.125 -40.719 -5.789 1 95.44 286 ASP A O 1
ATOM 2143 N N . VAL A 1 287 ? 2.145 -40.219 -6.637 1 96.19 287 VAL A N 1
ATOM 2144 C CA . VAL A 1 287 ? 2.008 -38.938 -5.965 1 96.19 287 VAL A CA 1
ATOM 2145 C C . VAL A 1 287 ? 2.205 -39.125 -4.461 1 96.19 287 VAL A C 1
ATOM 2147 O O . VAL A 1 287 ? 2.848 -38.281 -3.811 1 96.19 287 VAL A O 1
ATOM 2150 N N . GLU A 1 288 ? 1.729 -40.156 -3.859 1 93.88 288 GLU A N 1
ATOM 2151 C CA . GLU A 1 288 ? 1.816 -40.375 -2.416 1 93.88 288 GLU A CA 1
ATOM 2152 C C . GLU A 1 288 ? 3.268 -40.469 -1.963 1 93.88 288 GLU A C 1
ATOM 2154 O O . GLU A 1 288 ? 3.686 -39.812 -1.018 1 93.88 288 GLU A O 1
ATOM 2159 N N . THR A 1 289 ? 4.023 -41.25 -2.635 1 92.31 289 THR A N 1
ATOM 2160 C CA . THR A 1 289 ? 5.418 -41.5 -2.279 1 92.31 289 THR A CA 1
ATOM 2161 C C . THR A 1 289 ? 6.273 -40.281 -2.562 1 92.31 289 THR A C 1
ATOM 2163 O O . THR A 1 289 ? 7.082 -39.875 -1.725 1 92.31 289 THR A O 1
ATOM 2166 N N . VAL A 1 290 ? 6.031 -39.625 -3.684 1 92.94 290 VAL A N 1
ATOM 2167 C CA . VAL A 1 290 ? 6.879 -38.531 -4.145 1 92.94 290 VAL A CA 1
ATOM 2168 C C . VAL A 1 290 ? 6.559 -37.281 -3.355 1 92.94 290 VAL A C 1
ATOM 2170 O O . VAL A 1 290 ? 7.461 -36.5 -3.035 1 92.94 290 VAL A O 1
ATOM 2173 N N . TRP A 1 291 ? 5.309 -37.094 -2.996 1 90 291 TRP A N 1
ATOM 2174 C CA . TRP A 1 291 ? 4.84 -35.906 -2.291 1 90 291 TRP A CA 1
ATOM 2175 C C . TRP A 1 291 ? 5.582 -35.75 -0.971 1 90 291 TRP A C 1
ATOM 2177 O O . TRP A 1 291 ? 6.012 -34.625 -0.638 1 90 291 TRP A O 1
ATOM 2187 N N . SER A 1 292 ? 5.844 -36.75 -0.294 1 78.56 292 SER A N 1
ATOM 2188 C CA . SER A 1 292 ? 6.461 -36.719 1.026 1 78.56 292 SER A CA 1
ATOM 2189 C C . SER A 1 292 ? 7.969 -36.5 0.927 1 78.56 292 SER A C 1
ATOM 2191 O O . SER A 1 292 ? 8.594 -36 1.866 1 78.56 292 SER A O 1
ATOM 2193 N N . GLN A 1 293 ? 8.516 -36.844 -0.183 1 73.62 293 GLN A N 1
ATOM 2194 C CA . GLN A 1 293 ? 9.969 -36.812 -0.349 1 73.62 293 GLN A CA 1
ATOM 2195 C C . GLN A 1 293 ? 10.406 -35.438 -0.875 1 73.62 293 GLN A C 1
ATOM 2197 O O . GLN A 1 293 ? 11.57 -35.062 -0.71 1 73.62 293 GLN A O 1
ATOM 2202 N N . ALA A 1 294 ? 9.469 -34.844 -1.484 1 65.38 294 ALA A N 1
ATOM 2203 C CA . ALA A 1 294 ? 9.836 -33.594 -2.158 1 65.38 294 ALA A CA 1
ATOM 2204 C C . ALA A 1 294 ? 10 -32.469 -1.155 1 65.38 294 ALA A C 1
ATOM 2206 O O . ALA A 1 294 ? 9.125 -32.219 -0.326 1 65.38 294 ALA A O 1
ATOM 2207 N N . LYS A 1 295 ? 11.383 -32.312 -0.747 1 58.81 295 LYS A N 1
ATOM 2208 C CA . LYS A 1 295 ? 11.695 -31.156 0.109 1 58.81 295 LYS A CA 1
ATOM 2209 C C . LYS A 1 295 ? 11.414 -29.844 -0.609 1 58.81 295 LYS A C 1
ATOM 2211 O O . LYS A 1 295 ? 11.742 -29.703 -1.788 1 58.81 295 LYS A O 1
ATOM 2216 N N . LEU A 1 296 ? 10.727 -28.938 0.087 1 55.19 296 LEU A N 1
ATOM 2217 C CA . LEU A 1 296 ? 10.445 -27.594 -0.391 1 55.19 296 LEU A CA 1
ATOM 2218 C C . LEU A 1 296 ? 11.734 -26.844 -0.711 1 55.19 296 LEU A C 1
ATOM 2220 O O . LEU A 1 296 ? 12.727 -26.984 0.005 1 55.19 296 LEU A O 1
ATOM 2224 N N . GLY A 1 297 ? 11.891 -26.25 -1.89 1 57 297 GLY A N 1
ATOM 2225 C CA . GLY A 1 297 ? 12.945 -25.281 -2.191 1 57 297 GLY A CA 1
ATOM 2226 C C . GLY A 1 297 ? 14.016 -25.844 -3.107 1 57 297 GLY A C 1
ATOM 2227 O O . GLY A 1 297 ? 14.773 -25.094 -3.713 1 57 297 GLY A O 1
ATOM 2228 N N . SER A 1 298 ? 14.078 -27.266 -3.285 1 61.12 298 SER A N 1
ATOM 2229 C CA . SER A 1 298 ? 15.227 -27.719 -4.059 1 61.12 298 SER A CA 1
ATOM 2230 C C . SER A 1 298 ? 14.875 -27.875 -5.535 1 61.12 298 SER A C 1
ATOM 2232 O O . SER A 1 298 ? 15.539 -27.297 -6.398 1 61.12 298 SER A O 1
ATOM 2234 N N . LYS A 1 299 ? 13.891 -28.625 -5.863 1 81.12 299 LYS A N 1
ATOM 2235 C CA . LYS A 1 299 ? 13.492 -28.875 -7.246 1 81.12 299 LYS A CA 1
ATOM 2236 C C . LYS A 1 299 ? 11.992 -28.672 -7.43 1 81.12 299 LYS A C 1
ATOM 2238 O O . LYS A 1 299 ? 11.219 -28.875 -6.492 1 81.12 299 LYS A O 1
ATOM 2243 N N . ARG A 1 300 ? 11.664 -28.125 -8.578 1 89.88 300 ARG A N 1
ATOM 2244 C CA . ARG A 1 300 ? 10.258 -28.016 -8.953 1 89.88 300 ARG A CA 1
ATOM 2245 C C . ARG A 1 300 ? 9.703 -29.375 -9.359 1 89.88 300 ARG A C 1
ATOM 2247 O O . ARG A 1 300 ? 10.195 -30 -10.305 1 89.88 300 ARG A O 1
ATOM 2254 N N . LEU A 1 301 ? 8.742 -29.828 -8.68 1 93.94 301 LEU A N 1
ATOM 2255 C CA . LEU A 1 301 ? 8.156 -31.141 -8.938 1 93.94 301 LEU A CA 1
ATOM 2256 C C . LEU A 1 301 ? 7.016 -31.031 -9.945 1 93.94 301 LEU A C 1
ATOM 2258 O O . LEU A 1 301 ? 6.156 -30.156 -9.828 1 93.94 301 LEU A O 1
ATOM 2262 N N . VAL A 1 302 ? 7.086 -31.875 -10.969 1 96.25 302 VAL A N 1
ATOM 2263 C CA . VAL A 1 302 ? 6.035 -31.984 -11.977 1 96.25 302 VAL A CA 1
ATOM 2264 C C . VAL A 1 302 ? 5.547 -33.438 -12.055 1 96.25 302 VAL A C 1
ATOM 2266 O O . VAL A 1 302 ? 6.344 -34.344 -12.227 1 96.25 302 VAL A O 1
ATOM 2269 N N . PHE A 1 303 ? 4.281 -33.656 -11.898 1 97.12 303 PHE A N 1
ATOM 2270 C CA . PHE A 1 303 ? 3.682 -34.938 -12.148 1 97.12 303 PHE A CA 1
ATOM 2271 C C . PHE A 1 303 ? 3.23 -35.062 -13.594 1 97.12 303 PHE A C 1
ATOM 2273 O O . PHE A 1 303 ? 2.617 -34.156 -14.141 1 97.12 303 PHE A O 1
ATOM 2280 N N . VAL A 1 304 ? 3.516 -36.219 -14.219 1 98 304 VAL A N 1
ATOM 2281 C CA . VAL A 1 304 ? 3.156 -36.438 -15.617 1 98 304 VAL A CA 1
ATOM 2282 C C . VAL A 1 304 ? 2.27 -37.656 -15.742 1 98 304 VAL A C 1
ATOM 2284 O O . VAL A 1 304 ? 2.229 -38.5 -14.836 1 98 304 VAL A O 1
ATOM 2287 N N . SER A 1 305 ? 1.541 -37.719 -16.828 1 95.19 305 SER A N 1
ATOM 2288 C CA . SER A 1 305 ? 0.793 -38.906 -17.172 1 95.19 305 SER A CA 1
ATOM 2289 C C . SER A 1 305 ? 1.729 -40.062 -17.5 1 95.19 305 SER A C 1
ATOM 2291 O O . SER A 1 305 ? 2.912 -39.844 -17.781 1 95.19 305 SER A O 1
ATOM 2293 N N . GLU A 1 306 ? 1.204 -41.25 -17.438 1 88.56 306 GLU A N 1
ATOM 2294 C CA . GLU A 1 306 ? 1.998 -42.438 -17.75 1 88.56 306 GLU A CA 1
ATOM 2295 C C . GLU A 1 306 ? 2.473 -42.406 -19.203 1 88.56 306 GLU A C 1
ATOM 2297 O O . GLU A 1 306 ? 3.555 -42.906 -19.516 1 88.56 306 GLU A O 1
ATOM 2302 N N . GLU A 1 307 ? 1.696 -41.75 -19.969 1 82.94 307 GLU A N 1
ATOM 2303 C CA . GLU A 1 307 ? 2.035 -41.719 -21.391 1 82.94 307 GLU A CA 1
ATOM 2304 C C . GLU A 1 307 ? 3.229 -40.812 -21.656 1 82.94 307 GLU A C 1
ATOM 2306 O O . GLU A 1 307 ? 4.004 -41.031 -22.578 1 82.94 307 GLU A O 1
ATOM 2311 N N . LEU A 1 308 ? 3.33 -39.75 -20.875 1 83.56 308 LEU A N 1
ATOM 2312 C CA . LEU A 1 308 ? 4.434 -38.812 -21.047 1 83.56 308 LEU A CA 1
ATOM 2313 C C . LEU A 1 308 ? 5.688 -39.312 -20.344 1 83.56 308 LEU A C 1
ATOM 2315 O O . LEU A 1 308 ? 6.801 -38.906 -20.672 1 83.56 308 LEU A O 1
ATOM 2319 N N . ALA A 1 309 ? 5.477 -40.25 -19.391 1 76.5 309 ALA A N 1
ATOM 2320 C CA . ALA A 1 309 ? 6.617 -40.75 -18.625 1 76.5 309 ALA A CA 1
ATOM 2321 C C . ALA A 1 309 ? 7.477 -41.688 -19.469 1 76.5 309 ALA A C 1
ATOM 2323 O O . ALA A 1 309 ? 6.957 -42.406 -20.312 1 76.5 309 ALA A O 1
ATOM 2324 N N . MET B 1 1 ? 13.906 40.5 17.016 1 96.19 1 MET B N 1
ATOM 2325 C CA . MET B 1 1 ? 12.477 40.188 17.078 1 96.19 1 MET B CA 1
ATOM 2326 C C . MET B 1 1 ? 12.211 39.062 18.109 1 96.19 1 MET B C 1
ATOM 2328 O O . MET B 1 1 ? 13.133 38.625 18.781 1 96.19 1 MET B O 1
ATOM 2332 N N . HIS B 1 2 ? 10.914 38.75 18.297 1 97.44 2 HIS B N 1
ATOM 2333 C CA . HIS B 1 2 ? 10.602 37.688 19.234 1 97.44 2 HIS B CA 1
ATOM 2334 C C . HIS B 1 2 ? 10.156 36.438 18.516 1 97.44 2 HIS B C 1
ATOM 2336 O O . HIS B 1 2 ? 9.594 36.5 17.422 1 97.44 2 HIS B O 1
ATOM 2342 N N . ALA B 1 3 ? 10.477 35.281 19.141 1 97.75 3 ALA B N 1
ATOM 2343 C CA . ALA B 1 3 ? 10.023 34 18.672 1 97.75 3 ALA B CA 1
ATOM 2344 C C . ALA B 1 3 ? 9.938 33 19.812 1 97.75 3 ALA B C 1
ATOM 2346 O O . ALA B 1 3 ? 10.469 33.25 20.906 1 97.75 3 ALA B O 1
ATOM 2347 N N . ALA B 1 4 ? 9.18 32 19.641 1 97.44 4 ALA B N 1
ATOM 2348 C CA . ALA B 1 4 ? 9.188 30.875 20.562 1 97.44 4 ALA B CA 1
ATOM 2349 C C . ALA B 1 4 ? 10.266 29.859 20.188 1 97.44 4 ALA B C 1
ATOM 2351 O O . ALA B 1 4 ? 10.375 29.469 19.016 1 97.44 4 ALA B O 1
ATOM 2352 N N . THR B 1 5 ? 11.07 29.422 21.156 1 96.5 5 THR B N 1
ATOM 2353 C CA . THR B 1 5 ? 12.18 28.516 20.859 1 96.5 5 THR B CA 1
ATOM 2354 C C . THR B 1 5 ? 12.195 27.359 21.844 1 96.5 5 THR B C 1
ATOM 2356 O O . THR B 1 5 ? 11.938 27.531 23.031 1 96.5 5 THR B O 1
ATOM 2359 N N . VAL B 1 6 ? 12.375 26.156 21.281 1 95.94 6 VAL B N 1
ATOM 2360 C CA . VAL B 1 6 ? 12.68 24.969 22.062 1 95.94 6 VAL B CA 1
ATOM 2361 C C . VAL B 1 6 ? 14.188 24.734 22.109 1 95.94 6 VAL B C 1
ATOM 2363 O O . VAL B 1 6 ? 14.797 24.422 21.078 1 95.94 6 VAL B O 1
ATOM 2366 N N . ALA B 1 7 ? 14.758 24.812 23.25 1 94.69 7 ALA B N 1
ATOM 2367 C CA . ALA B 1 7 ? 16.203 24.688 23.375 1 94.69 7 ALA B CA 1
ATOM 2368 C C . ALA B 1 7 ? 16.609 23.234 23.672 1 94.69 7 ALA B C 1
ATOM 2370 O O . ALA B 1 7 ? 17.734 22.828 23.375 1 94.69 7 ALA B O 1
ATOM 2371 N N . THR B 1 8 ? 15.742 22.547 24.312 1 93.25 8 THR B N 1
ATOM 2372 C CA . THR B 1 8 ? 15.891 21.125 24.625 1 93.25 8 THR B CA 1
ATOM 2373 C C . THR B 1 8 ? 14.648 20.359 24.203 1 93.25 8 THR B C 1
ATOM 2375 O O . THR B 1 8 ? 13.523 20.75 24.5 1 93.25 8 THR B O 1
ATOM 2378 N N . TRP B 1 9 ? 14.984 19.297 23.516 1 91.81 9 TRP B N 1
ATOM 2379 C CA . TRP B 1 9 ? 13.844 18.516 23.047 1 91.81 9 TRP B CA 1
ATOM 2380 C C . TRP B 1 9 ? 12.93 18.141 24.203 1 91.81 9 TRP B C 1
ATOM 2382 O O . TRP B 1 9 ? 13.391 17.719 25.25 1 91.81 9 TRP B O 1
ATOM 2392 N N . GLY B 1 10 ? 11.688 18.281 23.969 1 87.56 10 GLY B N 1
ATOM 2393 C CA . GLY B 1 10 ? 10.688 17.875 24.953 1 87.56 10 GLY B CA 1
ATOM 2394 C C . GLY B 1 10 ? 10.328 19 25.922 1 87.56 10 GLY B C 1
ATOM 2395 O O . GLY B 1 10 ? 9.312 18.922 26.625 1 87.56 10 GLY B O 1
ATOM 2396 N N . SER B 1 11 ? 11.133 20.062 25.984 1 91 11 SER B N 1
ATOM 2397 C CA . SER B 1 11 ? 10.812 21.219 26.812 1 91 11 SER B CA 1
ATOM 2398 C C . SER B 1 11 ? 9.805 22.125 26.125 1 91 11 SER B C 1
ATOM 2400 O O . SER B 1 11 ? 9.766 22.203 24.906 1 91 11 SER B O 1
ATOM 2402 N N . PRO B 1 12 ? 8.992 22.812 26.953 1 93.12 12 PRO B N 1
ATOM 2403 C CA . PRO B 1 12 ? 8.094 23.797 26.328 1 93.12 12 PRO B CA 1
ATOM 2404 C C . PRO B 1 12 ? 8.844 24.922 25.625 1 93.12 12 PRO B C 1
ATOM 2406 O O . PRO B 1 12 ? 9.93 25.312 26.047 1 93.12 12 PRO B O 1
ATOM 2409 N N . PRO B 1 13 ? 8.25 25.391 24.531 1 96.44 13 PRO B N 1
ATOM 2410 C CA . PRO B 1 13 ? 8.867 26.562 23.906 1 96.44 13 PRO B CA 1
ATOM 2411 C C . PRO B 1 13 ? 8.852 27.797 24.812 1 96.44 13 PRO B C 1
ATOM 2413 O O . PRO B 1 13 ? 7.91 27.984 25.578 1 96.44 13 PRO B O 1
ATOM 2416 N N . LYS B 1 14 ? 9.891 28.578 24.672 1 97 14 LYS B N 1
ATOM 2417 C CA . LYS B 1 14 ? 10 29.844 25.406 1 97 14 LYS B CA 1
ATOM 2418 C C . LYS B 1 14 ? 10 31.031 24.453 1 97 14 LYS B C 1
ATOM 2420 O O . LYS B 1 14 ? 10.641 31 23.406 1 97 14 LYS B O 1
ATOM 2425 N N . TYR B 1 15 ? 9.211 32 24.859 1 97.25 15 TYR B N 1
ATOM 2426 C CA . TYR B 1 15 ? 9.172 33.25 24.094 1 97.25 15 TYR B CA 1
ATOM 2427 C C . TYR B 1 15 ? 10.414 34.094 24.375 1 97.25 15 TYR B C 1
ATOM 2429 O O . TYR B 1 15 ? 10.57 34.656 25.469 1 97.25 15 TYR B O 1
ATOM 2437 N N . VAL B 1 16 ? 11.312 34.281 23.375 1 97.75 16 VAL B N 1
ATOM 2438 C CA . VAL B 1 16 ? 12.602 34.906 23.609 1 97.75 16 VAL B CA 1
ATOM 2439 C C . VAL B 1 16 ? 12.898 35.906 22.5 1 97.75 16 VAL B C 1
ATOM 2441 O O . VAL B 1 16 ? 12.219 35.938 21.469 1 97.75 16 VAL B O 1
ATOM 2444 N N . THR B 1 17 ? 13.875 36.781 22.766 1 97.81 17 THR B N 1
ATOM 2445 C CA . THR B 1 17 ? 14.398 37.688 21.734 1 97.81 17 THR B CA 1
ATOM 2446 C C . THR B 1 17 ? 15.383 36.938 20.828 1 97.81 17 THR B C 1
ATOM 2448 O O . THR B 1 17 ? 16.266 36.219 21.328 1 97.81 17 THR B O 1
ATOM 2451 N N . VAL B 1 18 ? 15.148 37 19.578 1 96.62 18 VAL B N 1
ATOM 2452 C CA . VAL B 1 18 ? 16.047 36.406 18.594 1 96.62 18 VAL B CA 1
ATOM 2453 C C . VAL B 1 18 ? 16.5 37.5 17.609 1 96.62 18 VAL B C 1
ATOM 2455 O O . VAL B 1 18 ? 15.914 38.594 17.547 1 96.62 18 VAL B O 1
ATOM 2458 N N . PRO B 1 19 ? 17.609 37.219 16.891 1 95.88 19 PRO B N 1
ATOM 2459 C CA . PRO B 1 19 ? 18.016 38.188 15.883 1 95.88 19 PRO B CA 1
ATOM 2460 C C . PRO B 1 19 ? 16.922 38.469 14.859 1 95.88 19 PRO B C 1
ATOM 2462 O O . PRO B 1 19 ? 16.125 37.594 14.547 1 95.88 19 PRO B O 1
ATOM 2465 N N . ASP B 1 20 ? 16.906 39.719 14.359 1 96.69 20 ASP B N 1
ATOM 2466 C CA . ASP B 1 20 ? 15.977 40.062 13.289 1 96.69 20 ASP B CA 1
ATOM 2467 C C . ASP B 1 20 ? 16.234 39.219 12.047 1 96.69 20 ASP B C 1
ATOM 2469 O O . ASP B 1 20 ? 17.359 38.781 11.82 1 96.69 20 ASP B O 1
ATOM 2473 N N . LEU B 1 21 ? 15.164 39.062 11.25 1 96.44 21 LEU B N 1
ATOM 2474 C CA . LEU B 1 21 ? 15.312 38.344 9.992 1 96.44 21 LEU B CA 1
ATOM 2475 C C . LEU B 1 21 ? 16.109 39.156 8.984 1 96.44 21 LEU B C 1
ATOM 2477 O O . LEU B 1 21 ? 16.016 40.406 8.961 1 96.44 21 LEU B O 1
ATOM 2481 N N . PRO B 1 22 ? 16.859 38.469 8.203 1 96.19 22 PRO B N 1
ATOM 2482 C CA . PRO B 1 22 ? 17.438 39.188 7.074 1 96.19 22 PRO B CA 1
ATOM 2483 C C . PRO B 1 22 ? 16.375 39.719 6.109 1 96.19 22 PRO B C 1
ATOM 2485 O O . PRO B 1 22 ? 15.219 39.312 6.176 1 96.19 22 PRO B O 1
ATOM 2488 N N . GLU B 1 23 ? 16.797 40.688 5.348 1 96.81 23 GLU B N 1
ATOM 2489 C CA . GLU B 1 23 ? 15.875 41.094 4.289 1 96.81 23 GLU B CA 1
ATOM 2490 C C . GLU B 1 23 ? 15.414 39.906 3.453 1 96.81 23 GLU B C 1
ATOM 2492 O O . GLU B 1 23 ? 16.203 39.031 3.143 1 96.81 23 GLU B O 1
ATOM 2497 N N . PRO B 1 24 ? 14.156 39.906 3.141 1 97 24 PRO B N 1
ATOM 2498 C CA . PRO B 1 24 ? 13.695 38.781 2.311 1 97 24 PRO B CA 1
ATOM 2499 C C . PRO B 1 24 ? 14.375 38.75 0.944 1 97 24 PRO B C 1
ATOM 2501 O O . PRO B 1 24 ? 14.641 39.781 0.351 1 97 24 PRO B O 1
ATOM 2504 N N . ALA B 1 25 ? 14.648 37.531 0.5 1 96.88 25 ALA B N 1
ATOM 2505 C CA . ALA B 1 25 ? 15.109 37.375 -0.874 1 96.88 25 ALA B CA 1
ATOM 2506 C C . ALA B 1 25 ? 14.047 37.812 -1.871 1 96.88 25 ALA B C 1
ATOM 2508 O O . ALA B 1 25 ? 12.875 37.969 -1.514 1 96.88 25 ALA B O 1
ATOM 2509 N N . PRO B 1 26 ? 14.508 38.062 -3.088 1 96.69 26 PRO B N 1
ATOM 2510 C CA . PRO B 1 26 ? 13.539 38.5 -4.098 1 96.69 26 PRO B CA 1
ATOM 2511 C C . PRO B 1 26 ? 12.375 37.531 -4.254 1 96.69 26 PRO B C 1
ATOM 2513 O O . PRO B 1 26 ? 11.266 37.938 -4.598 1 96.69 26 PRO B O 1
ATOM 2516 N N . SER B 1 27 ? 12.586 36.25 -4.008 1 96.62 27 SER B N 1
ATOM 2517 C CA . SER B 1 27 ? 11.562 35.25 -4.172 1 96.62 27 SER B CA 1
ATOM 2518 C C . SER B 1 27 ? 10.711 35.125 -2.912 1 96.62 27 SER B C 1
ATOM 2520 O O . SER B 1 27 ? 9.758 34.344 -2.879 1 96.62 27 SER B O 1
ATOM 2522 N N . GLN B 1 28 ? 10.992 35.906 -1.917 1 97.12 28 GLN B N 1
ATOM 2523 C CA . GLN B 1 28 ? 10.32 35.781 -0.626 1 97.12 28 GLN B CA 1
ATOM 2524 C C . GLN B 1 28 ? 9.461 37 -0.313 1 97.12 28 GLN B C 1
ATOM 2526 O O . GLN B 1 28 ? 9.633 38.062 -0.915 1 97.12 28 GLN B O 1
ATOM 2531 N N . VAL B 1 29 ? 8.531 36.844 0.563 1 97.44 29 VAL B N 1
ATOM 2532 C CA . VAL B 1 29 ? 7.738 37.906 1.16 1 97.44 29 VAL B CA 1
ATOM 2533 C C . VAL B 1 29 ? 7.883 37.875 2.68 1 97.44 29 VAL B C 1
ATOM 2535 O O . VAL B 1 29 ? 7.891 36.812 3.285 1 97.44 29 VAL B O 1
ATOM 2538 N N . ARG B 1 30 ? 8.086 38.969 3.25 1 98 30 ARG B N 1
ATOM 2539 C CA . ARG B 1 30 ? 8.062 39.094 4.703 1 98 30 ARG B CA 1
ATOM 2540 C C . ARG B 1 30 ? 6.641 39.281 5.223 1 98 30 ARG B C 1
ATOM 2542 O O . ARG B 1 30 ? 5.906 40.156 4.754 1 98 30 ARG B O 1
ATOM 2549 N N . LEU B 1 31 ? 6.289 38.469 6.148 1 98.38 31 LEU B N 1
ATOM 2550 C CA . LEU B 1 31 ? 4.961 38.531 6.746 1 98.38 31 LEU B CA 1
ATOM 2551 C C . LEU B 1 31 ? 5.055 38.75 8.258 1 98.38 31 LEU B C 1
ATOM 2553 O O . LEU B 1 31 ? 5.902 38.125 8.914 1 98.38 31 LEU B O 1
ATOM 2557 N N . ARG B 1 32 ? 4.23 39.625 8.734 1 98.12 32 ARG B N 1
ATOM 2558 C CA . ARG B 1 32 ? 3.955 39.625 10.164 1 98.12 32 ARG B CA 1
ATOM 2559 C C . ARG B 1 32 ? 3 38.5 10.547 1 98.12 32 ARG B C 1
ATOM 2561 O O . ARG B 1 32 ? 1.853 38.469 10.094 1 98.12 32 ARG B O 1
ATOM 2568 N N . VAL B 1 33 ? 3.43 37.562 11.398 1 98.5 33 VAL B N 1
ATOM 2569 C CA . VAL B 1 33 ? 2.605 36.406 11.742 1 98.5 33 VAL B CA 1
ATOM 2570 C C . VAL B 1 33 ? 1.442 36.844 12.625 1 98.5 33 VAL B C 1
ATOM 2572 O O . VAL B 1 33 ? 1.648 37.5 13.656 1 98.5 33 VAL B O 1
ATOM 2575 N N . ILE B 1 34 ? 0.261 36.469 12.156 1 97.62 34 ILE B N 1
ATOM 2576 C CA . ILE B 1 34 ? -0.948 36.875 12.852 1 97.62 34 ILE B CA 1
ATOM 2577 C C . ILE B 1 34 ? -1.524 35.719 13.648 1 97.62 34 ILE B C 1
ATOM 2579 O O . ILE B 1 34 ? -2.027 35.906 14.758 1 97.62 34 ILE B O 1
ATOM 2583 N N . ALA B 1 35 ? -1.514 34.562 13.109 1 98.25 35 ALA B N 1
ATOM 2584 C CA . ALA B 1 35 ? -2.076 33.375 13.719 1 98.25 35 ALA B CA 1
ATOM 2585 C C . ALA B 1 35 ? -1.32 32.125 13.266 1 98.25 35 ALA B C 1
ATOM 2587 O O . ALA B 1 35 ? -0.954 32 12.094 1 98.25 35 ALA B O 1
ATOM 2588 N N . THR B 1 36 ? -0.978 31.234 14.188 1 97.62 36 THR B N 1
ATOM 2589 C CA . THR B 1 36 ? -0.328 29.953 13.891 1 97.62 36 THR B CA 1
ATOM 2590 C C . THR B 1 36 ? -0.925 28.828 14.734 1 97.62 36 THR B C 1
ATOM 2592 O O . THR B 1 36 ? -1.233 29.031 15.906 1 97.62 36 THR B O 1
ATOM 2595 N N . GLY B 1 37 ? -1.18 27.766 14.141 1 95 37 GLY B N 1
ATOM 2596 C CA . GLY B 1 37 ? -1.836 26.656 14.812 1 95 37 GLY B CA 1
ATOM 2597 C C . GLY B 1 37 ? -0.861 25.703 15.469 1 95 37 GLY B C 1
ATOM 2598 O O . GLY B 1 37 ? 0.281 25.562 15.031 1 95 37 GLY B O 1
ATOM 2599 N N . VAL B 1 38 ? -1.369 25.062 16.578 1 94 38 VAL B N 1
ATOM 2600 C CA . VAL B 1 38 ? -0.642 23.984 17.25 1 94 38 VAL B CA 1
ATOM 2601 C C . VAL B 1 38 ? -1.32 22.656 16.969 1 94 38 VAL B C 1
ATOM 2603 O O . VAL B 1 38 ? -2.32 22.312 17.609 1 94 38 VAL B O 1
ATOM 2606 N N . HIS B 1 39 ? -0.835 21.938 16.047 1 90.69 39 HIS B N 1
ATOM 2607 C CA . HIS B 1 39 ? -1.331 20.609 15.742 1 90.69 39 HIS B CA 1
ATOM 2608 C C . HIS B 1 39 ? -0.273 19.547 16.031 1 90.69 39 HIS B C 1
ATOM 2610 O O . HIS B 1 39 ? 0.822 19.875 16.5 1 90.69 39 HIS B O 1
ATOM 2616 N N . GLN B 1 40 ? -0.653 18.312 15.82 1 86.5 40 GLN B N 1
ATOM 2617 C CA . GLN B 1 40 ? 0.177 17.203 16.281 1 86.5 40 GLN B CA 1
ATOM 2618 C C . GLN B 1 40 ? 1.556 17.25 15.625 1 86.5 40 GLN B C 1
ATOM 2620 O O . GLN B 1 40 ? 2.557 16.891 16.25 1 86.5 40 GLN B O 1
ATOM 2625 N N . LEU B 1 41 ? 1.602 17.594 14.406 1 89.44 41 LEU B N 1
ATOM 2626 C CA . LEU B 1 41 ? 2.893 17.719 13.742 1 89.44 41 LEU B CA 1
ATOM 2627 C C . LEU B 1 41 ? 3.795 18.703 14.477 1 89.44 41 LEU B C 1
ATOM 2629 O O . LEU B 1 41 ? 4.977 18.422 14.695 1 89.44 41 LEU B O 1
ATOM 2633 N N . VAL B 1 42 ? 3.266 19.828 14.922 1 92.56 42 VAL B N 1
ATOM 2634 C CA . VAL B 1 42 ? 4.008 20.859 15.641 1 92.56 42 VAL B CA 1
ATOM 2635 C C . VAL B 1 42 ? 4.512 20.312 16.969 1 92.56 42 VAL B C 1
ATOM 2637 O O . VAL B 1 42 ? 5.688 20.453 17.312 1 92.56 42 VAL B O 1
ATOM 2640 N N . ARG B 1 43 ? 3.631 19.641 17.625 1 89.81 43 ARG B N 1
ATOM 2641 C CA . ARG B 1 43 ? 3.979 19.078 18.938 1 89.81 43 ARG B CA 1
ATOM 2642 C C . ARG B 1 43 ? 5.039 18 18.797 1 89.81 43 ARG B C 1
ATOM 2644 O O . ARG B 1 43 ? 5.996 17.953 19.562 1 89.81 43 ARG B O 1
ATOM 2651 N N . SER B 1 44 ? 4.828 17.141 17.844 1 89.12 44 SER B N 1
ATOM 2652 C CA . SER B 1 44 ? 5.746 16.031 17.641 1 89.12 44 SER B CA 1
ATOM 2653 C C . SER B 1 44 ? 7.133 16.516 17.234 1 89.12 44 SER B C 1
ATOM 2655 O O . SER B 1 44 ? 8.141 15.992 17.703 1 89.12 44 SER B O 1
ATOM 2657 N N . ARG B 1 45 ? 7.25 17.5 16.406 1 91.25 45 ARG B N 1
ATOM 2658 C CA . ARG B 1 45 ? 8.531 18.078 16.031 1 91.25 45 ARG B CA 1
ATOM 2659 C C . ARG B 1 45 ? 9.211 18.734 17.219 1 91.25 45 ARG B C 1
ATOM 2661 O O . ARG B 1 45 ? 10.414 18.578 17.422 1 91.25 45 ARG B O 1
ATOM 2668 N N . ALA B 1 46 ? 8.453 19.375 17.984 1 91.69 46 ALA B N 1
ATOM 2669 C CA . ALA B 1 46 ? 8.992 20.078 19.141 1 91.69 46 ALA B CA 1
ATOM 2670 C C . ALA B 1 46 ? 9.508 19.094 20.188 1 91.69 46 ALA B C 1
ATOM 2672 O O . ALA B 1 46 ? 10.391 19.438 20.984 1 91.69 46 ALA B O 1
ATOM 2673 N N . SER B 1 47 ? 8.938 17.922 20.203 1 90.25 47 SER B N 1
ATOM 2674 C CA . SER B 1 47 ? 9.367 16.891 21.141 1 90.25 47 SER B CA 1
ATOM 2675 C C . SER B 1 47 ? 10.641 16.188 20.656 1 90.25 47 SER B C 1
ATOM 2677 O O . SER B 1 47 ? 11.297 15.492 21.422 1 90.25 47 SER B O 1
ATOM 2679 N N . GLY B 1 48 ? 10.945 16.328 19.391 1 89.44 48 GLY B N 1
ATOM 2680 C CA . GLY B 1 48 ? 12.086 15.641 18.797 1 89.44 48 GLY B CA 1
ATOM 2681 C C . GLY B 1 48 ? 11.742 14.242 18.297 1 89.44 48 GLY B C 1
ATOM 2682 O O . GLY B 1 48 ? 12.625 13.516 17.828 1 89.44 48 GLY B O 1
ATOM 2683 N N . GLU B 1 49 ? 10.5 13.875 18.297 1 83.25 49 GLU B N 1
ATOM 2684 C CA . GLU B 1 49 ? 10.094 12.5 18 1 83.25 49 GLU B CA 1
ATOM 2685 C C . GLU B 1 49 ? 9.688 12.359 16.531 1 83.25 49 GLU B C 1
ATOM 2687 O O . GLU B 1 49 ? 9.633 11.242 16.016 1 83.25 49 GLU B O 1
ATOM 2692 N N . HIS B 1 50 ? 9.344 13.453 15.984 1 84.19 50 HIS B N 1
ATOM 2693 C CA . HIS B 1 50 ? 8.898 13.367 14.602 1 84.19 50 HIS B CA 1
ATOM 2694 C C . HIS B 1 50 ? 10.086 13.227 13.648 1 84.19 50 HIS B C 1
ATOM 2696 O O . HIS B 1 50 ? 11.109 13.898 13.828 1 84.19 50 HIS B O 1
ATOM 2702 N N . TYR B 1 51 ? 9.922 12.484 12.633 1 77.88 51 TYR B N 1
ATOM 2703 C CA . TYR B 1 51 ? 11 12.18 11.703 1 77.88 51 TYR B CA 1
ATOM 2704 C C . TYR B 1 51 ? 11.445 13.43 10.953 1 77.88 51 TYR B C 1
ATOM 2706 O O . TYR B 1 51 ? 12.562 13.484 10.43 1 77.88 51 TYR B O 1
ATOM 2714 N N . SER B 1 52 ? 10.703 14.477 10.938 1 75.75 52 SER B N 1
ATOM 2715 C CA . SER B 1 52 ? 11.039 15.688 10.203 1 75.75 52 SER B CA 1
ATOM 2716 C C . SER B 1 52 ? 11.547 16.781 11.141 1 75.75 52 SER B C 1
ATOM 2718 O O . SER B 1 52 ? 11.82 17.906 10.703 1 75.75 52 SER B O 1
ATOM 2720 N N . GLY B 1 53 ? 11.594 16.453 12.492 1 71.88 53 GLY B N 1
ATOM 2721 C CA . GLY B 1 53 ? 12.164 17.375 13.461 1 71.88 53 GLY B CA 1
ATOM 2722 C C . GLY B 1 53 ? 13.625 17.125 13.75 1 71.88 53 GLY B C 1
ATOM 2723 O O . GLY B 1 53 ? 13.969 16.125 14.391 1 71.88 53 GLY B O 1
ATOM 2724 N N . THR B 1 54 ? 14.625 18.031 13.25 1 72.88 54 THR B N 1
ATOM 2725 C CA . THR B 1 54 ? 15.977 17.484 13.312 1 72.88 54 THR B CA 1
ATOM 2726 C C . THR B 1 54 ? 16.953 18.516 13.891 1 72.88 54 THR B C 1
ATOM 2728 O O . THR B 1 54 ? 18.125 18.219 14.094 1 72.88 54 THR B O 1
ATOM 2731 N N . THR B 1 55 ? 16.469 19.719 14.289 1 85.12 55 THR B N 1
ATOM 2732 C CA . THR B 1 55 ? 17.484 20.703 14.672 1 85.12 55 THR B CA 1
ATOM 2733 C C . THR B 1 55 ? 17.062 21.438 15.938 1 85.12 55 THR B C 1
ATOM 2735 O O . THR B 1 55 ? 15.883 21.703 16.156 1 85.12 55 THR B O 1
ATOM 2738 N N . LEU B 1 56 ? 18.094 21.672 16.828 1 90.94 56 LEU B N 1
ATOM 2739 C CA . LEU B 1 56 ? 17.953 22.578 17.969 1 90.94 56 LEU B CA 1
ATOM 2740 C C . LEU B 1 56 ? 18.828 23.812 17.797 1 90.94 56 LEU B C 1
ATOM 2742 O O . LEU B 1 56 ? 19.922 23.734 17.234 1 90.94 56 LEU B O 1
ATOM 2746 N N . PRO B 1 57 ? 18.531 24.953 18.266 1 92.56 57 PRO B N 1
ATOM 2747 C CA . PRO B 1 57 ? 17.188 25.234 18.797 1 92.56 57 PRO B CA 1
ATOM 2748 C C . PRO B 1 57 ? 16.109 25.125 17.734 1 92.56 57 PRO B C 1
ATOM 2750 O O . PRO B 1 57 ? 16.359 25.359 16.547 1 92.56 57 PRO B O 1
ATOM 2753 N N . HIS B 1 58 ? 14.914 24.75 18.172 1 94.94 58 HIS B N 1
ATOM 2754 C CA . HIS B 1 58 ? 13.773 24.531 17.281 1 94.94 58 HIS B CA 1
ATOM 2755 C C . HIS B 1 58 ? 12.711 25.609 17.469 1 94.94 58 HIS B C 1
ATOM 2757 O O . HIS B 1 58 ? 12.297 25.891 18.594 1 94.94 58 HIS B O 1
ATOM 2763 N N . THR B 1 59 ? 12.406 26.359 16.406 1 95.88 59 THR B N 1
ATOM 2764 C CA . THR B 1 59 ? 11.234 27.219 16.406 1 95.88 59 THR B CA 1
ATOM 2765 C C . THR B 1 59 ? 9.992 26.453 15.969 1 95.88 59 THR B C 1
ATOM 2767 O O . THR B 1 59 ? 9.859 26.094 14.797 1 95.88 59 THR B O 1
ATOM 2770 N N . PRO B 1 60 ? 9 26.234 16.844 1 96 60 PRO B N 1
ATOM 2771 C CA . PRO B 1 60 ? 7.832 25.438 16.484 1 96 60 PRO B CA 1
ATOM 2772 C C . PRO B 1 60 ? 6.949 26.109 15.438 1 96 60 PRO B C 1
ATOM 2774 O O . PRO B 1 60 ? 7.152 27.281 15.125 1 96 60 PRO B O 1
ATOM 2777 N N . GLY B 1 61 ? 6.031 25.312 14.961 1 96.06 61 GLY B N 1
ATOM 2778 C CA . GLY B 1 61 ? 5.09 25.766 13.945 1 96.06 61 GLY B CA 1
ATOM 2779 C C . GLY B 1 61 ? 5.531 25.438 12.531 1 96.06 61 GLY B C 1
ATOM 2780 O O . GLY B 1 61 ? 6.727 25.469 12.227 1 96.06 61 GLY B O 1
ATOM 2781 N N . VAL B 1 62 ? 4.523 25.219 11.68 1 95.44 62 VAL B N 1
ATOM 2782 C CA . VAL B 1 62 ? 4.879 24.859 10.312 1 95.44 62 VAL B CA 1
ATOM 2783 C C . VAL B 1 62 ? 4.031 25.672 9.328 1 95.44 62 VAL B C 1
ATOM 2785 O O . VAL B 1 62 ? 4.219 25.578 8.117 1 95.44 62 VAL B O 1
ATOM 2788 N N . ASP B 1 63 ? 3.066 26.422 9.82 1 97.19 63 ASP B N 1
ATOM 2789 C CA . ASP B 1 63 ? 2.188 27.219 8.977 1 97.19 63 ASP B CA 1
ATOM 2790 C C . ASP B 1 63 ? 1.488 28.312 9.789 1 97.19 63 ASP B C 1
ATOM 2792 O O . ASP B 1 63 ? 1.77 28.484 10.977 1 97.19 63 ASP B O 1
ATOM 2796 N N . GLY B 1 64 ? 0.687 29.109 9.078 1 98 64 GLY B N 1
ATOM 2797 C CA . GLY B 1 64 ? -0.096 30.156 9.727 1 98 64 GLY B CA 1
ATOM 2798 C C . GLY B 1 64 ? -0.625 31.203 8.758 1 98 64 GLY B C 1
ATOM 2799 O O . GLY B 1 64 ? -0.697 30.953 7.551 1 98 64 GLY B O 1
ATOM 2800 N N . VAL B 1 65 ? -1.141 32.219 9.352 1 98.38 65 VAL B N 1
ATOM 2801 C CA . VAL B 1 65 ? -1.592 33.406 8.609 1 98.38 65 VAL B CA 1
ATOM 2802 C C . VAL B 1 65 ? -0.705 34.594 8.945 1 98.38 65 VAL B C 1
ATOM 2804 O O . VAL B 1 65 ? -0.4 34.844 10.109 1 98.38 65 VAL B O 1
ATOM 2807 N N . GLY B 1 66 ? -0.25 35.219 7.926 1 98.25 66 GLY B N 1
ATOM 2808 C CA . GLY B 1 66 ? 0.546 36.406 8.07 1 98.25 66 GLY B CA 1
ATOM 2809 C C . GLY B 1 66 ? 0.009 37.594 7.27 1 98.25 66 GLY B C 1
ATOM 2810 O O . GLY B 1 66 ? -0.77 37.406 6.336 1 98.25 66 GLY B O 1
ATOM 2811 N N . GLU B 1 67 ? 0.415 38.719 7.668 1 97.75 67 GLU B N 1
ATOM 2812 C CA . GLU B 1 67 ? 0.029 39.969 6.98 1 97.75 67 GLU B CA 1
ATOM 2813 C C . GLU B 1 67 ? 1.245 40.656 6.387 1 97.75 67 GLU B C 1
ATOM 2815 O O . GLU B 1 67 ? 2.275 40.781 7.051 1 97.75 67 GLU B O 1
ATOM 2820 N N . ASP B 1 68 ? 1.129 40.969 5.137 1 97.25 68 ASP B N 1
ATOM 2821 C CA . ASP B 1 68 ? 2.121 41.844 4.547 1 97.25 68 ASP B CA 1
ATOM 2822 C C . ASP B 1 68 ? 1.991 43.281 5.109 1 97.25 68 ASP B C 1
ATOM 2824 O O . ASP B 1 68 ? 1.003 43.969 4.852 1 97.25 68 ASP B O 1
ATOM 2828 N N . PRO B 1 69 ? 2.975 43.688 5.82 1 95.25 69 PRO B N 1
ATOM 2829 C CA . PRO B 1 69 ? 2.838 44.969 6.48 1 95.25 69 PRO B CA 1
ATOM 2830 C C . PRO B 1 69 ? 2.697 46.125 5.488 1 95.25 69 PRO B C 1
ATOM 2832 O O . PRO B 1 69 ? 2.143 47.188 5.824 1 95.25 69 PRO B O 1
ATOM 2835 N N . SER B 1 70 ? 3.213 45.969 4.258 1 95 70 SER B N 1
ATOM 2836 C CA . SER B 1 70 ? 3.199 47.062 3.27 1 95 70 SER B CA 1
ATOM 2837 C C . SER B 1 70 ? 1.823 47.188 2.625 1 95 70 SER B C 1
ATOM 2839 O O . SER B 1 70 ? 1.403 48.281 2.279 1 95 70 SER B O 1
ATOM 2841 N N . THR B 1 71 ? 1.083 46.125 2.506 1 95.88 71 THR B N 1
ATOM 2842 C CA . THR B 1 71 ? -0.166 46.156 1.752 1 95.88 71 THR B CA 1
ATOM 2843 C C . THR B 1 71 ? -1.357 45.875 2.67 1 95.88 71 THR B C 1
ATOM 2845 O O . THR B 1 71 ? -2.502 46.156 2.305 1 95.88 71 THR B O 1
ATOM 2848 N N . GLY B 1 72 ? -1.125 45.25 3.771 1 95.5 72 GLY B N 1
ATOM 2849 C CA . GLY B 1 72 ? -2.211 44.844 4.648 1 95.5 72 GLY B CA 1
ATOM 2850 C C . GLY B 1 72 ? -2.865 43.562 4.23 1 95.5 72 GLY B C 1
ATOM 2851 O O . GLY B 1 72 ? -3.785 43.062 4.895 1 95.5 72 GLY B O 1
ATOM 2852 N N . THR B 1 73 ? -2.379 42.938 3.176 1 96.88 73 THR B N 1
ATOM 2853 C CA . THR B 1 73 ? -2.953 41.719 2.656 1 96.88 73 THR B CA 1
ATOM 2854 C C . THR B 1 73 ? -2.568 40.531 3.535 1 96.88 73 THR B C 1
ATOM 2856 O O . THR B 1 73 ? -1.421 40.406 3.973 1 96.88 73 THR B O 1
ATOM 2859 N N . ARG B 1 74 ? -3.545 39.688 3.795 1 97.62 74 ARG B N 1
ATOM 2860 C CA . ARG B 1 74 ? -3.295 38.5 4.609 1 97.62 74 ARG B CA 1
ATOM 2861 C C . ARG B 1 74 ? -3.105 37.25 3.732 1 97.62 74 ARG B C 1
ATOM 2863 O O . ARG B 1 74 ? -3.812 37.094 2.738 1 97.62 74 ARG B O 1
ATOM 2870 N N . TYR B 1 75 ? -2.121 36.438 4.105 1 98.25 75 TYR B N 1
ATOM 2871 C CA . TYR B 1 75 ? -1.775 35.219 3.404 1 98.25 75 TYR B CA 1
ATOM 2872 C C . TYR B 1 75 ? -1.747 34.031 4.367 1 98.25 75 TYR B C 1
ATOM 2874 O O . TYR B 1 75 ? -1.308 34.156 5.512 1 98.25 75 TYR B O 1
ATOM 2882 N N . TYR B 1 76 ? -2.295 33 3.938 1 98.31 76 TYR B N 1
ATOM 2883 C CA . TYR B 1 76 ? -1.853 31.734 4.523 1 98.31 76 TYR B CA 1
ATOM 2884 C C . TYR B 1 76 ? -0.463 31.344 4.023 1 98.31 76 TYR B C 1
ATOM 2886 O O . TYR B 1 76 ? -0.149 31.531 2.846 1 98.31 76 TYR B O 1
ATOM 2894 N N . PHE B 1 77 ? 0.399 30.844 4.926 1 97.94 77 PHE B N 1
ATOM 2895 C CA . PHE B 1 77 ? 1.733 30.406 4.527 1 97.94 77 PHE B CA 1
ATOM 2896 C C . PHE B 1 77 ? 2.07 29.062 5.141 1 97.94 77 PHE B C 1
ATOM 2898 O O . PHE B 1 77 ? 1.514 28.688 6.18 1 97.94 77 PHE B O 1
ATOM 2905 N N . VAL B 1 78 ? 2.881 28.312 4.48 1 95.94 78 VAL B N 1
ATOM 2906 C CA . VAL B 1 78 ? 3.496 27.109 5.012 1 95.94 78 VAL B CA 1
ATOM 2907 C C . VAL B 1 78 ? 5.004 27.312 5.148 1 95.94 78 VAL B C 1
ATOM 2909 O O . VAL B 1 78 ? 5.637 27.906 4.273 1 95.94 78 VAL B O 1
ATOM 2912 N N . ASN B 1 79 ? 5.551 26.875 6.254 1 93.19 79 ASN B N 1
ATOM 2913 C CA . ASN B 1 79 ? 6.973 27.031 6.539 1 93.19 79 ASN B CA 1
ATOM 2914 C C . ASN B 1 79 ? 7.52 25.828 7.316 1 93.19 79 ASN B C 1
ATOM 2916 O O . ASN B 1 79 ? 7.73 25.922 8.523 1 93.19 79 ASN B O 1
ATOM 2920 N N . PHE B 1 80 ? 7.926 24.812 6.633 1 87.31 80 PHE B N 1
ATOM 2921 C CA . PHE B 1 80 ? 8.391 23.594 7.281 1 87.31 80 PHE B CA 1
ATOM 2922 C C . PHE B 1 80 ? 9.836 23.75 7.746 1 87.31 80 PHE B C 1
ATOM 2924 O O . PHE B 1 80 ? 10.305 22.969 8.578 1 87.31 80 PHE B O 1
ATOM 2931 N N . HIS B 1 81 ? 10.531 24.781 7.344 1 86.56 81 HIS B N 1
ATOM 2932 C CA . HIS B 1 81 ? 11.977 24.828 7.535 1 86.56 81 HIS B CA 1
ATOM 2933 C C . HIS B 1 81 ? 12.336 25.688 8.742 1 86.56 81 HIS B C 1
ATOM 2935 O O . HIS B 1 81 ? 13.148 25.266 9.578 1 86.56 81 HIS B O 1
ATOM 2941 N N . THR B 1 82 ? 11.703 26.875 8.906 1 91.06 82 THR B N 1
ATOM 2942 C CA . THR B 1 82 ? 12.18 27.812 9.914 1 91.06 82 THR B CA 1
ATOM 2943 C C . THR B 1 82 ? 11.133 28 11.016 1 91.06 82 THR B C 1
ATOM 2945 O O . THR B 1 82 ? 11.383 28.688 12 1 91.06 82 THR B O 1
ATOM 2948 N N . GLY B 1 83 ? 9.992 27.391 10.875 1 95.19 83 GLY B N 1
ATOM 2949 C CA . GLY B 1 83 ? 8.953 27.516 11.891 1 95.19 83 GLY B CA 1
ATOM 2950 C C . GLY B 1 83 ? 8.094 28.75 11.695 1 95.19 83 GLY B C 1
ATOM 2951 O O . GLY B 1 83 ? 8.367 29.578 10.82 1 95.19 83 GLY B O 1
ATOM 2952 N N . SER B 1 84 ? 7.012 28.844 12.531 1 97.5 84 SER B N 1
ATOM 2953 C CA . SER B 1 84 ? 6.082 29.969 12.367 1 97.5 84 SER B CA 1
ATOM 2954 C C . SER B 1 84 ? 5.809 30.656 13.695 1 97.5 84 SER B C 1
ATOM 2956 O O . SER B 1 84 ? 5.113 31.672 13.742 1 97.5 84 SER B O 1
ATOM 2958 N N . PHE B 1 85 ? 6.301 30.125 14.812 1 97.94 85 PHE B N 1
ATOM 2959 C CA . PHE B 1 85 ? 6.094 30.75 16.109 1 97.94 85 PHE B CA 1
ATOM 2960 C C . PHE B 1 85 ? 7.055 31.922 16.297 1 97.94 85 PHE B C 1
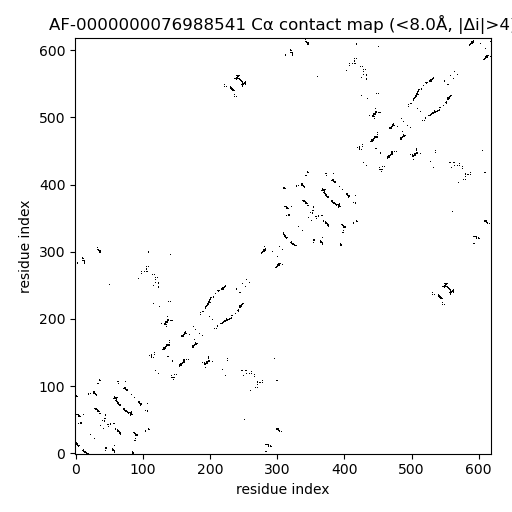ATOM 2962 O O . PHE B 1 85 ? 7.887 31.891 17.203 1 97.94 85 PHE B O 1
ATOM 2969 N N . SER B 1 86 ? 6.891 32.938 15.5 1 97.62 86 SER B N 1
ATOM 2970 C CA . SER B 1 86 ? 7.719 34.125 15.484 1 97.62 86 SER B CA 1
ATOM 2971 C C . SER B 1 86 ? 6.914 35.344 15.055 1 97.62 86 SER B C 1
ATOM 2973 O O . SER B 1 86 ? 5.812 35.219 14.516 1 97.62 86 SER B O 1
ATOM 2975 N N . GLU B 1 87 ? 7.426 36.5 15.344 1 97.88 87 GLU B N 1
ATOM 2976 C CA . GLU B 1 87 ? 6.742 37.719 14.984 1 97.88 87 GLU B CA 1
ATOM 2977 C C . GLU B 1 87 ? 6.676 37.906 13.469 1 97.88 87 GLU B C 1
ATOM 2979 O O . GLU B 1 87 ? 5.672 38.375 12.93 1 97.88 87 GLU B O 1
ATOM 2984 N N . PHE B 1 88 ? 7.82 37.5 12.844 1 97.94 88 PHE B N 1
ATOM 2985 C CA . PHE B 1 88 ? 7.918 37.656 11.391 1 97.94 88 PHE B CA 1
ATOM 2986 C C . PHE B 1 88 ? 8.461 36.375 10.758 1 97.94 88 PHE B C 1
ATOM 2988 O O . PHE B 1 88 ? 9.172 35.594 11.406 1 97.94 88 PHE B O 1
ATOM 2995 N N . VAL B 1 89 ? 8.109 36.156 9.492 1 98.06 89 VAL B N 1
ATOM 2996 C CA . VAL B 1 89 ? 8.672 35.062 8.688 1 98.06 89 VAL B CA 1
ATOM 2997 C C . VAL B 1 89 ? 8.969 35.594 7.277 1 98.06 89 VAL B C 1
ATOM 2999 O O . VAL B 1 89 ? 8.297 36.469 6.777 1 98.06 89 VAL B O 1
ATOM 3002 N N . ASN B 1 90 ? 10.016 35.094 6.723 1 98.06 90 ASN B N 1
ATOM 3003 C CA . ASN B 1 90 ? 10.273 35.188 5.293 1 98.06 90 ASN B CA 1
ATOM 3004 C C . ASN B 1 90 ? 9.852 33.938 4.555 1 98.06 90 ASN B C 1
ATOM 3006 O O . ASN B 1 90 ? 10.391 32.844 4.805 1 98.06 90 ASN B O 1
ATOM 3010 N N . ILE B 1 91 ? 8.828 34.062 3.662 1 97.5 91 ILE B N 1
ATOM 3011 C CA . ILE B 1 91 ? 8.25 32.875 3.023 1 97.5 91 ILE B CA 1
ATOM 3012 C C . ILE B 1 91 ? 8.414 32.969 1.508 1 97.5 91 ILE B C 1
ATOM 3014 O O . ILE B 1 91 ? 8.203 34.031 0.925 1 97.5 91 ILE B O 1
ATOM 3018 N N . GLU B 1 92 ? 8.797 31.875 0.884 1 95.69 92 GLU B N 1
ATOM 3019 C CA . GLU B 1 92 ? 8.789 31.828 -0.575 1 95.69 92 GLU B CA 1
ATOM 3020 C C . GLU B 1 92 ? 7.406 32.156 -1.134 1 95.69 92 GLU B C 1
ATOM 3022 O O . GLU B 1 92 ? 6.398 31.641 -0.633 1 95.69 92 GLU B O 1
ATOM 3027 N N . ARG B 1 93 ? 7.332 32.938 -2.16 1 94.56 93 ARG B N 1
ATOM 3028 C CA . ARG B 1 93 ? 6.07 33.406 -2.717 1 94.56 93 ARG B CA 1
ATOM 3029 C C . ARG B 1 93 ? 5.207 32.219 -3.182 1 94.56 93 ARG B C 1
ATOM 3031 O O . ARG B 1 93 ? 3.977 32.312 -3.162 1 94.56 93 ARG B O 1
ATOM 3038 N N . HIS B 1 94 ? 5.828 31.094 -3.467 1 91.69 94 HIS B N 1
ATOM 3039 C CA . HIS B 1 94 ? 5.066 29.938 -3.926 1 91.69 94 HIS B CA 1
ATOM 3040 C C . HIS B 1 94 ? 4.449 29.188 -2.754 1 91.69 94 HIS B C 1
ATOM 3042 O O . HIS B 1 94 ? 3.604 28.312 -2.949 1 91.69 94 HIS B O 1
ATOM 3048 N N . ALA B 1 95 ? 4.828 29.562 -1.561 1 94.12 95 ALA B N 1
ATOM 3049 C CA . ALA B 1 95 ? 4.344 28.875 -0.365 1 94.12 95 ALA B CA 1
ATOM 3050 C C . ALA B 1 95 ? 3.328 29.719 0.387 1 94.12 95 ALA B C 1
ATOM 3052 O O . ALA B 1 95 ? 3.088 29.516 1.577 1 94.12 95 ALA B O 1
ATOM 3053 N N . VAL B 1 96 ? 2.76 30.75 -0.294 1 96.44 96 VAL B N 1
ATOM 3054 C CA . VAL B 1 96 ? 1.724 31.578 0.319 1 96.44 96 VAL B CA 1
ATOM 3055 C C . VAL B 1 96 ? 0.492 31.609 -0.584 1 96.44 96 VAL B C 1
ATOM 3057 O O . VAL B 1 96 ? 0.598 31.422 -1.797 1 96.44 96 VAL B O 1
ATOM 3060 N N . LYS B 1 97 ? -0.62 31.766 -0.022 1 97.94 97 LYS B N 1
ATOM 3061 C CA . LYS B 1 97 ? -1.891 32 -0.705 1 97.94 97 LYS B CA 1
ATOM 3062 C C . LYS B 1 97 ? -2.713 33.062 0.008 1 97.94 97 LYS B C 1
ATOM 3064 O O . LYS B 1 97 ? -2.854 33.031 1.232 1 97.94 97 LYS B O 1
ATOM 3069 N N . GLN B 1 98 ? -3.156 34 -0.801 1 98 98 GLN B N 1
ATOM 3070 C CA . GLN B 1 98 ? -3.969 35.062 -0.217 1 98 98 GLN B CA 1
ATOM 3071 C C . GLN B 1 98 ? -5.238 34.5 0.414 1 98 98 GLN B C 1
ATOM 3073 O O . GLN B 1 98 ? -5.914 33.656 -0.182 1 98 98 GLN B O 1
ATOM 3078 N N . LEU B 1 99 ? -5.512 34.875 1.635 1 97.56 99 LEU B N 1
ATOM 3079 C CA . LEU B 1 99 ? -6.77 34.531 2.277 1 97.56 99 LEU B CA 1
ATOM 3080 C C . LEU B 1 99 ? -7.945 35.219 1.607 1 97.56 99 LEU B C 1
ATOM 3082 O O . LEU B 1 99 ? -7.836 36.406 1.222 1 97.56 99 LEU B O 1
ATOM 3086 N N . PRO B 1 100 ? -9.078 34.531 1.504 1 96.81 100 PRO B N 1
ATOM 3087 C CA . PRO B 1 100 ? -10.273 35.219 1.025 1 96.81 100 PRO B CA 1
ATOM 3088 C C . PRO B 1 100 ? -10.641 36.438 1.884 1 96.81 100 PRO B C 1
ATOM 3090 O O . PRO B 1 100 ? -10.367 36.438 3.088 1 96.81 100 PRO B O 1
ATOM 3093 N N . ASP B 1 101 ? -11.273 37.375 1.234 1 93.12 101 ASP B N 1
ATOM 3094 C CA . ASP B 1 101 ? -11.719 38.562 1.952 1 93.12 101 ASP B CA 1
ATOM 3095 C C . ASP B 1 101 ? -12.625 38.188 3.119 1 93.12 101 ASP B C 1
ATOM 3097 O O . ASP B 1 101 ? -13.555 37.406 2.963 1 93.12 101 ASP B O 1
ATOM 3101 N N . GLY B 1 102 ? -12.273 38.688 4.238 1 92.5 102 GLY B N 1
ATOM 3102 C CA . GLY B 1 102 ? -13.133 38.5 5.395 1 92.5 102 GLY B CA 1
ATOM 3103 C C . GLY B 1 102 ? -12.875 37.188 6.125 1 92.5 102 GLY B C 1
ATOM 3104 O O . GLY B 1 102 ? -13.469 36.938 7.176 1 92.5 102 GLY B O 1
ATOM 3105 N N . ALA B 1 103 ? -11.977 36.344 5.598 1 96 103 ALA B N 1
ATOM 3106 C CA . ALA B 1 103 ? -11.672 35.094 6.258 1 96 103 ALA B CA 1
ATOM 3107 C C . ALA B 1 103 ? -11.039 35.312 7.625 1 96 103 ALA B C 1
ATOM 3109 O O . ALA B 1 103 ? -10.219 36.219 7.793 1 96 103 ALA B O 1
ATOM 3110 N N . ASP B 1 104 ? -11.438 34.531 8.617 1 96.69 104 ASP B N 1
ATOM 3111 C CA . ASP B 1 104 ? -10.875 34.594 9.961 1 96.69 104 ASP B CA 1
ATOM 3112 C C . ASP B 1 104 ? -9.5 33.938 10.023 1 96.69 104 ASP B C 1
ATOM 3114 O O . ASP B 1 104 ? -9.367 32.719 9.781 1 96.69 104 ASP B O 1
ATOM 3118 N N . PRO B 1 105 ? -8.484 34.688 10.289 1 97.12 105 PRO B N 1
ATOM 3119 C CA . PRO B 1 105 ? -7.133 34.125 10.344 1 97.12 105 PRO B CA 1
ATOM 3120 C C . PRO B 1 105 ? -7.012 32.969 11.352 1 97.12 105 PRO B C 1
ATOM 3122 O O . PRO B 1 105 ? -6.258 32.031 11.125 1 97.12 105 PRO B O 1
ATOM 3125 N N . VAL B 1 106 ? -7.734 33.062 12.453 1 97.06 106 VAL B N 1
ATOM 3126 C CA . VAL B 1 106 ? -7.672 32.031 13.5 1 97.06 106 VAL B CA 1
ATOM 3127 C C . VAL B 1 106 ? -8.242 30.719 12.977 1 97.06 106 VAL B C 1
ATOM 3129 O O . VAL B 1 106 ? -7.648 29.656 13.172 1 97.06 106 VAL B O 1
ATOM 3132 N N . THR B 1 107 ? -9.305 30.828 12.266 1 96.62 107 THR B N 1
ATOM 3133 C CA . THR B 1 107 ? -9.914 29.641 11.688 1 96.62 107 THR B CA 1
ATOM 3134 C C . THR B 1 107 ? -8.984 28.984 10.664 1 96.62 107 THR B C 1
ATOM 3136 O O . THR B 1 107 ? -8.773 27.781 10.695 1 96.62 107 THR B O 1
ATOM 3139 N N . ALA B 1 108 ? -8.438 29.766 9.836 1 96.94 108 ALA B N 1
ATOM 3140 C CA . ALA B 1 108 ? -7.508 29.25 8.828 1 96.94 108 ALA B CA 1
ATOM 3141 C C . ALA B 1 108 ? -6.32 28.547 9.492 1 96.94 108 ALA B C 1
ATOM 3143 O O . ALA B 1 108 ? -5.98 27.422 9.133 1 96.94 108 ALA B O 1
ATOM 3144 N N . ALA B 1 109 ? -5.75 29.203 10.484 1 96.62 109 ALA B N 1
ATOM 3145 C CA . ALA B 1 109 ? -4.586 28.641 11.164 1 96.62 109 ALA B CA 1
ATOM 3146 C C . ALA B 1 109 ? -4.941 27.328 11.883 1 96.62 109 ALA B C 1
ATOM 3148 O O . ALA B 1 109 ? -4.133 26.406 11.938 1 96.62 109 ALA B O 1
ATOM 3149 N N . ALA B 1 110 ? -6.16 27.281 12.406 1 95.56 110 ALA B N 1
ATOM 3150 C CA . ALA B 1 110 ? -6.594 26.141 13.203 1 95.56 110 ALA B CA 1
ATOM 3151 C C . ALA B 1 110 ? -6.848 24.906 12.328 1 95.56 110 ALA B C 1
ATOM 3153 O O . ALA B 1 110 ? -6.605 23.781 12.742 1 95.56 110 ALA B O 1
ATOM 3154 N N . PHE B 1 111 ? -7.289 25.156 11.078 1 96.56 111 PHE B N 1
ATOM 3155 C CA . PHE B 1 111 ? -7.91 24.031 10.391 1 96.56 111 PHE B CA 1
ATOM 3156 C C . PHE B 1 111 ? -7.117 23.656 9.141 1 96.56 111 PHE B C 1
ATOM 3158 O O . PHE B 1 111 ? -7.363 22.609 8.539 1 96.56 111 PHE B O 1
ATOM 3165 N N . MET B 1 112 ? -6.105 24.406 8.773 1 96.88 112 MET B N 1
ATOM 3166 C CA . MET B 1 112 ? -5.387 24.125 7.535 1 96.88 112 MET B CA 1
ATOM 3167 C C . MET B 1 112 ? -4.66 22.781 7.621 1 96.88 112 MET B C 1
ATOM 3169 O O . MET B 1 112 ? -4.664 22 6.664 1 96.88 112 MET B O 1
ATOM 3173 N N . ASN B 1 113 ? -4.082 22.484 8.75 1 95.44 113 ASN B N 1
ATOM 3174 C CA . ASN B 1 113 ? -3.361 21.219 8.844 1 95.44 113 ASN B CA 1
ATOM 3175 C C . ASN B 1 113 ? -4.301 20.031 8.703 1 95.44 113 ASN B C 1
ATOM 3177 O O . ASN B 1 113 ? -4.047 19.125 7.895 1 95.44 113 ASN B O 1
ATOM 3181 N N . PRO B 1 114 ? -5.402 19.969 9.484 1 95.44 114 PRO B N 1
ATOM 3182 C CA . PRO B 1 114 ? -6.328 18.844 9.273 1 95.44 114 PRO B CA 1
ATOM 3183 C C . PRO B 1 114 ? -6.887 18.797 7.855 1 95.44 114 PRO B C 1
ATOM 3185 O O . PRO B 1 114 ? -7.137 17.719 7.324 1 95.44 114 PRO B O 1
ATOM 3188 N N . ILE B 1 115 ? -7.133 19.953 7.211 1 97.62 115 ILE B N 1
ATOM 3189 C CA . ILE B 1 115 ? -7.578 19.984 5.82 1 97.62 115 ILE B CA 1
ATOM 3190 C C . ILE B 1 115 ? -6.508 19.375 4.922 1 97.62 115 ILE B C 1
ATOM 3192 O O . ILE B 1 115 ? -6.797 18.469 4.133 1 97.62 115 ILE B O 1
ATOM 3196 N N . MET B 1 116 ? -5.312 19.797 5.102 1 96.62 116 MET B N 1
ATOM 3197 C CA . MET B 1 116 ? -4.199 19.328 4.289 1 96.62 116 MET B CA 1
ATOM 3198 C C . MET B 1 116 ? -4.035 17.812 4.418 1 96.62 116 MET B C 1
ATOM 3200 O O . MET B 1 116 ? -3.764 17.125 3.43 1 96.62 116 MET B O 1
ATOM 3204 N N . SER B 1 117 ? -4.18 17.281 5.613 1 96.19 117 SER B N 1
ATOM 3205 C CA . SER B 1 117 ? -3.924 15.867 5.875 1 96.19 117 SER B CA 1
ATOM 3206 C C . SER B 1 117 ? -4.828 14.977 5.027 1 96.19 117 SER B C 1
ATOM 3208 O O . SER B 1 117 ? -4.344 14.078 4.332 1 96.19 117 SER B O 1
ATOM 3210 N N . SER B 1 118 ? -6.113 15.25 5.02 1 98.19 118 SER B N 1
ATOM 3211 C CA . SER B 1 118 ? -7.039 14.453 4.227 1 98.19 118 SER B CA 1
ATOM 3212 C C . SER B 1 118 ? -7.012 14.859 2.758 1 98.19 118 SER B C 1
ATOM 3214 O O . SER B 1 118 ? -7.121 14.016 1.869 1 98.19 118 SER B O 1
ATOM 3216 N N . TRP B 1 119 ? -6.824 16.188 2.518 1 98.56 119 TRP B N 1
ATOM 3217 C CA . TRP B 1 119 ? -6.84 16.688 1.149 1 98.56 119 TRP B CA 1
ATOM 3218 C C . TRP B 1 119 ? -5.691 16.109 0.335 1 98.56 119 TRP B C 1
ATOM 3220 O O . TRP B 1 119 ? -5.902 15.602 -0.769 1 98.56 119 TRP B O 1
ATOM 3230 N N . MET B 1 120 ? -4.504 16.125 0.887 1 98.19 120 MET B N 1
ATOM 3231 C CA . MET B 1 120 ? -3.35 15.617 0.149 1 98.19 120 MET B CA 1
ATOM 3232 C C . MET B 1 120 ? -3.375 14.102 0.062 1 98.19 120 MET B C 1
ATOM 3234 O O . MET B 1 120 ? -2.885 13.516 -0.909 1 98.19 120 MET B O 1
ATOM 3238 N N . ALA B 1 121 ? -3.967 13.391 1.081 1 98.75 121 ALA B N 1
ATOM 3239 C CA . ALA B 1 121 ? -4.188 11.953 0.971 1 98.75 121 ALA B CA 1
ATOM 3240 C C . ALA B 1 121 ? -4.98 11.609 -0.287 1 98.75 121 ALA B C 1
ATOM 3242 O O . ALA B 1 121 ? -4.625 10.688 -1.023 1 98.75 121 ALA B O 1
ATOM 3243 N N . LEU B 1 122 ? -6.02 12.414 -0.572 1 98.69 122 LEU B N 1
ATOM 3244 C CA . LEU B 1 122 ? -6.887 12.156 -1.717 1 98.69 122 LEU B CA 1
ATOM 3245 C C . LEU B 1 122 ? -6.242 12.648 -3.008 1 98.69 122 LEU B C 1
ATOM 3247 O O . LEU B 1 122 ? -6.262 11.945 -4.023 1 98.69 122 LEU B O 1
ATOM 3251 N N . ALA B 1 123 ? -5.609 13.805 -2.961 1 97.94 123 ALA B N 1
ATOM 3252 C CA . ALA B 1 123 ? -5.145 14.461 -4.18 1 97.94 123 ALA B CA 1
ATOM 3253 C C . ALA B 1 123 ? -3.832 13.852 -4.668 1 97.94 123 ALA B C 1
ATOM 3255 O O . ALA B 1 123 ? -3.57 13.812 -5.871 1 97.94 123 ALA B O 1
ATOM 3256 N N . ALA B 1 124 ? -3.035 13.383 -3.703 1 97.56 124 ALA B N 1
ATOM 3257 C CA . ALA B 1 124 ? -1.684 12.992 -4.102 1 97.56 124 ALA B CA 1
ATOM 3258 C C . ALA B 1 124 ? -1.442 11.508 -3.848 1 97.56 124 ALA B C 1
ATOM 3260 O O . ALA B 1 124 ? -0.474 10.938 -4.355 1 97.56 124 ALA B O 1
ATOM 3261 N N . ARG B 1 125 ? -2.314 10.867 -3.082 1 98.25 125 ARG B N 1
ATOM 3262 C CA . ARG B 1 125 ? -1.98 9.508 -2.666 1 98.25 125 ARG B CA 1
ATOM 3263 C C . ARG B 1 125 ? -3.1 8.531 -3.025 1 98.25 125 ARG B C 1
ATOM 3265 O O . ARG B 1 125 ? -3.127 7.402 -2.535 1 98.25 125 ARG B O 1
ATOM 3272 N N . THR B 1 126 ? -4.078 8.969 -3.771 1 97.81 126 THR B N 1
ATOM 3273 C CA . THR B 1 126 ? -5.07 8.094 -4.391 1 97.81 126 THR B CA 1
ATOM 3274 C C . THR B 1 126 ? -5.09 8.289 -5.902 1 97.81 126 THR B C 1
ATOM 3276 O O . THR B 1 126 ? -4.512 9.242 -6.422 1 97.81 126 THR B O 1
ATOM 3279 N N . GLU B 1 127 ? -5.664 7.332 -6.531 1 94.81 127 GLU B N 1
ATOM 3280 C CA . GLU B 1 127 ? -5.727 7.387 -7.988 1 94.81 127 GLU B CA 1
ATOM 3281 C C . GLU B 1 127 ? -7.125 7.035 -8.492 1 94.81 127 GLU B C 1
ATOM 3283 O O . GLU B 1 127 ? -7.859 6.297 -7.836 1 94.81 127 GLU B O 1
ATOM 3288 N N . SER B 1 128 ? -7.57 7.668 -9.57 1 93.5 128 SER B N 1
ATOM 3289 C CA . SER B 1 128 ? -8.742 7.301 -10.359 1 93.5 128 SER B CA 1
ATOM 3290 C C . SER B 1 128 ? -10.016 7.344 -9.516 1 93.5 128 SER B C 1
ATOM 3292 O O . SER B 1 128 ? -10.852 6.449 -9.609 1 93.5 128 SER B O 1
ATOM 3294 N N . LEU B 1 129 ? -10.047 8.312 -8.609 1 94.81 129 LEU B N 1
ATOM 3295 C CA . LEU B 1 129 ? -11.297 8.492 -7.879 1 94.81 129 LEU B CA 1
ATOM 3296 C C . LEU B 1 129 ? -12.336 9.195 -8.742 1 94.81 129 LEU B C 1
ATOM 3298 O O . LEU B 1 129 ? -12.031 10.188 -9.406 1 94.81 129 LEU B O 1
ATOM 3302 N N . THR B 1 130 ? -13.492 8.688 -8.867 1 95.31 130 THR B N 1
ATOM 3303 C CA . THR B 1 130 ? -14.594 9.312 -9.586 1 95.31 130 THR B CA 1
ATOM 3304 C C . THR B 1 130 ? -15.625 9.883 -8.617 1 95.31 130 THR B C 1
ATOM 3306 O O . THR B 1 130 ? -15.781 9.375 -7.5 1 95.31 130 THR B O 1
ATOM 3309 N N . PRO B 1 131 ? -16.266 11.047 -9.07 1 97.12 131 PRO B N 1
ATOM 3310 C CA . PRO B 1 131 ? -17.328 11.555 -8.195 1 97.12 131 PRO B CA 1
ATOM 3311 C C . PRO B 1 131 ? -18.297 10.453 -7.746 1 97.12 131 PRO B C 1
ATOM 3313 O O . PRO B 1 131 ? -18.641 9.57 -8.531 1 97.12 131 PRO B O 1
ATOM 3316 N N . GLY B 1 132 ? -18.625 10.562 -6.496 1 98.31 132 GLY B N 1
ATOM 3317 C CA . GLY B 1 132 ? -19.531 9.555 -5.953 1 98.31 132 GLY B CA 1
ATOM 3318 C C . GLY B 1 132 ? -18.797 8.414 -5.273 1 98.31 132 GLY B C 1
ATOM 3319 O O . GLY B 1 132 ? -19.422 7.445 -4.832 1 98.31 132 GLY B O 1
ATOM 3320 N N . PHE B 1 133 ? -17.453 8.531 -5.121 1 98.12 133 PHE B N 1
ATOM 3321 C CA . PHE B 1 133 ? -16.688 7.453 -4.504 1 98.12 133 PHE B CA 1
ATOM 3322 C C . PHE B 1 133 ? -17.078 7.301 -3.035 1 98.12 133 PHE B C 1
ATOM 3324 O O . PHE B 1 133 ? -17.594 8.234 -2.42 1 98.12 133 PHE B O 1
ATOM 3331 N N . SER B 1 134 ? -16.875 6.105 -2.467 1 98.25 134 SER B N 1
ATOM 3332 C CA . SER B 1 134 ? -17.125 5.797 -1.063 1 98.25 134 SER B CA 1
ATOM 3333 C C . SER B 1 134 ? -15.844 5.844 -0.246 1 98.25 134 SER B C 1
ATOM 3335 O O . SER B 1 134 ? -14.789 5.43 -0.721 1 98.25 134 SER B O 1
ATOM 3337 N N . VAL B 1 135 ? -16 6.441 0.946 1 98.81 135 VAL B N 1
ATOM 3338 C CA . VAL B 1 135 ? -14.812 6.602 1.782 1 98.81 135 VAL B CA 1
ATOM 3339 C C . VAL B 1 135 ? -15.148 6.223 3.225 1 98.81 135 VAL B C 1
ATOM 3341 O O . VAL B 1 135 ? -16.219 6.547 3.729 1 98.81 135 VAL B O 1
ATOM 3344 N N . ALA B 1 136 ? -14.297 5.406 3.84 1 98.94 136 ALA B N 1
ATOM 3345 C CA . ALA B 1 136 ? -14.32 5.141 5.277 1 98.94 136 ALA B CA 1
ATOM 3346 C C . ALA B 1 136 ? -13.273 5.977 6.008 1 98.94 136 ALA B C 1
ATOM 3348 O O . ALA B 1 136 ? -12.125 6.051 5.582 1 98.94 136 ALA B O 1
ATOM 3349 N N . ILE B 1 137 ? -13.703 6.637 7.027 1 98.94 137 ILE B N 1
ATOM 3350 C CA . ILE B 1 137 ? -12.805 7.426 7.855 1 98.94 137 ILE B CA 1
ATOM 3351 C C . ILE B 1 137 ? -12.633 6.758 9.219 1 98.94 137 ILE B C 1
ATOM 3353 O O . ILE B 1 137 ? -13.539 6.801 10.055 1 98.94 137 ILE B O 1
ATOM 3357 N N . LEU B 1 138 ? -11.523 6.09 9.43 1 98.88 138 LEU B N 1
ATOM 3358 C CA . LEU B 1 138 ? -11.156 5.512 10.719 1 98.88 138 LEU B CA 1
ATOM 3359 C C . LEU B 1 138 ? -10.594 6.574 11.656 1 98.88 138 LEU B C 1
ATOM 3361 O O . LEU B 1 138 ? -9.523 7.133 11.391 1 98.88 138 LEU B O 1
ATOM 3365 N N . GLY B 1 139 ? -11.234 6.871 12.719 1 97.69 139 GLY B N 1
ATOM 3366 C CA . GLY B 1 139 ? -10.93 8.008 13.578 1 97.69 139 GLY B CA 1
ATOM 3367 C C . GLY B 1 139 ? -11.734 9.242 13.242 1 97.69 139 GLY B C 1
ATOM 3368 O O . GLY B 1 139 ? -11.219 10.359 13.32 1 97.69 139 GLY B O 1
ATOM 3369 N N . ALA B 1 140 ? -13.008 9.062 12.891 1 97.81 140 ALA B N 1
ATOM 3370 C CA . ALA B 1 140 ? -13.844 10.133 12.375 1 97.81 140 ALA B CA 1
ATOM 3371 C C . ALA B 1 140 ? -14.094 11.203 13.438 1 97.81 140 ALA B C 1
ATOM 3373 O O . ALA B 1 140 ? -14.273 12.375 13.117 1 97.81 140 ALA B O 1
ATOM 3374 N N . THR B 1 141 ? -14.055 10.812 14.727 1 95.44 141 THR B N 1
ATOM 3375 C CA . THR B 1 141 ? -14.422 11.75 15.781 1 95.44 141 THR B CA 1
ATOM 3376 C C . THR B 1 141 ? -13.188 12.508 16.281 1 95.44 141 THR B C 1
ATOM 3378 O O . THR B 1 141 ? -13.297 13.359 17.156 1 95.44 141 THR B O 1
ATOM 3381 N N . SER B 1 142 ? -12.039 12.195 15.719 1 92 142 SER B N 1
ATOM 3382 C CA . SER B 1 142 ? -10.844 12.961 16.078 1 92 142 SER B CA 1
ATOM 3383 C C . SER B 1 142 ? -10.898 14.367 15.492 1 92 142 SER B C 1
ATOM 3385 O O . SER B 1 142 ? -11.758 14.672 14.664 1 92 142 SER B O 1
ATOM 3387 N N . ALA B 1 143 ? -9.977 15.219 15.945 1 88.5 143 ALA B N 1
ATOM 3388 C CA . ALA B 1 143 ? -9.922 16.594 15.469 1 88.5 143 ALA B CA 1
ATOM 3389 C C . ALA B 1 143 ? -9.75 16.641 13.953 1 88.5 143 ALA B C 1
ATOM 3391 O O . ALA B 1 143 ? -10.453 17.391 13.258 1 88.5 143 ALA B O 1
ATOM 3392 N N . SER B 1 144 ? -8.891 15.836 13.438 1 93.31 144 SER B N 1
ATOM 3393 C CA . SER B 1 144 ? -8.656 15.797 12 1 93.31 144 SER B CA 1
ATOM 3394 C C . SER B 1 144 ? -9.742 15 11.281 1 93.31 144 SER B C 1
ATOM 3396 O O . SER B 1 144 ? -10.117 15.32 10.156 1 93.31 144 SER B O 1
ATOM 3398 N N . GLY B 1 145 ? -10.227 13.953 11.961 1 95.38 145 GLY B N 1
ATOM 3399 C CA . GLY B 1 145 ? -11.266 13.133 11.367 1 95.38 145 GLY B CA 1
ATOM 3400 C C . GLY B 1 145 ? -12.539 13.898 11.07 1 95.38 145 GLY B C 1
ATOM 3401 O O . GLY B 1 145 ? -13.18 13.688 10.031 1 95.38 145 GLY B O 1
ATOM 3402 N N . ARG B 1 146 ? -12.906 14.789 11.953 1 94.81 146 ARG B N 1
ATOM 3403 C CA . ARG B 1 146 ? -14.094 15.617 11.75 1 94.81 146 ARG B CA 1
ATOM 3404 C C . ARG B 1 146 ? -13.938 16.516 10.523 1 94.81 146 ARG B C 1
ATOM 3406 O O . ARG B 1 146 ? -14.875 16.656 9.734 1 94.81 146 ARG B O 1
ATOM 3413 N N . VAL B 1 147 ? -12.758 17.062 10.352 1 96 147 VAL B N 1
ATOM 3414 C CA . VAL B 1 147 ? -12.492 17.953 9.219 1 96 147 VAL B CA 1
ATOM 3415 C C . VAL B 1 147 ? -12.453 17.141 7.926 1 96 147 VAL B C 1
ATOM 3417 O O . VAL B 1 147 ? -12.875 17.625 6.871 1 96 147 VAL B O 1
ATOM 3420 N N . ALA B 1 148 ? -12.039 15.875 7.996 1 98.12 148 ALA B N 1
ATOM 3421 C CA . ALA B 1 148 ? -11.961 15 6.824 1 98.12 148 ALA B CA 1
ATOM 3422 C C . ALA B 1 148 ? -13.328 14.836 6.172 1 98.12 148 ALA B C 1
ATOM 3424 O O . ALA B 1 148 ? -13.43 14.688 4.949 1 98.12 148 ALA B O 1
ATOM 3425 N N . VAL B 1 149 ? -14.383 14.891 6.977 1 98.12 149 VAL B N 1
ATOM 3426 C CA . VAL B 1 149 ? -15.734 14.75 6.438 1 98.12 149 VAL B CA 1
ATOM 3427 C C . VAL B 1 149 ? -16.016 15.891 5.457 1 98.12 149 VAL B C 1
ATOM 3429 O O . VAL B 1 149 ? -16.5 15.656 4.348 1 98.12 149 VAL B O 1
ATOM 3432 N N . ASP B 1 150 ? -15.648 17.125 5.855 1 97.06 150 ASP B N 1
ATOM 3433 C CA . ASP B 1 150 ? -15.82 18.281 4.973 1 97.06 150 ASP B CA 1
ATOM 3434 C C . ASP B 1 150 ? -14.961 18.141 3.717 1 97.06 150 ASP B C 1
ATOM 3436 O O . ASP B 1 150 ? -15.422 18.422 2.609 1 97.06 150 ASP B O 1
ATOM 3440 N N . VAL B 1 151 ? -13.781 17.641 3.855 1 98.56 151 VAL B N 1
ATOM 3441 C CA . VAL B 1 151 ? -12.828 17.547 2.758 1 98.56 151 VAL B CA 1
ATOM 3442 C C . VAL B 1 151 ? -13.312 16.516 1.739 1 98.56 151 VAL B C 1
ATOM 3444 O O . VAL B 1 151 ? -13.344 16.781 0.538 1 98.56 151 VAL B O 1
ATOM 3447 N N . VAL B 1 152 ? -13.727 15.281 2.229 1 98.75 152 VAL B N 1
ATOM 3448 C CA . VAL B 1 152 ? -14.086 14.219 1.296 1 98.75 152 VAL B CA 1
ATOM 3449 C C . VAL B 1 152 ? -15.359 14.602 0.546 1 98.75 152 VAL B C 1
ATOM 3451 O O . VAL B 1 152 ? -15.523 14.258 -0.627 1 98.75 152 VAL B O 1
ATOM 3454 N N . ARG B 1 153 ? -16.25 15.367 1.201 1 97.88 153 ARG B N 1
ATOM 3455 C CA . ARG B 1 153 ? -17.438 15.859 0.519 1 97.88 153 ARG B CA 1
ATOM 3456 C C . ARG B 1 153 ? -17.078 16.859 -0.569 1 97.88 153 ARG B C 1
ATOM 3458 O O . ARG B 1 153 ? -17.578 16.781 -1.692 1 97.88 153 ARG B O 1
ATOM 3465 N N . GLN B 1 154 ? -16.188 17.734 -0.236 1 96.31 154 GLN B N 1
ATOM 3466 C CA . GLN B 1 154 ? -15.727 18.703 -1.221 1 96.31 154 GLN B CA 1
ATOM 3467 C C . GLN B 1 154 ? -15.047 18.016 -2.398 1 96.31 154 GLN B C 1
ATOM 3469 O O . GLN B 1 154 ? -15.133 18.484 -3.535 1 96.31 154 GLN B O 1
ATOM 3474 N N . LYS B 1 155 ? -14.414 16.906 -2.158 1 97.56 155 LYS B N 1
ATOM 3475 C CA . LYS B 1 155 ? -13.688 16.172 -3.188 1 97.56 155 LYS B CA 1
ATOM 3476 C C . LYS B 1 155 ? -14.617 15.234 -3.959 1 97.56 155 LYS B C 1
ATOM 3478 O O . LYS B 1 155 ? -14.18 14.555 -4.895 1 97.56 155 LYS B O 1
ATOM 3483 N N . GLY B 1 156 ? -15.891 15.148 -3.547 1 97.75 156 GLY B N 1
ATOM 3484 C CA . GLY B 1 156 ? -16.875 14.484 -4.387 1 97.75 156 GLY B CA 1
ATOM 3485 C C . GLY B 1 156 ? -17.328 13.141 -3.838 1 97.75 156 GLY B C 1
ATOM 3486 O O . GLY B 1 156 ? -17.922 12.336 -4.559 1 97.75 156 GLY B O 1
ATOM 3487 N N . ALA B 1 157 ? -17.078 12.859 -2.58 1 98.44 157 ALA B N 1
ATOM 3488 C CA . ALA B 1 157 ? -17.516 11.586 -2.002 1 98.44 157 ALA B CA 1
ATOM 3489 C C . ALA B 1 157 ? -19.031 11.484 -1.991 1 98.44 157 ALA B C 1
ATOM 3491 O O . ALA B 1 157 ? -19.719 12.445 -1.637 1 98.44 157 ALA B O 1
ATOM 3492 N N . GLY B 1 158 ? -19.5 10.367 -2.365 1 98.5 158 GLY B N 1
ATOM 3493 C CA . GLY B 1 158 ? -20.938 10.109 -2.35 1 98.5 158 GLY B CA 1
ATOM 3494 C C . GLY B 1 158 ? -21.391 9.375 -1.107 1 98.5 158 GLY B C 1
ATOM 3495 O O . GLY B 1 158 ? -22.562 9.477 -0.713 1 98.5 158 GLY B O 1
ATOM 3496 N N . ARG B 1 159 ? -20.516 8.633 -0.476 1 98.69 159 ARG B N 1
ATOM 3497 C CA . ARG B 1 159 ? -20.781 7.875 0.745 1 98.69 159 ARG B CA 1
ATOM 3498 C C . ARG B 1 159 ? -19.609 7.977 1.719 1 98.69 159 ARG B C 1
ATOM 3500 O O . ARG B 1 159 ? -18.469 7.727 1.348 1 98.69 159 ARG B O 1
ATOM 3507 N N . VAL B 1 160 ? -19.969 8.398 2.908 1 98.88 160 VAL B N 1
ATOM 3508 C CA . VAL B 1 160 ? -18.969 8.523 3.951 1 98.88 160 VAL B CA 1
ATOM 3509 C C . VAL B 1 160 ? -19.328 7.637 5.137 1 98.88 160 VAL B C 1
ATOM 3511 O O . VAL B 1 160 ? -20.375 7.824 5.758 1 98.88 160 VAL B O 1
ATOM 3514 N N . VAL B 1 161 ? -18.469 6.652 5.484 1 98.88 161 VAL B N 1
ATOM 3515 C CA . VAL B 1 161 ? -18.594 5.801 6.66 1 98.88 161 VAL B CA 1
ATOM 3516 C C . VAL B 1 161 ? -17.656 6.289 7.762 1 98.88 161 VAL B C 1
ATOM 3518 O O . VAL B 1 161 ? -16.438 6.281 7.594 1 98.88 161 VAL B O 1
ATOM 3521 N N . GLY B 1 162 ? -18.234 6.742 8.883 1 98.88 162 GLY B N 1
ATOM 3522 C CA . GLY B 1 162 ? -17.422 7.125 10.031 1 98.88 162 GLY B CA 1
ATOM 3523 C C . GLY B 1 162 ? -17.203 5.984 11 1 98.88 162 GLY B C 1
ATOM 3524 O O . GLY B 1 162 ? -18.125 5.227 11.312 1 98.88 162 GLY B O 1
ATOM 3525 N N . ILE B 1 163 ? -16 5.82 11.406 1 98.88 163 ILE B N 1
ATOM 3526 C CA . ILE B 1 163 ? -15.617 4.75 12.328 1 98.88 163 ILE B CA 1
ATOM 3527 C C . ILE B 1 163 ? -14.922 5.344 13.547 1 98.88 163 ILE B C 1
ATOM 3529 O O . ILE B 1 163 ? -13.953 6.09 13.414 1 98.88 163 ILE B O 1
ATOM 3533 N N . ALA B 1 164 ? -15.375 5.113 14.688 1 98.06 164 ALA B N 1
ATOM 3534 C CA . ALA B 1 164 ? -14.773 5.609 15.922 1 98.06 164 ALA B CA 1
ATOM 3535 C C . ALA B 1 164 ? -15.305 4.848 17.141 1 98.06 164 ALA B C 1
ATOM 3537 O O . ALA B 1 164 ? -16.234 4.043 17.016 1 98.06 164 ALA B O 1
ATOM 3538 N N . ARG B 1 165 ? -14.695 5.074 18.312 1 96.81 165 ARG B N 1
ATOM 3539 C CA . ARG B 1 165 ? -15.109 4.426 19.547 1 96.81 165 ARG B CA 1
ATOM 3540 C C . ARG B 1 165 ? -16.266 5.172 20.203 1 96.81 165 ARG B C 1
ATOM 3542 O O . ARG B 1 165 ? -17.156 4.559 20.797 1 96.81 165 ARG B O 1
ATOM 3549 N N . ASN B 1 166 ? -16.281 6.551 20.078 1 95.94 166 ASN B N 1
ATOM 3550 C CA . ASN B 1 166 ? -17.297 7.379 20.734 1 95.94 166 ASN B CA 1
ATOM 3551 C C . ASN B 1 166 ? -18.609 7.398 19.938 1 95.94 166 ASN B C 1
ATOM 3553 O O . ASN B 1 166 ? -18.781 8.227 19.062 1 95.94 166 ASN B O 1
ATOM 3557 N N . ALA B 1 167 ? -19.484 6.566 20.391 1 97.19 167 ALA B N 1
ATOM 3558 C CA . ALA B 1 167 ? -20.75 6.375 19.672 1 97.19 167 ALA B CA 1
ATOM 3559 C C . ALA B 1 167 ? -21.578 7.66 19.672 1 97.19 167 ALA B C 1
ATOM 3561 O O . ALA B 1 167 ? -22.172 8.016 18.641 1 97.19 167 ALA B O 1
ATOM 3562 N N . ALA B 1 168 ? -21.578 8.344 20.766 1 97.5 168 ALA B N 1
ATOM 3563 C CA . ALA B 1 168 ? -22.375 9.555 20.891 1 97.5 168 ALA B CA 1
ATOM 3564 C C . ALA B 1 168 ? -21.875 10.641 19.938 1 97.5 168 ALA B C 1
ATOM 3566 O O . ALA B 1 168 ? -22.672 11.266 19.234 1 97.5 168 ALA B O 1
ATOM 3567 N N . ALA B 1 169 ? -20.625 10.812 19.875 1 95.19 169 ALA B N 1
ATOM 3568 C CA . ALA B 1 169 ? -20.031 11.812 18.984 1 95.19 169 ALA B CA 1
ATOM 3569 C C . ALA B 1 169 ? -20.266 11.43 17.516 1 95.19 169 ALA B C 1
ATOM 3571 O O . ALA B 1 169 ? -20.594 12.289 16.688 1 95.19 169 ALA B O 1
ATOM 3572 N N . LEU B 1 170 ? -20.125 10.18 17.266 1 97.31 170 LEU B N 1
ATOM 3573 C CA . LEU B 1 170 ? -20.297 9.68 15.906 1 97.31 170 LEU B CA 1
ATOM 3574 C C . LEU B 1 170 ? -21.734 9.914 15.422 1 97.31 170 LEU B C 1
ATOM 3576 O O . LEU B 1 170 ? -21.953 10.281 14.266 1 97.31 170 LEU B O 1
ATOM 3580 N N . ALA B 1 171 ? -22.672 9.781 16.297 1 97.62 171 ALA B N 1
ATOM 3581 C CA . ALA B 1 171 ? -24.094 9.906 15.969 1 97.62 171 ALA B CA 1
ATOM 3582 C C . ALA B 1 171 ? -24.438 11.328 15.531 1 97.62 171 ALA B C 1
ATOM 3584 O O . ALA B 1 171 ? -25.359 11.531 14.734 1 97.62 171 ALA B O 1
ATOM 3585 N N . GLU B 1 172 ? -23.703 12.305 15.953 1 96.5 172 GLU B N 1
ATOM 3586 C CA . GLU B 1 172 ? -24.016 13.711 15.695 1 96.5 172 GLU B CA 1
ATOM 3587 C C . GLU B 1 172 ? -23.344 14.195 14.414 1 96.5 172 GLU B C 1
ATOM 3589 O O . GLU B 1 172 ? -23.594 15.312 13.961 1 96.5 172 GLU B O 1
ATOM 3594 N N . MET B 1 173 ? -22.578 13.359 13.789 1 97.38 173 MET B N 1
ATOM 3595 C CA . MET B 1 173 ? -21.812 13.766 12.609 1 97.38 173 MET B CA 1
ATOM 3596 C C . MET B 1 173 ? -22.625 13.539 11.336 1 97.38 173 MET B C 1
ATOM 3598 O O . MET B 1 173 ? -23.469 12.641 11.281 1 97.38 173 MET B O 1
ATOM 3602 N N . PRO B 1 174 ? -22.406 14.383 10.312 1 97.5 174 PRO B N 1
ATOM 3603 C CA . PRO B 1 174 ? -23.094 14.219 9.031 1 97.5 174 PRO B CA 1
ATOM 3604 C C . PRO B 1 174 ? -22.484 13.117 8.172 1 97.5 174 PRO B C 1
ATOM 3606 O O . PRO B 1 174 ? -21.844 13.398 7.16 1 97.5 174 PRO B O 1
ATOM 3609 N N . LEU B 1 175 ? -22.75 11.891 8.555 1 98.62 175 LEU B N 1
ATOM 3610 C CA . LEU B 1 175 ? -22.219 10.703 7.902 1 98.62 175 LEU B CA 1
ATOM 3611 C C . LEU B 1 175 ? -23.328 9.875 7.266 1 98.62 175 LEU B C 1
ATOM 3613 O O . LEU B 1 175 ? -24.5 10.016 7.641 1 98.62 175 LEU B O 1
ATOM 3617 N N . ASP B 1 176 ? -23 9.062 6.281 1 98.75 176 ASP B N 1
ATOM 3618 C CA . ASP B 1 176 ? -23.969 8.164 5.656 1 98.75 176 ASP B CA 1
ATOM 3619 C C . ASP B 1 176 ? -24.094 6.855 6.434 1 98.75 176 ASP B C 1
ATOM 3621 O O . ASP B 1 176 ? -25.172 6.277 6.523 1 98.75 176 ASP B O 1
ATOM 3625 N N . ASP B 1 177 ? -23 6.289 6.973 1 98.75 177 ASP B N 1
ATOM 3626 C CA . ASP B 1 177 ? -22.953 5.082 7.797 1 98.75 177 ASP B CA 1
ATOM 3627 C C . ASP B 1 177 ? -21.969 5.258 8.953 1 98.75 177 ASP B C 1
ATOM 3629 O O . ASP B 1 177 ? -21.094 6.129 8.914 1 98.75 177 ASP B O 1
ATOM 3633 N N . ARG B 1 178 ? -22.219 4.461 9.992 1 98.75 178 ARG B N 1
ATOM 3634 C CA . ARG B 1 178 ? -21.438 4.566 11.219 1 98.75 178 ARG B CA 1
ATOM 3635 C C . ARG B 1 178 ? -21.031 3.189 11.734 1 98.75 178 ARG B C 1
ATOM 3637 O O . ARG B 1 178 ? -21.828 2.25 11.695 1 98.75 178 ARG B O 1
ATOM 3644 N N . ILE B 1 179 ? -19.844 3.072 12.133 1 98.88 179 ILE B N 1
ATOM 3645 C CA . ILE B 1 179 ? -19.344 1.869 12.789 1 98.88 179 ILE B CA 1
ATOM 3646 C C . ILE B 1 179 ? -18.688 2.24 14.117 1 98.88 179 ILE B C 1
ATOM 3648 O O . ILE B 1 179 ? -17.75 3.043 14.156 1 98.88 179 ILE B O 1
ATOM 3652 N N . VAL B 1 180 ? -19.172 1.666 15.211 1 98.69 180 VAL B N 1
ATOM 3653 C CA . VAL B 1 180 ? -18.609 1.9 16.531 1 98.69 180 VAL B CA 1
ATOM 3654 C C . VAL B 1 180 ? -17.531 0.849 16.828 1 98.69 180 VAL B C 1
ATOM 3656 O O . VAL B 1 180 ? -17.828 -0.348 16.875 1 98.69 180 VAL B O 1
ATOM 3659 N N . LEU B 1 181 ? -16.297 1.309 16.984 1 97.62 181 LEU B N 1
ATOM 3660 C CA . LEU B 1 181 ? -15.195 0.411 17.297 1 97.62 181 LEU B CA 1
ATOM 3661 C C . LEU B 1 181 ? -15.367 -0.199 18.688 1 97.62 181 LEU B C 1
ATOM 3663 O O . LEU B 1 181 ? -15.758 0.491 19.625 1 97.62 181 LEU B O 1
ATOM 3667 N N . SER B 1 182 ? -15.086 -1.417 18.734 1 95.62 182 SER B N 1
ATOM 3668 C CA . SER B 1 182 ? -15.102 -2.184 19.969 1 95.62 182 SER B CA 1
ATOM 3669 C C . SER B 1 182 ? -14.148 -3.377 19.891 1 95.62 182 SER B C 1
ATOM 3671 O O . SER B 1 182 ? -13.43 -3.539 18.906 1 95.62 182 SER B O 1
ATOM 3673 N N . ASP B 1 183 ? -14.07 -4.156 20.938 1 91.12 183 ASP B N 1
ATOM 3674 C CA . ASP B 1 183 ? -13.258 -5.371 20.922 1 91.12 183 ASP B CA 1
ATOM 3675 C C . ASP B 1 183 ? -13.758 -6.34 19.844 1 91.12 183 ASP B C 1
ATOM 3677 O O . ASP B 1 183 ? -12.961 -7.047 19.219 1 91.12 183 ASP B O 1
ATOM 3681 N N . LYS B 1 184 ? -15.102 -6.359 19.656 1 92.69 184 LYS B N 1
ATOM 3682 C CA . LYS B 1 184 ? -15.75 -7.129 18.609 1 92.69 184 LYS B CA 1
ATOM 3683 C C . LYS B 1 184 ? -16.562 -6.227 17.672 1 92.69 184 LYS B C 1
ATOM 3685 O O . LYS B 1 184 ? -17.797 -6.277 17.688 1 92.69 184 LYS B O 1
ATOM 3690 N N . THR B 1 185 ? -15.828 -5.473 16.922 1 97.81 185 THR B N 1
ATOM 3691 C CA . THR B 1 185 ? -16.453 -4.492 16.047 1 97.81 185 THR B CA 1
ATOM 3692 C C . THR B 1 185 ? -17.328 -5.18 14.992 1 97.81 185 THR B C 1
ATOM 3694 O O . THR B 1 185 ? -16.906 -6.176 14.391 1 97.81 185 THR B O 1
ATOM 3697 N N . ASP B 1 186 ? -18.547 -4.793 14.875 1 98 186 ASP B N 1
ATOM 3698 C CA . ASP B 1 186 ? -19.406 -5.211 13.781 1 98 186 ASP B CA 1
ATOM 3699 C C . ASP B 1 186 ? -19.125 -4.402 12.516 1 98 186 ASP B C 1
ATOM 3701 O O . ASP B 1 186 ? -19.469 -3.225 12.43 1 98 186 ASP B O 1
ATOM 3705 N N . TRP B 1 187 ? -18.547 -5.012 11.5 1 98.06 187 TRP B N 1
ATOM 3706 C CA . TRP B 1 187 ? -18.094 -4.324 10.297 1 98.06 187 TRP B CA 1
ATOM 3707 C C . TRP B 1 187 ? -19.156 -4.383 9.211 1 98.06 187 TRP B C 1
ATOM 3709 O O . TRP B 1 187 ? -18.906 -4.02 8.055 1 98.06 187 TRP B O 1
ATOM 3719 N N . SER B 1 188 ? -20.344 -4.801 9.477 1 96.88 188 SER B N 1
ATOM 3720 C CA . SER B 1 188 ? -21.375 -5.051 8.477 1 96.88 188 SER B CA 1
ATOM 3721 C C . SER B 1 188 ? -21.719 -3.777 7.711 1 96.88 188 SER B C 1
ATOM 3723 O O . SER B 1 188 ? -22.109 -3.834 6.543 1 96.88 188 SER B O 1
ATOM 3725 N N . ALA B 1 189 ? -21.562 -2.6 8.352 1 97.31 189 ALA B N 1
ATOM 3726 C CA . ALA B 1 189 ? -21.953 -1.335 7.73 1 97.31 189 ALA B CA 1
ATOM 3727 C C . ALA B 1 189 ? -20.828 -0.803 6.84 1 97.31 189 ALA B C 1
ATOM 3729 O O . ALA B 1 189 ? -21 0.198 6.141 1 97.31 189 ALA B O 1
ATOM 3730 N N . LEU B 1 190 ? -19.672 -1.432 6.859 1 97.94 190 LEU B N 1
ATOM 3731 C CA . LEU B 1 190 ? -18.547 -0.944 6.07 1 97.94 190 LEU B CA 1
ATOM 3732 C C . LEU B 1 190 ? -18.859 -1.019 4.578 1 97.94 190 LEU B C 1
ATOM 3734 O O . LEU B 1 190 ? -18.625 -0.055 3.846 1 97.94 190 LEU B O 1
ATOM 3738 N N . GLY B 1 191 ? -19.469 -2.258 4.133 1 95.25 191 GLY B N 1
ATOM 3739 C CA . GLY B 1 191 ? -19.703 -2.443 2.711 1 95.25 191 GLY B CA 1
ATOM 3740 C C . GLY B 1 191 ? -18.453 -2.281 1.865 1 95.25 191 GLY B C 1
ATOM 3741 O O . GLY B 1 191 ? -17.344 -2.502 2.346 1 95.25 191 GLY B O 1
ATOM 3742 N N . GLU B 1 192 ? -18.688 -1.997 0.613 1 94.5 192 GLU B N 1
ATOM 3743 C CA . GLU B 1 192 ? -17.578 -1.723 -0.286 1 94.5 192 GLU B CA 1
ATOM 3744 C C . GLU B 1 192 ? -17.141 -0.266 -0.185 1 94.5 192 GLU B C 1
ATOM 3746 O O . GLU B 1 192 ? -17.969 0.642 -0.161 1 94.5 192 GLU B O 1
ATOM 3751 N N . VAL B 1 193 ? -15.898 -0.06 -0.03 1 97.19 193 VAL B N 1
ATOM 3752 C CA . VAL B 1 193 ? -15.383 1.303 0.002 1 97.19 193 VAL B CA 1
ATOM 3753 C C . VAL B 1 193 ? -14.25 1.449 -1.015 1 97.19 193 VAL B C 1
ATOM 3755 O O . VAL B 1 193 ? -13.484 0.508 -1.242 1 97.19 193 VAL B O 1
ATOM 3758 N N . ASP B 1 194 ? -14.133 2.666 -1.582 1 98.06 194 ASP B N 1
ATOM 3759 C CA . ASP B 1 194 ? -13.062 2.975 -2.531 1 98.06 194 ASP B CA 1
ATOM 3760 C C . ASP B 1 194 ? -11.797 3.43 -1.806 1 98.06 194 ASP B C 1
ATOM 3762 O O . ASP B 1 194 ? -10.688 3.135 -2.244 1 98.06 194 ASP B O 1
ATOM 3766 N N . VAL B 1 195 ? -12.008 4.145 -0.708 1 98.75 195 VAL B N 1
ATOM 3767 C CA . VAL B 1 195 ? -10.891 4.762 0.007 1 98.75 195 VAL B CA 1
ATOM 3768 C C . VAL B 1 195 ? -11.07 4.566 1.511 1 98.75 195 VAL B C 1
ATOM 3770 O O . VAL B 1 195 ? -12.195 4.629 2.02 1 98.75 195 VAL B O 1
ATOM 3773 N N . VAL B 1 196 ? -10.016 4.285 2.217 1 98.88 196 VAL B N 1
ATOM 3774 C CA . VAL B 1 196 ? -9.945 4.344 3.674 1 98.88 196 VAL B CA 1
ATOM 3775 C C . VAL B 1 196 ? -8.953 5.418 4.102 1 98.88 196 VAL B C 1
ATOM 3777 O O . VAL B 1 196 ? -7.789 5.395 3.689 1 98.88 196 VAL B O 1
ATOM 3780 N N . LEU B 1 197 ? -9.398 6.414 4.793 1 98.94 197 LEU B N 1
ATOM 3781 C CA . LEU B 1 197 ? -8.531 7.371 5.477 1 98.94 197 LEU B CA 1
ATOM 3782 C C . LEU B 1 197 ? -8.336 6.98 6.938 1 98.94 197 LEU B C 1
ATOM 3784 O O . LEU B 1 197 ? -9.297 6.93 7.703 1 98.94 197 LEU B O 1
ATOM 3788 N N . ASP B 1 198 ? -7.133 6.75 7.328 1 98.81 198 ASP B N 1
ATOM 3789 C CA . ASP B 1 198 ? -6.863 6.18 8.641 1 98.81 198 ASP B CA 1
ATOM 3790 C C . ASP B 1 198 ? -6.129 7.18 9.531 1 98.81 198 ASP B C 1
ATOM 3792 O O . ASP B 1 198 ? -4.957 7.484 9.297 1 98.81 198 ASP B O 1
ATOM 3796 N N . TYR B 1 199 ? -6.785 7.594 10.562 1 97.25 199 TYR B N 1
ATOM 3797 C CA . TYR B 1 199 ? -6.199 8.508 11.539 1 97.25 199 TYR B CA 1
ATOM 3798 C C . TYR B 1 199 ? -5.816 7.766 12.812 1 97.25 199 TYR B C 1
ATOM 3800 O O . TYR B 1 199 ? -5.332 8.375 13.773 1 97.25 199 TYR B O 1
ATOM 3808 N N . VAL B 1 200 ? -5.961 6.449 12.891 1 96.81 200 VAL B N 1
ATOM 3809 C CA . VAL B 1 200 ? -5.844 5.691 14.133 1 96.81 200 VAL B CA 1
ATOM 3810 C C . VAL B 1 200 ? -4.652 4.742 14.047 1 96.81 200 VAL B C 1
ATOM 3812 O O . VAL B 1 200 ? -3.742 4.801 14.875 1 96.81 200 VAL B O 1
ATOM 3815 N N . TYR B 1 201 ? -4.637 3.887 13.047 1 97.06 201 TYR B N 1
ATOM 3816 C CA . TYR B 1 201 ? -3.639 2.85 12.805 1 97.06 201 TYR B CA 1
ATOM 3817 C C . TYR B 1 201 ? -3.744 1.734 13.836 1 97.06 201 TYR B C 1
ATOM 3819 O O . TYR B 1 201 ? -4.824 1.479 14.375 1 97.06 201 TYR B O 1
ATOM 3827 N N . GLY B 1 202 ? -2.727 0.837 13.992 1 96.06 202 GLY B N 1
ATOM 3828 C CA . GLY B 1 202 ? -2.701 -0.205 15.008 1 96.06 202 GLY B CA 1
ATOM 3829 C C . GLY B 1 202 ? -3.762 -1.27 14.797 1 96.06 202 GLY B C 1
ATOM 3830 O O . GLY B 1 202 ? -4.125 -1.573 13.656 1 96.06 202 GLY B O 1
ATOM 3831 N N . PRO B 1 203 ? -4.258 -1.812 15.922 1 95.25 203 PRO B N 1
ATOM 3832 C CA . PRO B 1 203 ? -5.191 -2.941 15.852 1 95.25 203 PRO B CA 1
ATOM 3833 C C . PRO B 1 203 ? -6.484 -2.596 15.117 1 95.25 203 PRO B C 1
ATOM 3835 O O . PRO B 1 203 ? -7.051 -3.443 14.422 1 95.25 203 PRO B O 1
ATOM 3838 N N . ALA B 1 204 ? -6.977 -1.373 15.281 1 96.69 204 ALA B N 1
ATOM 3839 C CA . ALA B 1 204 ? -8.211 -0.964 14.609 1 96.69 204 ALA B CA 1
ATOM 3840 C C . ALA B 1 204 ? -8.047 -0.989 13.094 1 96.69 204 ALA B C 1
ATOM 3842 O O . ALA B 1 204 ? -8.93 -1.459 12.375 1 96.69 204 ALA B O 1
ATOM 3843 N N . ALA B 1 205 ? -6.961 -0.492 12.625 1 97.62 205 ALA B N 1
ATOM 3844 C CA . ALA B 1 205 ? -6.672 -0.507 11.195 1 97.62 205 ALA B CA 1
ATOM 3845 C C . ALA B 1 205 ? -6.574 -1.937 10.664 1 97.62 205 ALA B C 1
ATOM 3847 O O . ALA B 1 205 ? -7.109 -2.252 9.602 1 97.62 205 ALA B O 1
ATOM 3848 N N . LEU B 1 206 ? -5.848 -2.764 11.43 1 96.81 206 LEU B N 1
ATOM 3849 C CA . LEU B 1 206 ? -5.715 -4.164 11.047 1 96.81 206 LEU B CA 1
ATOM 3850 C C . LEU B 1 206 ? -7.082 -4.836 10.961 1 96.81 206 LEU B C 1
ATOM 3852 O O . LEU B 1 206 ? -7.363 -5.566 10.008 1 96.81 206 LEU B O 1
ATOM 3856 N N . SER B 1 207 ? -7.887 -4.609 11.992 1 97.44 207 SER B N 1
ATOM 3857 C CA . SER B 1 207 ? -9.234 -5.164 12.016 1 97.44 207 SER B CA 1
ATOM 3858 C C . SER B 1 207 ? -10.047 -4.703 10.812 1 97.44 207 SER B C 1
ATOM 3860 O O . SER B 1 207 ? -10.781 -5.492 10.211 1 97.44 207 SER B O 1
ATOM 3862 N N . LEU B 1 208 ? -9.961 -3.453 10.43 1 98.19 208 LEU B N 1
ATOM 3863 C CA . LEU B 1 208 ? -10.641 -2.904 9.266 1 98.19 208 LEU B CA 1
ATOM 3864 C C . LEU B 1 208 ? -10.172 -3.59 7.988 1 98.19 208 LEU B C 1
ATOM 3866 O O . LEU B 1 208 ? -10.984 -3.992 7.156 1 98.19 208 LEU B O 1
ATOM 3870 N N . LEU B 1 209 ? -8.875 -3.74 7.836 1 97.81 209 LEU B N 1
ATOM 3871 C CA . LEU B 1 209 ? -8.305 -4.375 6.648 1 97.81 209 LEU B CA 1
ATOM 3872 C C . LEU B 1 209 ? -8.812 -5.805 6.504 1 97.81 209 LEU B C 1
ATOM 3874 O O . LEU B 1 209 ? -9.117 -6.254 5.398 1 97.81 209 LEU B O 1
ATOM 3878 N N . ARG B 1 210 ? -8.867 -6.492 7.633 1 96.38 210 ARG B N 1
ATOM 3879 C CA . ARG B 1 210 ? -9.375 -7.859 7.629 1 96.38 210 ARG B CA 1
ATOM 3880 C C . ARG B 1 210 ? -10.844 -7.895 7.223 1 96.38 210 ARG B C 1
ATOM 3882 O O . ARG B 1 210 ? -11.297 -8.844 6.578 1 96.38 210 ARG B O 1
ATOM 3889 N N . ALA B 1 211 ? -11.578 -6.836 7.531 1 97 211 ALA B N 1
ATOM 3890 C CA . ALA B 1 211 ? -13.023 -6.789 7.336 1 97 211 ALA B CA 1
ATOM 3891 C C . ALA B 1 211 ? -13.375 -6.418 5.898 1 97 211 ALA B C 1
ATOM 3893 O O . ALA B 1 211 ? -14.523 -6.559 5.477 1 97 211 ALA B O 1
ATOM 3894 N N . LEU B 1 212 ? -12.398 -5.883 5.102 1 96.44 212 LEU B N 1
ATOM 3895 C CA . LEU B 1 212 ? -12.672 -5.508 3.719 1 96.44 212 LEU B CA 1
ATOM 3896 C C . LEU B 1 212 ? -13.195 -6.707 2.926 1 96.44 212 LEU B C 1
ATOM 3898 O O . LEU B 1 212 ? -12.656 -7.809 3.039 1 96.44 212 LEU B O 1
ATOM 3902 N N . SER B 1 213 ? -14.188 -6.496 2.18 1 90.25 213 SER B N 1
ATOM 3903 C CA . SER B 1 213 ? -14.734 -7.547 1.327 1 90.25 213 SER B CA 1
ATOM 3904 C C . SER B 1 213 ? -13.891 -7.73 0.07 1 90.25 213 SER B C 1
ATOM 3906 O O . SER B 1 213 ? -13.234 -6.793 -0.385 1 90.25 213 SER B O 1
ATOM 3908 N N . PRO B 1 214 ? -13.906 -8.961 -0.417 1 88.5 214 PRO B N 1
ATOM 3909 C CA . PRO B 1 214 ? -13.305 -9.117 -1.742 1 88.5 214 PRO B CA 1
ATOM 3910 C C . PRO B 1 214 ? -13.906 -8.172 -2.779 1 88.5 214 PRO B C 1
ATOM 3912 O O . PRO B 1 214 ? -15.109 -7.918 -2.758 1 88.5 214 PRO B O 1
ATOM 3915 N N . SER B 1 215 ? -13.055 -7.559 -3.525 1 89.81 215 SER B N 1
ATOM 3916 C CA . SER B 1 215 ? -13.508 -6.594 -4.523 1 89.81 215 SER B CA 1
ATOM 3917 C C . SER B 1 215 ? -12.633 -6.641 -5.773 1 89.81 215 SER B C 1
ATOM 3919 O O . SER B 1 215 ? -11.43 -6.891 -5.684 1 89.81 215 SER B O 1
ATOM 3921 N N . ASP B 1 216 ? -13.289 -6.441 -6.922 1 90.56 216 ASP B N 1
ATOM 3922 C CA . ASP B 1 216 ? -12.531 -6.297 -8.164 1 90.56 216 ASP B CA 1
ATOM 3923 C C . ASP B 1 216 ? -11.906 -4.91 -8.266 1 90.56 216 ASP B C 1
ATOM 3925 O O . ASP B 1 216 ? -10.984 -4.695 -9.062 1 90.56 216 ASP B O 1
ATOM 3929 N N . LYS B 1 217 ? -12.508 -4.035 -7.422 1 92 217 LYS B N 1
ATOM 3930 C CA . LYS B 1 217 ? -11.953 -2.686 -7.375 1 92 217 LYS B CA 1
ATOM 3931 C C . LYS B 1 217 ? -10.906 -2.559 -6.273 1 92 217 LYS B C 1
ATOM 3933 O O . LYS B 1 217 ? -11.039 -3.16 -5.207 1 92 217 LYS B O 1
ATOM 3938 N N . ASP B 1 218 ? -9.969 -1.77 -6.559 1 95.75 218 ASP B N 1
ATOM 3939 C CA . ASP B 1 218 ? -8.898 -1.537 -5.594 1 95.75 218 ASP B CA 1
ATOM 3940 C C . ASP B 1 218 ? -9.391 -0.676 -4.43 1 95.75 218 ASP B C 1
ATOM 3942 O O . ASP B 1 218 ? -9.969 0.388 -4.641 1 95.75 218 ASP B O 1
ATOM 3946 N N . VAL B 1 219 ? -9.273 -1.154 -3.232 1 98.06 219 VAL B N 1
ATOM 3947 C CA . VAL B 1 219 ? -9.492 -0.318 -2.057 1 98.06 219 VAL B CA 1
ATOM 3948 C C . VAL B 1 219 ? -8.203 0.418 -1.702 1 98.06 219 VAL B C 1
ATOM 3950 O O . VAL B 1 219 ? -7.176 -0.209 -1.425 1 98.06 219 VAL B O 1
ATOM 3953 N N . GLN B 1 220 ? -8.25 1.73 -1.762 1 98.62 220 GLN B N 1
ATOM 3954 C CA . GLN B 1 220 ? -7.07 2.553 -1.514 1 98.62 220 GLN B CA 1
ATOM 3955 C C . GLN B 1 220 ? -7.02 3.02 -0.062 1 98.62 220 GLN B C 1
ATOM 3957 O O . GLN B 1 220 ? -7.77 3.916 0.333 1 98.62 220 GLN B O 1
ATOM 3962 N N . TYR B 1 221 ? -6.188 2.35 0.722 1 98.75 221 TYR B N 1
ATOM 3963 C CA . TYR B 1 221 ? -5.957 2.678 2.123 1 98.75 221 TYR B CA 1
ATOM 3964 C C . TYR B 1 221 ? -4.852 3.713 2.268 1 98.75 221 TYR B C 1
ATOM 3966 O O . TYR B 1 221 ? -3.732 3.504 1.79 1 98.75 221 TYR B O 1
ATOM 3974 N N . VAL B 1 222 ? -5.148 4.867 2.947 1 98.88 222 VAL B N 1
ATOM 3975 C CA . VAL B 1 222 ? -4.148 5.91 3.158 1 98.88 222 VAL B CA 1
ATOM 3976 C C . VAL B 1 222 ? -3.967 6.156 4.652 1 98.88 222 VAL B C 1
ATOM 3978 O O . VAL B 1 222 ? -4.891 6.617 5.328 1 98.88 222 VAL B O 1
ATOM 3981 N N . GLN B 1 223 ? -2.814 5.844 5.156 1 98.5 223 GLN B N 1
ATOM 3982 C CA . GLN B 1 223 ? -2.43 6.102 6.539 1 98.5 223 GLN B CA 1
ATOM 3983 C C . GLN B 1 223 ? -2.084 7.574 6.75 1 98.5 223 GLN B C 1
ATOM 3985 O O . GLN B 1 223 ? -1.244 8.125 6.039 1 98.5 223 GLN B O 1
ATOM 3990 N N . ILE B 1 224 ? -2.717 8.211 7.691 1 97.19 224 ILE B N 1
ATOM 3991 C CA . ILE B 1 224 ? -2.549 9.648 7.883 1 97.19 224 ILE B CA 1
ATOM 3992 C C . ILE B 1 224 ? -2.023 9.922 9.289 1 97.19 224 ILE B C 1
ATOM 3994 O O . ILE B 1 224 ? -1.135 10.758 9.477 1 97.19 224 ILE B O 1
ATOM 3998 N N . GLY B 1 225 ? -2.615 9.281 10.25 1 93.88 225 GLY B N 1
ATOM 3999 C CA . GLY B 1 225 ? -2.207 9.539 11.625 1 93.88 225 GLY B CA 1
ATOM 4000 C C . GLY B 1 225 ? -2.318 8.312 12.516 1 93.88 225 GLY B C 1
ATOM 4001 O O . GLY B 1 225 ? -2.834 7.277 12.094 1 93.88 225 GLY B O 1
ATOM 4002 N N . SER B 1 226 ? -1.846 8.414 13.758 1 92.06 226 SER B N 1
ATOM 4003 C CA . SER B 1 226 ? -1.862 7.352 14.758 1 92.06 226 SER B CA 1
ATOM 4004 C C . SER B 1 226 ? -2.379 7.863 16.094 1 92.06 226 SER B C 1
ATOM 4006 O O . SER B 1 226 ? -1.729 7.684 17.125 1 92.06 226 SER B O 1
ATOM 4008 N N . VAL B 1 227 ? -3.555 8.344 16.094 1 86.25 227 VAL B N 1
ATOM 4009 C CA . VAL B 1 227 ? -4.117 8.992 17.281 1 86.25 227 VAL B CA 1
ATOM 4010 C C . VAL B 1 227 ? -4.285 7.965 18.391 1 86.25 227 VAL B C 1
ATOM 4012 O O . VAL B 1 227 ? -4.445 8.328 19.562 1 86.25 227 VAL B O 1
ATOM 4015 N N . SER B 1 228 ? -4.234 6.668 18.031 1 82.88 228 SER B N 1
ATOM 4016 C CA . SER B 1 228 ? -4.316 5.605 19.031 1 82.88 228 SER B CA 1
ATOM 4017 C C . SER B 1 228 ? -3.053 5.543 19.875 1 82.88 228 SER B C 1
ATOM 4019 O O . SER B 1 228 ? -3.051 4.941 20.953 1 82.88 228 SER B O 1
ATOM 4021 N N . GLY B 1 229 ? -2.049 6.133 19.344 1 86.81 229 GLY B N 1
ATOM 4022 C CA . GLY B 1 229 ? -0.743 5.977 19.953 1 86.81 229 GLY B CA 1
ATOM 4023 C C . GLY B 1 229 ? 0.035 4.789 19.422 1 86.81 229 GLY B C 1
ATOM 4024 O O . GLY B 1 229 ? 1.225 4.641 19.703 1 86.81 229 GLY B O 1
ATOM 4025 N N . ASP B 1 230 ? -0.606 3.971 18.625 1 85.31 230 ASP B N 1
ATOM 4026 C CA . ASP B 1 230 ? 0.055 2.826 18.016 1 85.31 230 ASP B CA 1
ATOM 4027 C C . ASP B 1 230 ? 0.796 3.24 16.734 1 85.31 230 ASP B C 1
ATOM 4029 O O . ASP B 1 230 ? 0.18 3.707 15.781 1 85.31 230 ASP B O 1
ATOM 4033 N N . ALA B 1 231 ? 2.053 2.959 16.766 1 88.94 231 ALA B N 1
ATOM 4034 C CA . ALA B 1 231 ? 2.891 3.432 15.656 1 88.94 231 ALA B CA 1
ATOM 4035 C C . ALA B 1 231 ? 3.104 2.332 14.625 1 88.94 231 ALA B C 1
ATOM 4037 O O . ALA B 1 231 ? 3.688 2.574 13.562 1 88.94 231 ALA B O 1
ATOM 4038 N N . GLU B 1 232 ? 2.637 1.165 14.992 1 92.31 232 GLU B N 1
ATOM 4039 C CA . GLU B 1 232 ? 2.842 0.033 14.094 1 92.31 232 GLU B CA 1
ATOM 4040 C C . GLU B 1 232 ? 1.733 -1.004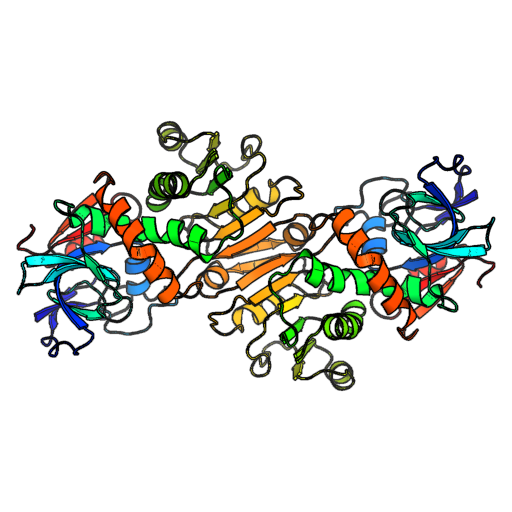 14.25 1 92.31 232 GLU B C 1
ATOM 4042 O O . GLU B 1 232 ? 0.953 -0.947 15.203 1 92.31 232 GLU B O 1
ATOM 4047 N N . PHE B 1 233 ? 1.563 -1.793 13.305 1 90.44 233 PHE B N 1
ATOM 4048 C CA . PHE B 1 233 ? 0.785 -3.014 13.469 1 90.44 233 PHE B CA 1
ATOM 4049 C C . PHE B 1 233 ? 1.39 -4.152 12.656 1 90.44 233 PHE B C 1
ATOM 4051 O O . PHE B 1 233 ? 2.15 -3.916 11.719 1 90.44 233 PHE B O 1
ATOM 4058 N N . ASN B 1 234 ? 1.121 -5.387 13.07 1 94.56 234 ASN B N 1
ATOM 4059 C CA . ASN B 1 234 ? 1.571 -6.578 12.359 1 94.56 234 ASN B CA 1
ATOM 4060 C C . ASN B 1 234 ? 0.735 -6.836 11.109 1 94.56 234 ASN B C 1
ATOM 4062 O O . ASN B 1 234 ? -0.424 -7.246 11.211 1 94.56 234 ASN B O 1
ATOM 4066 N N . LEU B 1 235 ? 1.284 -6.613 9.945 1 96.06 235 LEU B N 1
ATOM 4067 C CA . LEU B 1 235 ? 0.569 -6.762 8.68 1 96.06 235 LEU B CA 1
ATOM 4068 C C . LEU B 1 235 ? 0.735 -8.172 8.125 1 96.06 235 LEU B C 1
ATOM 4070 O O . LEU B 1 235 ? 1.825 -8.547 7.684 1 96.06 235 LEU B O 1
ATOM 4074 N N . PRO B 1 236 ? -0.31 -8.969 8.148 1 95.44 236 PRO B N 1
ATOM 4075 C CA . PRO B 1 236 ? -0.221 -10.273 7.484 1 95.44 236 PRO B CA 1
ATOM 4076 C C . PRO B 1 236 ? -0.082 -10.156 5.969 1 95.44 236 PRO B C 1
ATOM 4078 O O . PRO B 1 236 ? -0.808 -9.383 5.336 1 95.44 236 PRO B O 1
ATOM 4081 N N . SER B 1 237 ? 0.802 -10.945 5.395 1 94.69 237 SER B N 1
ATOM 4082 C CA . SER B 1 237 ? 0.992 -10.93 3.949 1 94.69 237 SER B CA 1
ATOM 4083 C C . SER B 1 237 ? -0.268 -11.383 3.221 1 94.69 237 SER B C 1
ATOM 4085 O O . SER B 1 237 ? -0.532 -10.953 2.098 1 94.69 237 SER B O 1
ATOM 4087 N N . SER B 1 238 ? -1.073 -12.219 3.865 1 93.25 238 SER B N 1
ATOM 4088 C CA . SER B 1 238 ? -2.283 -12.766 3.262 1 93.25 238 SER B CA 1
ATOM 4089 C C . SER B 1 238 ? -3.297 -11.664 2.959 1 93.25 238 SER B C 1
ATOM 4091 O O . SER B 1 238 ? -4.062 -11.766 1.999 1 93.25 238 SER B O 1
ATOM 4093 N N . ILE B 1 239 ? -3.312 -10.547 3.742 1 95.19 239 ILE B N 1
ATOM 4094 C CA . ILE B 1 239 ? -4.227 -9.438 3.486 1 95.19 239 ILE B CA 1
ATOM 4095 C C . ILE B 1 239 ? -3.891 -8.789 2.145 1 95.19 239 ILE B C 1
ATOM 4097 O O . ILE B 1 239 ? -4.785 -8.516 1.34 1 95.19 239 ILE B O 1
ATOM 4101 N N . LEU B 1 240 ? -2.615 -8.633 1.862 1 96.25 240 LEU B N 1
ATOM 4102 C CA . LEU B 1 240 ? -2.164 -7.992 0.631 1 96.25 240 LEU B CA 1
ATOM 4103 C C . LEU B 1 240 ? -2.436 -8.883 -0.576 1 96.25 240 LEU B C 1
ATOM 4105 O O . LEU B 1 240 ? -2.775 -8.391 -1.653 1 96.25 240 LEU B O 1
ATOM 4109 N N . ARG B 1 241 ? -2.328 -10.164 -0.382 1 94.44 241 ARG B N 1
ATOM 4110 C CA . ARG B 1 241 ? -2.4 -11.086 -1.518 1 94.44 241 ARG B CA 1
ATOM 4111 C C . ARG B 1 241 ? -3.844 -11.484 -1.805 1 94.44 241 ARG B C 1
ATOM 4113 O O . ARG B 1 241 ? -4.207 -11.727 -2.957 1 94.44 241 ARG B O 1
ATOM 4120 N N . SER B 1 242 ? -4.711 -11.57 -0.765 1 93.81 242 SER B N 1
ATOM 4121 C CA . SER B 1 242 ? -6.055 -12.117 -0.909 1 93.81 242 SER B CA 1
ATOM 4122 C C . SER B 1 242 ? -7.062 -11.031 -1.269 1 93.81 242 SER B C 1
ATOM 4124 O O . SER B 1 242 ? -8.211 -11.328 -1.614 1 93.81 242 SER B O 1
ATOM 4126 N N . LYS B 1 243 ? -6.645 -9.789 -1.142 1 95.06 243 LYS B N 1
ATOM 4127 C CA . LYS B 1 243 ? -7.523 -8.664 -1.424 1 95.06 243 LYS B CA 1
ATOM 4128 C C . LYS B 1 243 ? -6.871 -7.688 -2.398 1 95.06 243 LYS B C 1
ATOM 4130 O O . LYS B 1 243 ? -5.645 -7.586 -2.455 1 95.06 243 LYS B O 1
ATOM 4135 N N . ARG B 1 244 ? -7.715 -7.043 -3.189 1 96.88 244 ARG B N 1
ATOM 4136 C CA . ARG B 1 244 ? -7.207 -5.957 -4.023 1 96.88 244 ARG B CA 1
ATOM 4137 C C . ARG B 1 244 ? -7.145 -4.648 -3.244 1 96.88 244 ARG B C 1
ATOM 4139 O O . ARG B 1 244 ? -8.031 -3.799 -3.375 1 96.88 244 ARG B O 1
ATOM 4146 N N . VAL B 1 245 ? -6.09 -4.488 -2.4 1 97.88 245 VAL B N 1
ATOM 4147 C CA . VAL B 1 245 ? -5.906 -3.324 -1.539 1 97.88 245 VAL B CA 1
ATOM 4148 C C . VAL B 1 245 ? -4.555 -2.678 -1.824 1 97.88 245 VAL B C 1
ATOM 4150 O O . VAL B 1 245 ? -3.594 -3.365 -2.182 1 97.88 245 VAL B O 1
ATOM 4153 N N . THR B 1 246 ? -4.5 -1.419 -1.764 1 98.31 246 THR B N 1
ATOM 4154 C CA . THR B 1 246 ? -3.295 -0.606 -1.891 1 98.31 246 THR B CA 1
ATOM 4155 C C . THR B 1 246 ? -3.068 0.224 -0.631 1 98.31 246 THR B C 1
ATOM 4157 O O . THR B 1 246 ? -3.914 1.038 -0.257 1 98.31 246 THR B O 1
ATOM 4160 N N . LEU B 1 247 ? -1.949 -0.042 0.055 1 98.69 247 LEU B N 1
ATOM 4161 C CA . LEU B 1 247 ? -1.62 0.708 1.263 1 98.69 247 LEU B CA 1
ATOM 4162 C C . LEU B 1 247 ? -0.613 1.812 0.959 1 98.69 247 LEU B C 1
ATOM 4164 O O . LEU B 1 247 ? 0.44 1.554 0.373 1 98.69 247 LEU B O 1
ATOM 4168 N N . ARG B 1 248 ? -0.951 3.02 1.326 1 98.44 248 ARG B N 1
ATOM 4169 C CA . ARG B 1 248 ? -0.1 4.203 1.228 1 98.44 248 ARG B CA 1
ATOM 4170 C C . ARG B 1 248 ? -0.146 5.02 2.516 1 98.44 248 ARG B C 1
ATOM 4172 O O . ARG B 1 248 ? -0.827 4.641 3.471 1 98.44 248 ARG B O 1
ATOM 4179 N N . GLY B 1 249 ? 0.677 5.984 2.586 1 98 249 GLY B N 1
ATOM 4180 C CA . GLY B 1 249 ? 0.607 7.012 3.615 1 98 249 GLY B CA 1
ATOM 4181 C C . GLY B 1 249 ? 0.593 8.422 3.053 1 98 249 GLY B C 1
ATOM 4182 O O . GLY B 1 249 ? 0.923 8.633 1.884 1 98 249 GLY B O 1
ATOM 4183 N N . ALA B 1 250 ? 0.162 9.273 3.854 1 97.25 250 ALA B N 1
ATOM 4184 C CA . ALA B 1 250 ? 0.164 10.688 3.488 1 97.25 250 ALA B CA 1
ATOM 4185 C C . ALA B 1 250 ? 0.797 11.539 4.59 1 97.25 250 ALA B C 1
ATOM 4187 O O . ALA B 1 250 ? 0.173 11.797 5.621 1 97.25 250 ALA B O 1
ATOM 4188 N N . GLY B 1 251 ? 1.934 11.914 4.449 1 93.44 251 GLY B N 1
ATOM 4189 C CA . GLY B 1 251 ? 2.705 12.805 5.301 1 93.44 251 GLY B CA 1
ATOM 4190 C C . GLY B 1 251 ? 3.812 13.531 4.559 1 93.44 251 GLY B C 1
ATOM 4191 O O . GLY B 1 251 ? 3.916 13.43 3.334 1 93.44 251 GLY B O 1
ATOM 4192 N N . LEU B 1 252 ? 4.539 14.258 5.375 1 87.25 252 LEU B N 1
ATOM 4193 C CA . LEU B 1 252 ? 5.668 14.961 4.777 1 87.25 252 LEU B CA 1
ATOM 4194 C C . LEU B 1 252 ? 6.691 13.977 4.223 1 87.25 252 LEU B C 1
ATOM 4196 O O . LEU B 1 252 ? 7.234 13.156 4.969 1 87.25 252 LEU B O 1
ATOM 4200 N N . GLY B 1 253 ? 6.859 13.883 3.033 1 88.25 253 GLY B N 1
ATOM 4201 C CA . GLY B 1 253 ? 7.77 12.969 2.363 1 88.25 253 GLY B CA 1
ATOM 4202 C C . GLY B 1 253 ? 7.078 12.086 1.346 1 88.25 253 GLY B C 1
ATOM 4203 O O . GLY B 1 253 ? 7.73 11.484 0.489 1 88.25 253 GLY B O 1
ATOM 4204 N N . SER B 1 254 ? 5.719 12 1.493 1 94.38 254 SER B N 1
ATOM 4205 C CA . SER B 1 254 ? 4.98 11.102 0.611 1 94.38 254 SER B CA 1
ATOM 4206 C C . SER B 1 254 ? 4.395 11.859 -0.578 1 94.38 254 SER B C 1
ATOM 4208 O O . SER B 1 254 ? 3.781 11.258 -1.462 1 94.38 254 SER B O 1
ATOM 4210 N N . TRP B 1 255 ? 4.5 13.156 -0.616 1 93.81 255 TRP B N 1
ATOM 4211 C CA . TRP B 1 255 ? 4.102 14.023 -1.723 1 93.81 255 TRP B CA 1
ATOM 4212 C C . TRP B 1 255 ? 5.004 15.242 -1.814 1 93.81 255 TRP B C 1
ATOM 4214 O O . TRP B 1 255 ? 5.777 15.523 -0.894 1 93.81 255 TRP B O 1
ATOM 4224 N N . THR B 1 256 ? 4.961 16.031 -2.861 1 93.06 256 THR B N 1
ATOM 4225 C CA . THR B 1 256 ? 5.895 17.125 -3.109 1 93.06 256 THR B CA 1
ATOM 4226 C C . THR B 1 256 ? 5.246 18.469 -2.801 1 93.06 256 THR B C 1
ATOM 4228 O O . THR B 1 256 ? 4.02 18.594 -2.812 1 93.06 256 THR B O 1
ATOM 4231 N N . MET B 1 257 ? 6.109 19.453 -2.578 1 90.31 257 MET B N 1
ATOM 4232 C CA . MET B 1 257 ? 5.621 20.812 -2.365 1 90.31 257 MET B CA 1
ATOM 4233 C C . MET B 1 257 ? 4.949 21.359 -3.623 1 90.31 257 MET B C 1
ATOM 4235 O O . MET B 1 257 ? 4.043 22.188 -3.541 1 90.31 257 MET B O 1
ATOM 4239 N N . GLN B 1 258 ? 5.398 20.828 -4.762 1 93.25 258 GLN B N 1
ATOM 4240 C CA . GLN B 1 258 ? 4.742 21.203 -6.008 1 93.25 258 GLN B CA 1
ATOM 4241 C C . GLN B 1 258 ? 3.303 20.703 -6.047 1 93.25 258 GLN B C 1
ATOM 4243 O O . GLN B 1 258 ? 2.391 21.453 -6.418 1 93.25 258 GLN B O 1
ATOM 4248 N N . GLU B 1 259 ? 3.109 19.5 -5.633 1 95.06 259 GLU B N 1
ATOM 4249 C CA . GLU B 1 259 ? 1.761 18.938 -5.543 1 95.06 259 GLU B CA 1
ATOM 4250 C C . GLU B 1 259 ? 0.917 19.703 -4.527 1 95.06 259 GLU B C 1
ATOM 4252 O O . GLU B 1 259 ? -0.245 20.031 -4.793 1 95.06 259 GLU B O 1
ATOM 4257 N N . TYR B 1 260 ? 1.489 19.984 -3.439 1 94.81 260 TYR B N 1
ATOM 4258 C CA . TYR B 1 260 ? 0.821 20.766 -2.406 1 94.81 260 TYR B CA 1
ATOM 4259 C C . TYR B 1 260 ? 0.406 22.141 -2.939 1 94.81 260 TYR B C 1
ATOM 4261 O O . TYR B 1 260 ? -0.727 22.578 -2.727 1 94.81 260 TYR B O 1
ATOM 4269 N N . GLY B 1 261 ? 1.295 22.812 -3.65 1 93.69 261 GLY B N 1
ATOM 4270 C CA . GLY B 1 261 ? 1.045 24.125 -4.191 1 93.69 261 GLY B CA 1
ATOM 4271 C C . GLY B 1 261 ? -0.134 24.172 -5.145 1 93.69 261 GLY B C 1
ATOM 4272 O O . GLY B 1 261 ? -0.887 25.156 -5.168 1 93.69 261 GLY B O 1
ATOM 4273 N N . ARG B 1 262 ? -0.315 23.094 -5.859 1 95.25 262 ARG B N 1
ATOM 4274 C CA . ARG B 1 262 ? -1.41 23.016 -6.82 1 95.25 262 ARG B CA 1
ATOM 4275 C C . ARG B 1 262 ? -2.76 22.984 -6.113 1 95.25 262 ARG B C 1
ATOM 4277 O O . ARG B 1 262 ? -3.766 23.438 -6.664 1 95.25 262 ARG B O 1
ATOM 4284 N N . GLU B 1 263 ? -2.715 22.484 -4.84 1 96.88 263 GLU B N 1
ATOM 4285 C CA . GLU B 1 263 ? -3.959 22.266 -4.102 1 96.88 263 GLU B CA 1
ATOM 4286 C C . GLU B 1 263 ? -4.211 23.406 -3.109 1 96.88 263 GLU B C 1
ATOM 4288 O O . GLU B 1 263 ? -5.312 23.531 -2.574 1 96.88 263 GLU B O 1
ATOM 4293 N N . LEU B 1 264 ? -3.248 24.25 -2.863 1 96.88 264 LEU B N 1
ATOM 4294 C CA . LEU B 1 264 ? -3.238 25.188 -1.756 1 96.88 264 LEU B CA 1
ATOM 4295 C C . LEU B 1 264 ? -4.418 26.156 -1.855 1 96.88 264 LEU B C 1
ATOM 4297 O O . LEU B 1 264 ? -5.074 26.453 -0.853 1 96.88 264 LEU B O 1
ATOM 4301 N N . GLY B 1 265 ? -4.727 26.641 -3.047 1 96.44 265 GLY B N 1
ATOM 4302 C CA . GLY B 1 265 ? -5.824 27.578 -3.227 1 96.44 265 GLY B CA 1
ATOM 4303 C C . GLY B 1 265 ? -7.16 27.031 -2.762 1 96.44 265 GLY B C 1
ATOM 4304 O O . GLY B 1 265 ? -7.887 27.703 -2.02 1 96.44 265 GLY B O 1
ATOM 4305 N N . ASP B 1 266 ? -7.465 25.828 -3.152 1 97.44 266 ASP B N 1
ATOM 4306 C CA . ASP B 1 266 ? -8.727 25.203 -2.785 1 97.44 266 ASP B CA 1
ATOM 4307 C C . ASP B 1 266 ? -8.773 24.891 -1.29 1 97.44 266 ASP B C 1
ATOM 4309 O O . ASP B 1 266 ? -9.828 25 -0.66 1 97.44 266 ASP B O 1
ATOM 4313 N N . MET B 1 267 ? -7.656 24.531 -0.736 1 97.94 267 MET B N 1
ATOM 4314 C CA . MET B 1 267 ? -7.602 24.266 0.699 1 97.94 267 MET B CA 1
ATOM 4315 C C . MET B 1 267 ? -7.855 25.547 1.495 1 97.94 267 MET B C 1
ATOM 4317 O O . MET B 1 267 ? -8.602 25.531 2.473 1 97.94 267 MET B O 1
ATOM 4321 N N . VAL B 1 268 ? -7.277 26.609 1.034 1 97.88 268 VAL B N 1
ATOM 4322 C CA . VAL B 1 268 ? -7.449 27.891 1.707 1 97.88 268 VAL B CA 1
ATOM 4323 C C . VAL B 1 268 ? -8.914 28.328 1.613 1 97.88 268 VAL B C 1
ATOM 4325 O O . VAL B 1 268 ? -9.484 28.812 2.592 1 97.88 268 VAL B O 1
ATOM 4328 N N . ARG B 1 269 ? -9.516 28.141 0.492 1 97.12 269 ARG B N 1
ATOM 4329 C CA . ARG B 1 269 ? -10.93 28.484 0.322 1 97.12 269 ARG B CA 1
ATOM 4330 C C . ARG B 1 269 ? -11.805 27.672 1.263 1 97.12 269 ARG B C 1
ATOM 4332 O O . ARG B 1 269 ? -12.742 28.203 1.864 1 97.12 269 ARG B O 1
ATOM 4339 N N . LEU B 1 270 ? -11.461 26.422 1.444 1 97.31 270 LEU B N 1
ATOM 4340 C CA . LEU 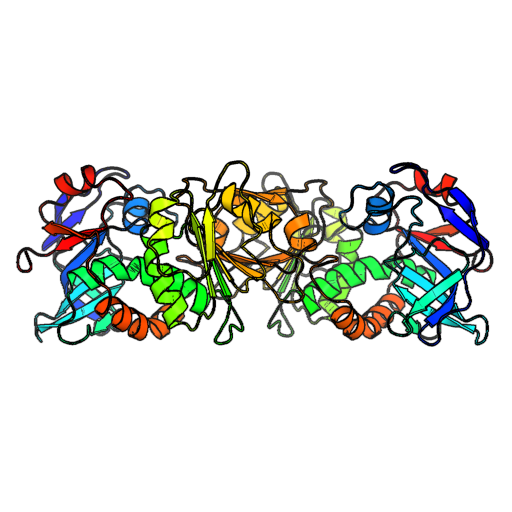B 1 270 ? -12.234 25.578 2.354 1 97.31 270 LEU B CA 1
ATOM 4341 C C . LEU B 1 270 ? -12.047 26.031 3.799 1 97.31 270 LEU B C 1
ATOM 4343 O O . LEU B 1 270 ? -13.008 26.062 4.57 1 97.31 270 LEU B O 1
ATOM 4347 N N . SER B 1 271 ? -10.828 26.297 4.125 1 96.5 271 SER B N 1
ATOM 4348 C CA . SER B 1 271 ? -10.547 26.703 5.496 1 96.5 271 SER B CA 1
ATOM 4349 C C . SER B 1 271 ? -11.352 27.922 5.891 1 96.5 271 SER B C 1
ATOM 4351 O O . SER B 1 271 ? -11.758 28.062 7.047 1 96.5 271 SER B O 1
ATOM 4353 N N . ALA B 1 272 ? -11.641 28.797 4.934 1 94.06 272 ALA B N 1
ATOM 4354 C CA . ALA B 1 272 ? -12.375 30.047 5.18 1 94.06 272 ALA B CA 1
ATOM 4355 C C . ALA B 1 272 ? -13.859 29.766 5.402 1 94.06 272 ALA B C 1
ATOM 4357 O O . ALA B 1 272 ? -14.586 30.641 5.879 1 94.06 272 ALA B O 1
ATOM 4358 N N . LYS B 1 273 ? -14.273 28.578 5.105 1 93.19 273 LYS B N 1
ATOM 4359 C CA . LYS B 1 273 ? -15.695 28.25 5.176 1 93.19 273 LYS B CA 1
ATOM 4360 C C . LYS B 1 273 ? -16.016 27.422 6.418 1 93.19 273 LYS B C 1
ATOM 4362 O O . LYS B 1 273 ? -17.172 27.219 6.75 1 93.19 273 LYS B O 1
ATOM 4367 N N . LEU B 1 274 ? -14.938 26.953 7.078 1 93.81 274 LEU B N 1
ATOM 4368 C CA . LEU B 1 274 ? -15.18 26.094 8.242 1 93.81 274 LEU B CA 1
ATOM 4369 C C . LEU B 1 274 ? -15.57 26.938 9.453 1 93.81 274 LEU B C 1
ATOM 4371 O O . LEU B 1 274 ? -15.234 28.125 9.531 1 93.81 274 LEU B O 1
ATOM 4375 N N . GLU B 1 275 ? -16.328 26.312 10.336 1 90.12 275 GLU B N 1
ATOM 4376 C CA . GLU B 1 275 ? -16.703 26.969 11.586 1 90.12 275 GLU B CA 1
ATOM 4377 C C . GLU B 1 275 ? -15.617 26.828 12.641 1 90.12 275 GLU B C 1
ATOM 4379 O O . GLU B 1 275 ? -14.984 25.781 12.75 1 90.12 275 GLU B O 1
ATOM 4384 N N . LYS B 1 276 ? -15.477 27.875 13.336 1 90.31 276 LYS B N 1
ATOM 4385 C CA . LYS B 1 276 ? -14.484 27.922 14.398 1 90.31 276 LYS B CA 1
ATOM 4386 C C . LYS B 1 276 ? -14.961 27.125 15.617 1 90.31 276 LYS B C 1
ATOM 4388 O O . LYS B 1 276 ? -15.289 27.703 16.656 1 90.31 276 LYS B O 1
ATOM 4393 N N . LYS B 1 277 ? -15.078 25.859 15.547 1 85.94 277 LYS B N 1
ATOM 4394 C CA . LYS B 1 277 ? -15.477 25.016 16.672 1 85.94 277 LYS B CA 1
ATOM 4395 C C . LYS B 1 277 ? -14.273 24.312 17.297 1 85.94 277 LYS B C 1
ATOM 4397 O O . LYS B 1 277 ? -13.398 23.828 16.578 1 85.94 277 LYS B O 1
ATOM 4402 N N . GLY B 1 278 ? -14.234 24.406 18.625 1 87.94 278 GLY B N 1
ATOM 4403 C CA . GLY B 1 278 ? -13.203 23.672 19.344 1 87.94 278 GLY B CA 1
ATOM 4404 C C . GLY B 1 278 ? -11.836 24.328 19.25 1 87.94 278 GLY B C 1
ATOM 4405 O O . GLY B 1 278 ? -10.812 23.625 19.25 1 87.94 278 GLY B O 1
ATOM 4406 N N . VAL B 1 279 ? -11.797 25.641 19.047 1 92.88 279 VAL B N 1
ATOM 4407 C CA . VAL B 1 279 ? -10.531 26.359 18.906 1 92.88 279 VAL B CA 1
ATOM 4408 C C . VAL B 1 279 ? -10.242 27.156 20.172 1 92.88 279 VAL B C 1
ATOM 4410 O O . VAL B 1 279 ? -11.133 27.828 20.703 1 92.88 279 VAL B O 1
ATOM 4413 N N . GLN B 1 280 ? -9.109 27 20.703 1 92.19 280 GLN B N 1
ATOM 4414 C CA . GLN B 1 280 ? -8.586 27.828 21.797 1 92.19 280 GLN B CA 1
ATOM 4415 C C . GLN B 1 280 ? -7.551 28.812 21.281 1 92.19 280 GLN B C 1
ATOM 4417 O O . GLN B 1 280 ? -6.652 28.453 20.516 1 92.19 280 GLN B O 1
ATOM 4422 N N . VAL B 1 281 ? -7.688 30.078 21.688 1 94.75 281 VAL B N 1
ATOM 4423 C CA . VAL B 1 281 ? -6.785 31.125 21.219 1 94.75 281 VAL B CA 1
ATOM 4424 C C . VAL B 1 281 ? -5.934 31.641 22.375 1 94.75 281 VAL B C 1
ATOM 4426 O O . VAL B 1 281 ? -6.43 31.812 23.5 1 94.75 281 VAL B O 1
ATOM 4429 N N . ALA B 1 282 ? -4.695 31.828 22.172 1 95.62 282 ALA B N 1
ATOM 4430 C CA . ALA B 1 282 ? -3.77 32.438 23.109 1 95.62 282 ALA B CA 1
ATOM 4431 C C . ALA B 1 282 ? -2.762 33.344 22.406 1 95.62 282 ALA B C 1
ATOM 4433 O O . ALA B 1 282 ? -2.57 33.219 21.188 1 95.62 282 ALA B O 1
ATOM 4434 N N . VAL B 1 283 ? -2.184 34.25 23.141 1 97.25 283 VAL B N 1
ATOM 4435 C CA . VAL B 1 283 ? -1.161 35.125 22.547 1 97.25 283 VAL B CA 1
ATOM 4436 C C . VAL B 1 283 ? 0.182 34.406 22.547 1 97.25 283 VAL B C 1
ATOM 4438 O O . VAL B 1 283 ? 0.505 33.656 23.484 1 97.25 283 VAL B O 1
ATOM 4441 N N . LEU B 1 284 ? 0.963 34.594 21.531 1 97.19 284 LEU B N 1
ATOM 4442 C CA . LEU B 1 284 ? 2.219 33.875 21.359 1 97.19 284 LEU B CA 1
ATOM 4443 C C . LEU B 1 284 ? 3.145 34.094 22.547 1 97.19 284 LEU B C 1
ATOM 4445 O O . LEU B 1 284 ? 3.881 33.188 22.953 1 97.19 284 LEU B O 1
ATOM 4449 N N . LYS B 1 285 ? 3.096 35.25 23.141 1 96.25 285 LYS B N 1
ATOM 4450 C CA . LYS B 1 285 ? 3.967 35.594 24.266 1 96.25 285 LYS B CA 1
ATOM 4451 C C . LYS B 1 285 ? 3.74 34.656 25.438 1 96.25 285 LYS B C 1
ATOM 4453 O O . LYS B 1 285 ? 4.633 34.469 26.266 1 96.25 285 LYS B O 1
ATOM 4458 N N . ASP B 1 286 ? 2.572 34.031 25.484 1 95.44 286 ASP B N 1
ATOM 4459 C CA . ASP B 1 286 ? 2.209 33.156 26.578 1 95.44 286 ASP B CA 1
ATOM 4460 C C . ASP B 1 286 ? 2.457 31.688 26.219 1 95.44 286 ASP B C 1
ATOM 4462 O O . ASP B 1 286 ? 1.912 30.781 26.844 1 95.44 286 ASP B O 1
ATOM 4466 N N . VAL B 1 287 ? 3.236 31.422 25.188 1 96.19 287 VAL B N 1
ATOM 4467 C CA . VAL B 1 287 ? 3.398 30.078 24.609 1 96.19 287 VAL B CA 1
ATOM 4468 C C . VAL B 1 287 ? 3.879 29.109 25.688 1 96.19 287 VAL B C 1
ATOM 4470 O O . VAL B 1 287 ? 3.422 27.969 25.734 1 96.19 287 VAL B O 1
ATOM 4473 N N . GLU B 1 288 ? 4.746 29.5 26.562 1 93.75 288 GLU B N 1
ATOM 4474 C CA . GLU B 1 288 ? 5.305 28.609 27.578 1 93.75 288 GLU B CA 1
ATOM 4475 C C . GLU B 1 288 ? 4.219 28.094 28.516 1 93.75 288 GLU B C 1
ATOM 4477 O O . GLU B 1 288 ? 4.113 26.891 28.766 1 93.75 288 GLU B O 1
ATOM 4482 N N . THR B 1 289 ? 3.41 28.953 29 1 92.19 289 THR B N 1
ATOM 4483 C CA . THR B 1 289 ? 2.361 28.609 29.953 1 92.19 289 THR B CA 1
ATOM 4484 C C . THR B 1 289 ? 1.254 27.812 29.281 1 92.19 289 THR B C 1
ATOM 4486 O O . THR B 1 289 ? 0.802 26.797 29.812 1 92.19 289 THR B O 1
ATOM 4489 N N . VAL B 1 290 ? 0.883 28.203 28.078 1 92.94 290 VAL B N 1
ATOM 4490 C CA . VAL B 1 290 ? -0.267 27.625 27.391 1 92.94 290 VAL B CA 1
ATOM 4491 C C . VAL B 1 290 ? 0.109 26.266 26.812 1 92.94 290 VAL B C 1
ATOM 4493 O O . VAL B 1 290 ? -0.703 25.328 26.812 1 92.94 290 VAL B O 1
ATOM 4496 N N . TRP B 1 291 ? 1.333 26.125 26.391 1 90 291 TRP B N 1
ATOM 4497 C CA . TRP B 1 291 ? 1.824 24.906 25.766 1 90 291 TRP B CA 1
ATOM 4498 C C . TRP B 1 291 ? 1.666 23.703 26.688 1 90 291 TRP B C 1
ATOM 4500 O O . TRP B 1 291 ? 1.218 22.641 26.266 1 90 291 TRP B O 1
ATOM 4510 N N . SER B 1 292 ? 1.904 23.859 27.891 1 78.38 292 SER B N 1
ATOM 4511 C CA . SER B 1 292 ? 1.893 22.797 28.891 1 78.38 292 SER B CA 1
ATOM 4512 C C . SER B 1 292 ? 0.469 22.438 29.312 1 78.38 292 SER B C 1
ATOM 4514 O O . SER B 1 292 ? 0.207 21.328 29.766 1 78.38 292 SER B O 1
ATOM 4516 N N . GLN B 1 293 ? -0.413 23.359 29.156 1 73.5 293 GLN B N 1
ATOM 4517 C CA . GLN B 1 293 ? -1.782 23.172 29.625 1 73.5 293 GLN B CA 1
ATOM 4518 C C . GLN B 1 293 ? -2.65 22.531 28.547 1 73.5 293 GLN B C 1
ATOM 4520 O O . GLN B 1 293 ? -3.688 21.938 28.844 1 73.5 293 GLN B O 1
ATOM 4525 N N . ALA B 1 294 ? -2.172 22.719 27.391 1 65.31 294 ALA B N 1
ATOM 4526 C CA . ALA B 1 294 ? -3.014 22.297 26.266 1 65.31 294 ALA B CA 1
ATOM 4527 C C . ALA B 1 294 ? -2.963 20.781 26.109 1 65.31 294 ALA B C 1
ATOM 4529 O O . ALA B 1 294 ? -1.882 20.188 26.031 1 65.31 294 ALA B O 1
ATOM 4530 N N . LYS B 1 295 ? -4.035 20.125 26.797 1 58.84 295 LYS B N 1
ATOM 4531 C CA . LYS B 1 295 ? -4.168 18.672 26.609 1 58.84 295 LYS B CA 1
ATOM 4532 C C . LYS B 1 295 ? -4.469 18.328 25.156 1 58.84 295 LYS B C 1
ATOM 4534 O O . LYS B 1 295 ? -5.273 19.016 24.5 1 58.84 295 LYS B O 1
ATOM 4539 N N . LEU B 1 296 ? -3.734 17.344 24.641 1 55.09 296 LEU B N 1
ATOM 4540 C CA . LEU B 1 296 ? -3.938 16.797 23.297 1 55.09 296 LEU B CA 1
ATOM 4541 C C . LEU B 1 296 ? -5.363 16.297 23.125 1 55.09 296 LEU B C 1
ATOM 4543 O O . LEU B 1 296 ? -5.934 15.711 24.062 1 55.09 296 LEU B O 1
ATOM 4547 N N . GLY B 1 297 ? -6.113 16.672 22.078 1 57.19 297 GLY B N 1
ATOM 4548 C CA . GLY B 1 297 ? -7.359 16.031 21.688 1 57.19 297 GLY B CA 1
ATOM 4549 C C . GLY B 1 297 ? -8.586 16.859 22.016 1 57.19 297 GLY B C 1
ATOM 4550 O O . GLY B 1 297 ? -9.664 16.625 21.484 1 57.19 297 GLY B O 1
ATOM 4551 N N . SER B 1 298 ? -8.438 17.953 22.938 1 61.19 298 SER B N 1
ATOM 4552 C CA . SER B 1 298 ? -9.68 18.625 23.312 1 61.19 298 SER B CA 1
ATOM 4553 C C . SER B 1 298 ? -9.953 19.828 22.422 1 61.19 298 SER B C 1
ATOM 4555 O O . SER B 1 298 ? -11.016 19.938 21.812 1 61.19 298 SER B O 1
ATOM 4557 N N . LYS B 1 299 ? -9.047 20.766 22.328 1 81.12 299 LYS B N 1
ATOM 4558 C CA . LYS B 1 299 ? -9.219 21.984 21.531 1 81.12 299 LYS B CA 1
ATOM 4559 C C . LYS B 1 299 ? -7.996 22.25 20.672 1 81.12 299 LYS B C 1
ATOM 4561 O O . LYS B 1 299 ? -6.879 21.844 21.016 1 81.12 299 LYS B O 1
ATOM 4566 N N . ARG B 1 300 ? -8.289 22.734 19.484 1 89.81 300 ARG B N 1
ATOM 4567 C CA . ARG B 1 300 ? -7.211 23.188 18.609 1 89.81 300 ARG B CA 1
ATOM 4568 C C . ARG B 1 300 ? -6.629 24.5 19.109 1 89.81 300 ARG B C 1
ATOM 4570 O O . ARG B 1 300 ? -7.344 25.5 19.203 1 89.81 300 ARG B O 1
ATOM 4577 N N . LEU B 1 301 ? -5.395 24.516 19.406 1 93.94 301 LEU B N 1
ATOM 4578 C CA . LEU B 1 301 ? -4.738 25.703 19.938 1 93.94 301 LEU B CA 1
ATOM 4579 C C . LEU B 1 301 ? -4.16 26.547 18.812 1 93.94 301 LEU B C 1
ATOM 4581 O O . LEU B 1 301 ? -3.506 26.031 17.906 1 93.94 301 LEU B O 1
ATOM 4585 N N . VAL B 1 302 ? -4.496 27.828 18.844 1 96.25 302 VAL B N 1
ATOM 4586 C CA . VAL B 1 302 ? -3.953 28.812 17.906 1 96.25 302 VAL B CA 1
ATOM 4587 C C . VAL B 1 302 ? -3.283 29.953 18.688 1 96.25 302 VAL B C 1
ATOM 4589 O O . VAL B 1 302 ? -3.898 30.562 19.562 1 96.25 302 VAL B O 1
ATOM 4592 N N . PHE B 1 303 ? -2.045 30.219 18.406 1 97.19 303 PHE B N 1
ATOM 4593 C CA . PHE B 1 303 ? -1.373 31.406 18.938 1 97.19 303 PHE B CA 1
ATOM 4594 C C . PHE B 1 303 ? -1.551 32.594 18 1 97.19 303 PHE B C 1
ATOM 4596 O O . PHE B 1 303 ? -1.4 32.469 16.781 1 97.19 303 PHE B O 1
ATOM 4603 N N . VAL B 1 304 ? -1.858 33.75 18.562 1 98 304 VAL B N 1
ATOM 4604 C CA . VAL B 1 304 ? -2.08 34.969 17.75 1 98 304 VAL B CA 1
ATOM 4605 C C . VAL B 1 304 ? -1.113 36.062 18.188 1 98 304 VAL B C 1
ATOM 4607 O O . VAL B 1 304 ? -0.548 36 19.281 1 98 304 VAL B O 1
ATOM 4610 N N . SER B 1 305 ? -0.911 37 17.297 1 95.19 305 SER B N 1
ATOM 4611 C CA . SER B 1 305 ? -0.164 38.188 17.625 1 95.19 305 SER B CA 1
ATOM 4612 C C . SER B 1 305 ? -0.92 39.062 18.641 1 95.19 305 SER B C 1
ATOM 4614 O O . SER B 1 305 ? -2.129 38.875 18.828 1 95.19 305 SER B O 1
ATOM 4616 N N . GLU B 1 306 ? -0.202 39.906 19.297 1 88.38 306 GLU B N 1
ATOM 4617 C CA . GLU B 1 306 ? -0.821 40.812 20.281 1 88.38 306 GLU B CA 1
ATOM 4618 C C . GLU B 1 306 ? -1.846 41.719 19.625 1 88.38 306 GLU B C 1
ATOM 4620 O O . GLU B 1 306 ? -2.848 42.094 20.234 1 88.38 306 GLU B O 1
ATOM 4625 N N . GLU B 1 307 ? -1.606 41.969 18.406 1 82.81 307 GLU B N 1
ATOM 4626 C CA . GLU B 1 307 ? -2.502 42.875 17.703 1 82.81 307 GLU B CA 1
ATOM 4627 C C . GLU B 1 307 ? -3.842 42.219 17.391 1 82.81 307 GLU B C 1
ATOM 4629 O O . GLU B 1 307 ? -4.875 42.875 17.328 1 82.81 307 GLU B O 1
ATOM 4634 N N . LEU B 1 308 ? -3.807 40.938 17.141 1 83.12 308 LEU B N 1
ATOM 4635 C CA . LEU B 1 308 ? -5.035 40.219 16.844 1 83.12 308 LEU B CA 1
ATOM 4636 C C . LEU B 1 308 ? -5.773 39.844 18.125 1 83.12 308 LEU B C 1
ATOM 4638 O O . LEU B 1 308 ? -6.98 39.594 18.094 1 83.12 308 LEU B O 1
ATOM 4642 N N . ALA B 1 309 ? -5.023 39.812 19.219 1 74.56 309 ALA B N 1
ATOM 4643 C CA . ALA B 1 309 ? -5.633 39.406 20.484 1 74.56 309 ALA B CA 1
ATOM 4644 C C . ALA B 1 309 ? -6.566 40.5 21 1 74.56 309 ALA B C 1
ATOM 4646 O O . ALA B 1 309 ? -6.34 41.688 20.766 1 74.56 309 ALA B O 1
#

Organism: Colletotrichum orbiculare (strain 104-T / ATCC 96160 / CBS 514.97 / LARS 414 / MAFF 240422) (NCBI:txid1213857)

pLDDT: mean 94.3, std 6.42, range [55.09, 98.94]

Sequence (618 aa):
MHAATVATWGSPPKYVTVPDLPEPAPSQVRLRVIATGVHQLVRSRASGEHYSGTTLPHTPGVDGVGEDPSTGTRYYFVNFHTGSFSEFVNIERHAVKQLPDGADPVTAAAFMNPIMSSWMALAARTESLTPGFSVAILGATSASGRVAVDVVRQKGAGRVVGIARNAAALAEMPLDDRIVLSDKTDWSALGEVDVVLDYVYGPAALSLLRALSPSDKDVQYVQIGSVSGDAEFNLPSSILRSKRVTLRGAGLGSWTMQEYGRELGDMVRLSAKLEKKGVQVAVLKDVETVWSQAKLGSKRLVFVSEELAMHAATVATWGSPPKYVTVPDLPEPAPSQVRLRVIATGVHQLVRSRASGEHYSGTTLPHTPGVDGVGEDPSTGTRYYFVNFHTGSFSEFVNIERHAVKQLPDGADPVTAAAFMNPIMSSWMALAARTESLTPGFSVAILGATSASGRVAVDVVRQKGAGRVVGIARNAAALAEMPLDDRIVLSDKTDWSALGEVDVVLDYVYGPAALSLLRALSPSDKDVQYVQIGSVSGDAEFNLPSSILRSKRVTLRGAGLGSWTMQEYGRELGDMVRLSAKLEKKGVQVAVLKDVETVWSQAKLGSKRLVFVSEELA

Solvent-accessible surface area (backbone atoms only — not comparable to full-atom values): 32162 Å² total; per-residue (Å²): 74,48,30,31,37,22,78,44,71,61,45,68,37,40,60,40,83,42,82,67,78,72,82,56,53,91,63,32,43,58,24,40,38,41,17,25,29,56,47,68,69,34,54,33,30,46,44,49,73,30,95,85,30,86,62,75,70,29,39,40,28,41,32,25,20,22,27,30,82,91,76,66,50,46,24,38,37,57,29,85,82,73,26,38,43,30,49,60,47,71,38,50,57,78,42,47,42,75,53,61,88,87,45,54,49,60,38,33,21,52,38,41,61,34,44,47,49,48,45,45,29,55,71,63,58,51,74,91,79,52,80,52,36,29,34,33,30,40,34,25,76,38,80,43,30,49,43,31,56,60,46,42,49,73,72,30,43,61,38,41,32,35,24,31,64,57,54,71,63,53,69,74,47,101,56,75,37,72,34,55,54,56,99,77,53,67,62,79,70,61,62,84,46,43,30,35,44,28,34,24,40,22,69,62,44,51,52,50,62,68,63,54,62,80,39,97,57,62,26,39,34,32,41,59,40,39,76,72,69,35,58,38,36,72,47,49,52,63,61,28,16,46,22,23,41,36,42,28,18,30,38,79,38,27,63,52,70,69,62,48,49,74,46,43,64,62,51,53,57,49,28,56,68,55,76,79,68,56,62,41,80,45,47,47,80,45,39,41,68,49,56,75,64,59,58,85,87,71,50,40,36,26,34,23,28,75,84,75,96,72,49,31,31,36,22,78,42,73,62,47,68,38,38,62,39,83,43,81,66,78,72,81,55,53,93,64,33,43,58,24,40,37,40,17,24,28,56,48,69,68,34,52,32,31,47,43,50,75,29,94,86,31,85,61,76,71,31,40,43,28,42,31,25,20,25,27,28,81,89,77,66,50,45,25,36,36,56,29,84,82,73,26,39,45,31,50,60,46,71,37,49,58,78,42,47,42,75,53,61,88,87,46,53,47,62,37,34,20,53,38,42,61,35,44,47,49,47,44,46,29,55,70,65,58,51,76,92,79,52,81,53,36,29,34,33,30,38,33,24,76,39,81,42,31,50,43,30,55,59,46,44,48,73,72,30,44,62,37,40,33,35,24,32,65,57,56,71,62,52,69,74,47,101,56,75,38,71,34,55,52,56,98,78,52,66,62,80,69,61,62,84,48,44,32,36,44,28,34,24,40,21,69,64,43,52,52,49,62,70,63,54,63,81,39,96,57,63,26,41,35,31,40,58,39,38,77,72,70,35,58,39,35,74,48,49,53,62,59,27,15,45,23,24,41,36,43,30,18,31,37,79,38,27,62,52,72,68,61,48,49,75,46,44,65,62,52,52,57,49,26,55,67,54,75,80,69,57,63,41,79,45,48,46,81,46,39,41,68,49,57,75,63,59,56,88,88,70,51,41,38,25,34,24,28,74,82,76,97

InterPro domains:
  IPR011032 GroES-like superfamily [SSF50129] (1-125)
  IPR036291 NAD(P)-binding domain superfamily [SSF51735] (104-254)
  IPR051397 Zinc-containing alcohol dehydrogenase-like protein [PTHR43677] (1-273)

Radius of gyration: 28.86 Å; Cα contacts (8 Å, |Δi|>4): 1446; chains: 2; bounding box: 51×91×62 Å

Foldseek 3Di:
DWFWWQQDAPAFTAIDDDDDDPDADPQKAKFFFFKAWDDPVQNCLSNVNDPLNDDPRAGTGFWFWTARPVPRWIKTFGHSDRHRRGRMDIGGPLRIDTFPPPFDRHLLNLCLVLLCLLQCCPQPVDPDDDAQFEEEEAVCLFPSNVVNVVNVVVVRHNAYEYEEQPPVSQVPHPHPHYWHDDPDTDCVRVPAGQEYEHAADEPVVQVNLVSHDADPHEYEYEYRHHPNPDPDYDDDPCSVVVHRYHYYYDDDPRDDVVSVSVCVHVSSVSSSVDDQPQADEEASNCSNVVVVVDDPGRGIYMHGHPVND/DWFWWQQDAPAFTAIDDDDDDDDADPQWAKFFFFKAWDDPVQNCLSNVNDPLNDDPRAGTGFWFWTARPVPRWIKTFGHSDRHRRGRMDIGGPLRIDTFPPPFDRHLLNLCLVLLCLLQCCPQPVDPDDDAQFEEEEACCLFPSNVVNVVNVVVVRHNAYEYEEQPPVSQVPHPHPHYWHDDPDTDCVRVPAGQEYEHAADEPVVQVNLVSHDADPHEYEYEYRHHPNPDPDYDDDPCSVVVHRYHYYYDDVPRDDVVSVSVCVHVSSVSSSVDDQPQADEEASNCSNVVVVVDDPGRGIYMHGHPVND

Nearest PDB structures (foldseek):
  7f3p-assembly1_D  TM=7.381E-01  e=2.086E-14  Thermoanaerobacter brockii
  6sdm-assembly1_D  TM=7.380E-01  e=5.527E-14  Thermoanaerobacter brockii
  7utc-assembly1_D  TM=7.456E-01  e=2.384E-13  Thermoanaerobacter pseudethanolicus
  6xhk-assembly1_A  TM=7.272E-01  e=1.220E-13  Staphylococcus aureus subsp. aureus NCTC 8325
  3ftn-assembly1_C  TM=7.396E-01  e=2.693E-13  Thermoanaerobacter brockii

Secondary structure (DSSP, 8-state):
-EEEEBSSTTSPPEEEE-PPPPPPPTTEEEEEEEEEEE-HHHHHHHHT-STT---SSB---SEEEEE-TTT--EEEEE-TTT-S-BSEEEEEGGGEEEPPTT--HHHHHHHHHHHHHHHHHHHHH-----TT-EEEEETTTSHHHHHHHHHHHHTT-SEEEEEES-HHHHHTS--SEEEE--TT---TTT-S-SEEEESS-HHHHHHHHHHPPP-SSPEEEEE---TTS--EEEEEHHHHHHS-EEEEE-STTSS-HHHHHHHHHHHHHHHTTS---SEEEEEGGGHHHHHHH--TTT-EEEEE-TTT-/-EEEEBSSTTSPPEEEE-PPPPPPPTTEEEEEEEEEEE-HHHHHHHHT-STT---SSB---SEEEEE-TTT--EEEEE-TTT-S-BSEEEEEGGGEEEPPTT--HHHHHHHHHHHHHHHHHHHHH-----TT-EEEEETTTSHHHHHHHHHHHHTT-SEEEEEES-HHHHHTS--SEEEE--TT---TTT-S-SEEEESS-HHHHHHHHHHPPP-SSPEEEEE---TTS--EEEEEHHHHHHS-EEEEE-STTSS-HHHHHHHHHHHHHHHTTS---SEEEEEGGGHHHHHHH--TTT-EEEEE-TTT-